Protein AF-0000000076600911 (afdb_homodimer)

Organism: Saccharopolyspora spinosa (NCBI:txid60894)

Radius of gyration: 21.51 Å; Cα contacts (8 Å, |Δi|>4): 1161; chains: 2; bounding box: 39×73×50 Å

Foldseek 3Di:
DPPPPQDQAQNDTQKDKDQDAPDWDRDLFIKDKAAEAADQFACPPPHDGGDRWMWTKGKAWQWKKKKWKKFWPDDDAQWWKDKKKDDDSQFIKGWDWTQHPNFTWGKMWGGRNHIDIDTDRCCVVANDAGMKMWMWTGDAQWIWIFIDGDPPDGDHTDDIDGHHGGGMIMMGIITHHNHDRIIMMTINHMDMGGD/DPPQPQDQAQNDTQKDKDQDAPDWDRDLFIKDKAAEAADQFACPPPHDGGDRWIWTKGKAWQWKKKKWKKFWPDDDAFWWKDKKKDDDSQFIKGWDWTQHPNFTWGKMWGGRNHTDIDTDRCCVVANDAGMKMWMWTGDAQWIWIFIDGDPDDGDHTDDIDGHHGGGMIMMGIITHHNHDRIIMMTINHMDMGGD

pLDDT: mean 95.77, std 9.31, range [27.14, 98.94]

Solvent-accessible surface area (backbone atoms only — not comparable to full-atom values): 19227 Å² total; per-residue (Å²): 123,84,71,82,68,84,46,69,54,75,93,37,64,66,50,44,66,42,57,71,52,89,46,68,48,65,79,89,33,41,36,38,32,28,46,53,65,10,31,77,46,32,37,49,79,72,70,48,76,37,82,53,26,29,29,48,26,23,79,41,69,45,28,33,39,40,35,35,33,36,34,66,58,74,80,37,55,49,21,31,40,38,38,34,40,36,66,49,99,46,33,34,36,38,39,34,42,30,24,52,91,90,38,56,23,39,33,39,36,46,26,70,70,40,30,28,38,37,43,37,62,35,49,53,60,65,40,90,68,77,27,39,15,41,31,46,31,34,50,59,37,20,34,39,33,23,32,26,56,63,69,40,78,52,73,46,66,46,36,41,32,63,36,82,52,83,44,76,32,29,36,33,48,28,34,20,6,45,74,27,84,40,38,51,34,35,38,64,46,52,46,77,47,75,109,125,83,73,81,67,84,43,70,53,76,92,38,64,67,51,43,66,43,58,72,54,89,46,68,45,66,79,90,32,42,36,36,33,29,44,52,64,11,30,76,45,31,36,50,78,72,70,46,76,37,82,53,26,28,30,50,27,24,80,40,69,45,29,33,38,39,35,36,31,36,33,67,57,75,80,36,56,49,20,30,40,39,40,32,41,37,66,49,100,47,34,34,37,40,39,34,42,32,23,52,90,89,35,57,22,39,33,39,36,46,26,70,70,41,30,28,38,38,44,36,60,34,49,53,61,65,40,89,67,76,28,40,14,41,30,45,31,36,49,60,37,21,34,39,33,22,34,26,57,64,68,41,78,50,74,46,68,45,36,42,33,61,36,80,52,82,44,76,32,30,38,33,48,29,32,20,6,44,74,27,83,39,39,50,35,36,38,64,44,54,49,77,48,76,109

Nearest PDB structures (foldseek):
  3o12-assembly1_A  TM=9.523E-01  e=6.812E-19  Saccharomyces cerevisiae
  3mep-assembly1_A  TM=9.359E-01  e=1.506E-17  Pectobacterium atrosepticum SCRI1043
  5joz-assembly2_B  TM=6.957E-01  e=1.783E-07  Bacteroides ovatus
  5z5d-assembly1_A  TM=6.944E-01  e=6.282E-07  Geobacillus thermoleovorans
  8axs-assembly1_A  TM=4.585E-01  e=6.749E-04  Akkermansia muciniphila

InterPro domains:
  IPR009784 Protein of unknown function DUF1349 [PF07081] (17-192)
  IPR009784 Protein of unknown function DUF1349 [PTHR35332] (13-192)
  IPR013320 Concanavalin A-like lectin/glucanase domain superfamily [SSF49899] (14-190)
  IPR015987 Uncharacterised conserved protein UCP022704 [PIRSF022704] (14-193)

Sequence (390 aa):
MQQAEDITLFGLDGWRWLNQPVNWLSYGGLTMTADSGTDFWRTTHYGFVRDSGHALLRPVGPRFTLTTRFFGDYREQYDQAGLLLRLDEQNWIKAGIELVDGEQLLSAVVTREVSDWNVVPLEAVCGPVESITLQLERAGDTATIRYAADGDEPKTLLRVAYFPPEVPAEAGPMCASPDGAGFPIRFAELSLVEGMQQAEDITLFGLDGWRWLNQPVNWLSYGGLTMTADSGTDFWRTTHYGFVRDSGHALLRPVGPRFTLTTRFFGDYREQYDQAGLLLRLDEQNWIKAGIELVDGEQLLSAVVTREVSDWNVVPLEAVCGPVESITLQLERAGDTATIRYAADGDEPKTLLRVAYFPPEVPAEAGPMCASPDGAGFPIRFAELSLVEG

Structure (mmCIF, N/CA/C/O backbone):
data_AF-0000000076600911-model_v1
#
loop_
_entity.id
_entity.type
_entity.pdbx_description
1 polymer 'DUF1349 domain-containing protein'
#
loop_
_atom_site.group_PDB
_atom_site.id
_atom_site.type_symbol
_atom_site.label_atom_id
_atom_site.label_alt_id
_atom_site.label_comp_id
_atom_site.label_asym_id
_atom_site.label_entity_id
_atom_site.label_seq_id
_atom_site.pdbx_PDB_ins_code
_atom_site.Cartn_x
_atom_site.Cartn_y
_atom_site.Cartn_z
_atom_site.occupancy
_atom_site.B_iso_or_equiv
_atom_site.auth_seq_id
_atom_site.auth_comp_id
_atom_site.auth_asym_id
_atom_site.auth_atom_id
_atom_site.pdbx_PDB_model_num
ATOM 1 N N . MET A 1 1 ? 10.547 -29.188 -28.219 1 27.22 1 MET A N 1
ATOM 2 C CA . MET A 1 1 ? 9.828 -28.141 -27.5 1 27.22 1 MET A CA 1
ATOM 3 C C . MET A 1 1 ? 8.695 -28.734 -26.672 1 27.22 1 MET A C 1
ATOM 5 O O . MET A 1 1 ? 7.773 -29.344 -27.203 1 27.22 1 MET A O 1
ATOM 9 N N . GLN A 1 2 ? 8.859 -29.422 -25.656 1 38.09 2 GLN A N 1
ATOM 10 C CA . GLN A 1 2 ? 7.805 -30.234 -25.047 1 38.09 2 GLN A CA 1
ATOM 11 C C . GLN A 1 2 ? 6.465 -29.516 -25.078 1 38.09 2 GLN A C 1
ATOM 13 O O . GLN A 1 2 ? 6.391 -28.328 -24.75 1 38.09 2 GLN A O 1
ATOM 18 N N . GLN A 1 3 ? 5.555 -29.688 -26.016 1 43.47 3 GLN A N 1
ATOM 19 C CA . GLN A 1 3 ? 4.203 -29.203 -26.266 1 43.47 3 GLN A CA 1
ATOM 20 C C . GLN A 1 3 ? 3.494 -28.828 -24.969 1 43.47 3 GLN A C 1
ATOM 22 O O . GLN A 1 3 ? 3.506 -29.609 -24.016 1 43.47 3 GLN A O 1
ATOM 27 N N . ALA A 1 4 ? 3.6 -27.531 -24.484 1 45.66 4 ALA A N 1
ATOM 28 C CA . ALA A 1 4 ? 2.912 -27.016 -23.297 1 45.66 4 ALA A CA 1
ATOM 29 C C . ALA A 1 4 ? 1.618 -27.781 -23.047 1 45.66 4 ALA A C 1
ATOM 31 O O . ALA A 1 4 ? 0.687 -27.719 -23.844 1 45.66 4 ALA A O 1
ATOM 32 N N . GLU A 1 5 ? 1.562 -29.125 -22.672 1 55.84 5 GLU A N 1
ATOM 33 C CA . GLU A 1 5 ? 0.406 -29.875 -22.188 1 55.84 5 GLU A CA 1
ATOM 34 C C . GLU A 1 5 ? -0.639 -28.938 -21.578 1 55.84 5 GLU A C 1
ATOM 36 O O . GLU A 1 5 ? -0.294 -27.922 -20.969 1 55.84 5 GLU A O 1
ATOM 41 N N . ASP A 1 6 ? -1.88 -28.906 -22.234 1 77.62 6 ASP A N 1
ATOM 42 C CA . ASP A 1 6 ? -3.098 -28.219 -21.781 1 77.62 6 ASP A CA 1
ATOM 43 C C . ASP A 1 6 ? -3.322 -28.422 -20.297 1 77.62 6 ASP A C 1
ATOM 45 O O . ASP A 1 6 ? -3.764 -29.484 -19.859 1 77.62 6 ASP A O 1
ATOM 49 N N . ILE A 1 7 ? -2.623 -27.75 -19.438 1 85.81 7 ILE A N 1
ATOM 50 C CA . ILE A 1 7 ? -2.787 -27.812 -17.984 1 85.81 7 ILE A CA 1
ATOM 51 C C . ILE A 1 7 ? -4.234 -27.5 -17.609 1 85.81 7 ILE A C 1
ATOM 53 O O . ILE A 1 7 ? -4.738 -26.422 -17.938 1 85.81 7 ILE A O 1
ATOM 57 N N . THR A 1 8 ? -4.941 -28.531 -17.234 1 92.94 8 THR A N 1
ATOM 58 C CA . THR A 1 8 ? -6.219 -28.297 -16.562 1 92.94 8 THR A CA 1
ATOM 59 C C . THR A 1 8 ? -6.062 -28.375 -15.047 1 92.94 8 THR A C 1
ATOM 61 O O . THR A 1 8 ? -5.688 -29.422 -14.516 1 92.94 8 THR A O 1
ATOM 64 N N . LEU A 1 9 ? -6.262 -27.328 -14.445 1 95.56 9 LEU A N 1
ATOM 65 C CA . LEU A 1 9 ? -6.016 -27.203 -13.016 1 95.56 9 LEU A CA 1
ATOM 66 C C . LEU A 1 9 ? -7.059 -26.297 -12.359 1 95.56 9 LEU A C 1
ATOM 68 O O . LEU A 1 9 ? -7.406 -25.25 -12.914 1 95.56 9 LEU A O 1
ATOM 72 N N . PHE A 1 10 ? -7.613 -26.734 -11.219 1 96.69 10 PHE A N 1
ATOM 73 C CA . PHE A 1 10 ? -8.633 -26 -10.477 1 96.69 10 PHE A CA 1
ATOM 74 C C . PHE A 1 10 ? -9.906 -25.859 -11.305 1 96.69 10 PHE A C 1
ATOM 76 O O . PHE A 1 10 ? -10.602 -24.844 -11.211 1 96.69 10 PHE A O 1
ATOM 83 N N . GLY A 1 11 ? -10.125 -26.781 -12.18 1 94.5 11 GLY A N 1
ATOM 84 C CA . GLY A 1 11 ? -11.305 -26.766 -13.039 1 94.5 11 GLY A CA 1
ATOM 85 C C . GLY A 1 11 ? -11.203 -25.766 -14.172 1 94.5 11 GLY A C 1
ATOM 86 O O . GLY A 1 11 ? -12.203 -25.422 -14.797 1 94.5 11 GLY A O 1
ATOM 87 N N . LEU A 1 12 ? -10.055 -25.25 -14.375 1 95.44 12 LEU A N 1
ATOM 88 C CA . LEU A 1 12 ? -9.82 -24.25 -15.406 1 95.44 12 LEU A CA 1
ATOM 89 C C . LEU A 1 12 ? -8.734 -24.719 -16.375 1 95.44 12 LEU A C 1
ATOM 91 O O . LEU A 1 12 ? -7.848 -25.484 -16 1 95.44 12 LEU A O 1
ATOM 95 N N . ASP A 1 13 ? -8.828 -24.234 -17.578 1 95.06 13 ASP A N 1
ATOM 96 C CA . ASP A 1 13 ? -7.82 -24.484 -18.594 1 95.06 13 ASP A CA 1
ATOM 97 C C . ASP A 1 13 ? -7.191 -23.172 -19.078 1 95.06 13 ASP A C 1
ATOM 99 O O . ASP A 1 13 ? -7.445 -22.109 -18.516 1 95.06 13 ASP A O 1
ATOM 103 N N . GLY A 1 14 ? -6.293 -23.281 -19.969 1 95.31 14 GLY A N 1
ATOM 104 C CA . GLY A 1 14 ? -5.695 -22.094 -20.547 1 95.31 14 GLY A CA 1
ATOM 105 C C . GLY A 1 14 ? -4.551 -21.531 -19.734 1 95.31 14 GLY A C 1
ATOM 106 O O . GLY A 1 14 ? -4.145 -20.391 -19.938 1 95.31 14 GLY A O 1
ATOM 107 N N . TRP A 1 15 ? -4.09 -22.359 -18.859 1 97.19 15 TRP A N 1
ATOM 108 C CA . TRP A 1 15 ? -2.957 -21.938 -18.047 1 97.19 15 TRP A CA 1
ATOM 109 C C . TRP A 1 15 ? -1.673 -21.922 -18.859 1 97.19 15 TRP A C 1
ATOM 111 O O . TRP A 1 15 ? -1.468 -22.781 -19.734 1 97.19 15 TRP A O 1
ATOM 121 N N . ARG A 1 16 ? -0.836 -20.953 -18.547 1 96.94 16 ARG A N 1
ATOM 122 C CA . ARG A 1 16 ? 0.505 -20.891 -19.109 1 96.94 16 ARG A CA 1
ATOM 123 C C . ARG A 1 16 ? 1.516 -20.406 -18.078 1 96.94 16 ARG A C 1
ATOM 125 O O . ARG A 1 16 ? 1.223 -19.5 -17.281 1 96.94 16 ARG A O 1
ATOM 132 N N . TRP A 1 17 ? 2.688 -20.922 -18.188 1 98.12 17 TRP A N 1
ATOM 133 C CA . TRP A 1 17 ? 3.734 -20.516 -17.25 1 98.12 17 TRP A CA 1
ATOM 134 C C . TRP A 1 17 ? 4.422 -19.234 -17.719 1 98.12 17 TRP A C 1
ATOM 136 O O . TRP A 1 17 ? 4.73 -19.078 -18.906 1 98.12 17 TRP A O 1
ATOM 146 N N . LEU A 1 18 ? 4.551 -18.375 -16.828 1 98.56 18 LEU A N 1
ATOM 147 C CA . LEU A 1 18 ? 5.602 -17.359 -16.875 1 98.56 18 LEU A CA 1
ATOM 148 C C . LEU A 1 18 ? 6.816 -17.812 -16.062 1 98.56 18 LEU A C 1
ATOM 150 O O . LEU A 1 18 ? 6.73 -17.984 -14.844 1 98.56 18 LEU A O 1
ATOM 154 N N . ASN A 1 19 ? 7.969 -18.078 -16.688 1 98.69 19 ASN A N 1
ATOM 155 C CA . ASN A 1 19 ? 9.156 -18.594 -16.016 1 98.69 19 ASN A CA 1
ATOM 156 C C . ASN A 1 19 ? 8.859 -19.875 -15.242 1 98.69 19 ASN A C 1
ATOM 158 O O . ASN A 1 19 ? 8.992 -19.906 -14.016 1 98.69 19 ASN A O 1
ATOM 162 N N . GLN A 1 20 ? 8.695 -20.969 -15.938 1 98.44 20 GLN A N 1
ATOM 163 C CA . GLN A 1 20 ? 8.312 -22.234 -15.32 1 98.44 20 GLN A CA 1
ATOM 164 C C . GLN A 1 20 ? 9.367 -22.703 -14.328 1 98.44 20 GLN A C 1
ATOM 166 O O . GLN A 1 20 ? 10.555 -22.766 -14.656 1 98.44 20 GLN A O 1
ATOM 171 N N . PRO A 1 21 ? 8.945 -22.969 -13.086 1 98.69 21 PRO A N 1
ATOM 172 C CA . PRO A 1 21 ? 9.93 -23.516 -12.141 1 98.69 21 PRO A CA 1
ATOM 173 C C . PRO A 1 21 ? 10.422 -24.906 -12.523 1 98.69 21 PRO A C 1
ATOM 175 O O . PRO A 1 21 ? 9.727 -25.625 -13.258 1 98.69 21 PRO A O 1
ATOM 178 N N . VAL A 1 22 ? 11.555 -25.25 -11.977 1 98.44 22 VAL A N 1
ATOM 179 C CA . VAL A 1 22 ? 12.141 -26.547 -12.25 1 98.44 22 VAL A CA 1
ATOM 180 C C . VAL A 1 22 ? 11.234 -27.656 -11.703 1 98.44 22 VAL A C 1
ATOM 1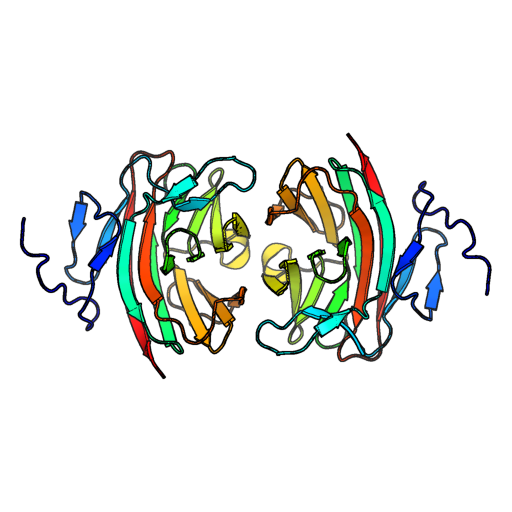82 O O . VAL A 1 22 ? 11.023 -28.672 -12.367 1 98.44 22 VAL A O 1
ATOM 185 N N . ASN A 1 23 ? 10.766 -27.453 -10.516 1 98.06 23 ASN A N 1
ATOM 186 C CA . ASN A 1 23 ? 9.953 -28.469 -9.852 1 98.06 23 ASN A CA 1
ATOM 187 C C . ASN A 1 23 ? 8.531 -27.969 -9.617 1 98.06 23 ASN A C 1
ATOM 189 O O . ASN A 1 23 ? 8.32 -26.953 -8.945 1 98.06 23 ASN A O 1
ATOM 193 N N . TRP A 1 24 ? 7.582 -28.656 -10.133 1 97.56 24 TRP A N 1
ATOM 194 C CA . TRP A 1 24 ? 6.168 -28.406 -9.867 1 97.56 24 TRP A CA 1
ATOM 195 C C . TRP A 1 24 ? 5.328 -29.641 -10.164 1 97.56 24 TRP A C 1
ATOM 197 O O . TRP A 1 24 ? 5.77 -30.547 -10.891 1 97.56 24 TRP A O 1
ATOM 207 N N . LEU A 1 25 ? 4.16 -29.672 -9.492 1 95.5 25 LEU A N 1
ATOM 208 C CA . LEU A 1 25 ? 3.193 -30.75 -9.672 1 95.5 25 LEU A CA 1
ATOM 209 C C . LEU A 1 25 ? 1.766 -30.219 -9.609 1 95.5 25 LEU A C 1
ATOM 211 O O . LEU A 1 25 ? 1.462 -29.344 -8.797 1 95.5 25 LEU A O 1
ATOM 215 N N . SER A 1 26 ? 0.892 -30.656 -10.406 1 90.06 26 SER A N 1
ATOM 216 C CA . SER A 1 26 ? -0.493 -30.203 -10.422 1 90.06 26 SER A CA 1
ATOM 217 C C . SER A 1 26 ? -1.448 -31.312 -10.008 1 90.06 26 SER A C 1
ATOM 219 O O . SER A 1 26 ? -2.637 -31.281 -10.336 1 90.06 26 SER A O 1
ATOM 221 N N . TYR A 1 27 ? -1.109 -32.219 -9.258 1 83.75 27 TYR A N 1
ATOM 222 C CA . TYR A 1 27 ? -1.992 -33.25 -8.742 1 83.75 27 TYR A CA 1
ATOM 223 C C . TYR A 1 27 ? -2.645 -32.812 -7.434 1 83.75 27 TYR A C 1
ATOM 225 O O . TYR A 1 27 ? -1.964 -32.656 -6.422 1 83.75 27 TYR A O 1
ATOM 233 N N . GLY A 1 28 ? -4.078 -32.656 -7.309 1 83.44 28 GLY A N 1
ATOM 234 C CA . GLY A 1 28 ? -4.746 -32.188 -6.102 1 83.44 28 GLY A CA 1
ATOM 235 C C . GLY A 1 28 ? -4.449 -30.75 -5.777 1 83.44 28 GLY A C 1
ATOM 236 O O . GLY A 1 28 ? -4.355 -30.375 -4.605 1 83.44 28 GLY A O 1
ATOM 237 N N . GLY A 1 29 ? -4.207 -30.016 -6.738 1 93.38 29 GLY A N 1
ATOM 238 C CA . GLY A 1 29 ? -3.785 -28.625 -6.613 1 93.38 29 GLY A CA 1
ATOM 239 C C . GLY A 1 29 ? -2.469 -28.344 -7.309 1 93.38 29 GLY A C 1
ATOM 240 O O . GLY A 1 29 ? -2.082 -29.062 -8.234 1 93.38 29 GLY A O 1
ATOM 241 N N . LEU A 1 30 ? -1.892 -27.219 -6.977 1 97.81 30 LEU A N 1
ATOM 242 C CA . LEU A 1 30 ? -0.604 -26.859 -7.555 1 97.81 30 LEU A CA 1
ATOM 243 C C . LEU A 1 30 ? 0.478 -26.797 -6.48 1 97.81 30 LEU A C 1
ATOM 245 O O . LEU A 1 30 ? 0.353 -26.062 -5.508 1 97.81 30 LEU A O 1
ATOM 249 N N . THR A 1 31 ? 1.415 -27.641 -6.582 1 97.81 31 THR A N 1
ATOM 250 C CA . THR A 1 31 ? 2.604 -27.562 -5.738 1 97.81 31 THR A CA 1
ATOM 251 C C . THR A 1 31 ? 3.826 -27.172 -6.562 1 97.81 31 THR A C 1
ATOM 253 O O . THR A 1 31 ? 4.031 -27.688 -7.664 1 97.81 31 THR A O 1
ATOM 256 N N . MET A 1 32 ? 4.551 -26.234 -6.078 1 98 32 MET A N 1
ATOM 257 C CA . MET A 1 32 ? 5.766 -25.828 -6.773 1 98 32 MET A CA 1
ATOM 258 C C . MET A 1 32 ? 6.863 -25.453 -5.785 1 98 32 MET A C 1
ATOM 260 O O . MET A 1 32 ? 6.586 -25.188 -4.613 1 98 32 MET A O 1
ATOM 264 N N . THR A 1 33 ? 8.055 -25.547 -6.223 1 98.69 33 THR A N 1
ATOM 265 C CA . THR A 1 33 ? 9.219 -25.047 -5.5 1 98.69 33 THR A CA 1
ATOM 266 C C . THR A 1 33 ? 9.805 -23.828 -6.207 1 98.69 33 THR A C 1
ATOM 268 O O . THR A 1 33 ? 10.18 -23.906 -7.379 1 98.69 33 THR A O 1
ATOM 271 N N . ALA A 1 34 ? 9.781 -22.703 -5.492 1 98.81 34 ALA A N 1
ATOM 272 C CA . ALA A 1 34 ? 10.43 -21.531 -6.082 1 98.81 34 ALA A CA 1
ATOM 273 C C . ALA A 1 34 ? 11.914 -21.797 -6.34 1 98.81 34 ALA A C 1
ATOM 275 O O . ALA A 1 34 ? 12.594 -22.391 -5.5 1 98.81 34 ALA A O 1
ATOM 276 N N . ASP A 1 35 ? 12.383 -21.391 -7.512 1 98.81 35 ASP A N 1
ATOM 277 C CA . ASP A 1 35 ? 13.812 -21.516 -7.793 1 98.81 35 ASP A CA 1
ATOM 278 C C . ASP A 1 35 ? 14.602 -20.391 -7.137 1 98.81 35 ASP A C 1
ATOM 280 O O . ASP A 1 35 ? 14.062 -19.297 -6.926 1 98.81 35 ASP A O 1
ATOM 284 N N . SER A 1 36 ? 15.852 -20.672 -6.828 1 98.62 36 SER A N 1
ATOM 285 C CA . SER A 1 36 ? 16.75 -19.672 -6.242 1 98.62 36 SER A CA 1
ATOM 286 C C . SER A 1 36 ? 16.938 -18.484 -7.172 1 98.62 36 SER A C 1
ATOM 288 O O . SER A 1 36 ? 17.016 -18.641 -8.391 1 98.62 36 SER A O 1
ATOM 290 N N . GLY A 1 37 ? 17 -17.266 -6.621 1 98.38 37 GLY A N 1
ATOM 291 C CA . GLY A 1 37 ? 17.375 -16.062 -7.363 1 98.38 37 GLY A CA 1
ATOM 292 C C . GLY A 1 37 ? 16.234 -15.492 -8.188 1 98.38 37 GLY A C 1
ATOM 293 O O . GLY A 1 37 ? 16.469 -14.766 -9.156 1 98.38 37 GLY A O 1
ATOM 294 N N . THR A 1 38 ? 15.016 -15.812 -7.883 1 98.81 38 THR A N 1
ATOM 295 C CA . THR A 1 38 ? 13.859 -15.336 -8.641 1 98.81 38 THR A CA 1
ATOM 296 C C . THR A 1 38 ? 13.156 -14.203 -7.895 1 98.81 38 THR A C 1
ATOM 298 O O . THR A 1 38 ? 13.164 -14.164 -6.664 1 98.81 38 THR A O 1
ATOM 301 N N . ASP A 1 39 ? 12.555 -13.312 -8.703 1 98.81 39 ASP A N 1
ATOM 302 C CA . ASP A 1 39 ? 11.891 -12.18 -8.062 1 98.81 39 ASP A CA 1
ATOM 303 C C . ASP A 1 39 ? 11.023 -11.414 -9.062 1 98.81 39 ASP A C 1
ATOM 305 O O . ASP A 1 39 ? 11.125 -11.633 -10.273 1 98.81 39 ASP A O 1
ATOM 309 N N . PHE A 1 40 ? 10.102 -10.609 -8.594 1 98.81 40 PHE A N 1
ATOM 310 C CA . PHE A 1 40 ? 9.422 -9.547 -9.32 1 98.81 40 PHE A CA 1
ATOM 311 C C . PHE A 1 40 ? 9.609 -8.203 -8.617 1 98.81 40 PHE A C 1
ATOM 313 O O . PHE A 1 40 ? 9.195 -8.039 -7.473 1 98.81 40 PHE A O 1
ATOM 320 N N . TRP A 1 41 ? 10.266 -7.316 -9.219 1 98.81 41 TRP A N 1
ATOM 321 C CA . TRP A 1 41 ? 10.484 -5.969 -8.695 1 98.81 41 TRP A CA 1
ATOM 322 C C . TRP A 1 41 ? 11.031 -5.051 -9.789 1 98.81 41 TRP A C 1
ATOM 324 O O . TRP A 1 41 ? 11.797 -5.484 -10.648 1 98.81 41 TRP A O 1
ATOM 334 N N . ARG A 1 42 ? 10.586 -3.73 -9.688 1 98.62 42 ARG A N 1
ATOM 335 C CA . ARG A 1 42 ? 11.109 -2.779 -10.664 1 98.62 42 ARG A CA 1
ATOM 336 C C . ARG A 1 42 ? 11.602 -1.509 -9.977 1 98.62 42 ARG A C 1
ATOM 338 O O . ARG A 1 42 ? 10.805 -0.668 -9.57 1 98.62 42 ARG A O 1
ATOM 345 N N . THR A 1 43 ? 12.883 -1.267 -9.742 1 97.12 43 THR A N 1
ATOM 346 C CA . THR A 1 43 ? 13.727 -0.08 -9.656 1 97.12 43 THR A CA 1
ATOM 347 C C . THR A 1 43 ? 13.656 0.533 -8.266 1 97.12 43 THR A C 1
ATOM 349 O O . THR A 1 43 ? 14.688 0.853 -7.668 1 97.12 43 THR A O 1
ATOM 352 N N . THR A 1 44 ? 12.477 0.791 -7.664 1 98.19 44 THR A N 1
ATOM 353 C CA . THR A 1 44 ? 12.305 1.606 -6.469 1 98.19 44 THR A CA 1
ATOM 354 C C . THR A 1 44 ? 13.258 1.157 -5.363 1 98.19 44 THR A C 1
ATOM 356 O O . THR A 1 44 ? 13.336 -0.033 -5.055 1 98.19 44 THR A O 1
ATOM 359 N N . HIS A 1 45 ? 14.055 2.172 -4.879 1 96.75 45 HIS A N 1
ATOM 360 C CA . HIS A 1 45 ? 14.938 1.976 -3.736 1 96.75 45 HIS A CA 1
ATOM 361 C C . HIS A 1 45 ? 16.188 1.21 -4.137 1 96.75 45 HIS A C 1
ATOM 363 O O . HIS A 1 45 ? 17.312 1.598 -3.771 1 96.75 45 HIS A O 1
ATOM 369 N N . TYR A 1 46 ? 16.078 0.167 -5.074 1 94.94 46 TYR A N 1
ATOM 370 C CA . TYR A 1 46 ? 17.188 -0.765 -5.301 1 94.94 46 TYR A CA 1
ATOM 371 C C . TYR A 1 46 ? 17.875 -0.475 -6.621 1 94.94 46 TYR A C 1
ATOM 373 O O . TYR A 1 46 ? 19.047 -0.851 -6.816 1 94.94 46 TYR A O 1
ATOM 381 N N . GLY A 1 47 ? 17.172 0.012 -7.562 1 96.12 47 GLY A N 1
ATOM 382 C CA . GLY A 1 47 ? 17.766 0.387 -8.836 1 96.12 47 GLY A CA 1
ATOM 383 C C . GLY A 1 47 ? 17.844 -0.768 -9.82 1 96.12 47 GLY A C 1
ATOM 384 O O . GLY A 1 47 ? 18.438 -0.636 -10.891 1 96.12 47 GLY A O 1
ATOM 385 N N . PHE A 1 48 ? 17.219 -1.881 -9.422 1 96.81 48 PHE A N 1
ATOM 386 C CA . PHE A 1 48 ? 17.281 -3.025 -10.32 1 96.81 48 PHE A CA 1
ATOM 387 C C . PHE A 1 48 ? 15.891 -3.395 -10.82 1 96.81 48 PHE A C 1
ATOM 389 O O . PHE A 1 48 ? 14.883 -2.928 -10.281 1 96.81 48 PHE A O 1
ATOM 396 N N . VAL A 1 49 ? 15.859 -4.23 -11.844 1 98.06 49 VAL A N 1
ATOM 397 C CA . VAL A 1 49 ? 14.641 -4.82 -12.398 1 98.06 49 VAL A CA 1
ATOM 398 C C . VAL A 1 49 ? 14.727 -6.34 -12.312 1 98.06 49 VAL A C 1
ATOM 400 O O . VAL A 1 49 ? 15.695 -6.945 -12.773 1 98.06 49 VAL A O 1
ATOM 403 N N . ARG A 1 50 ? 13.789 -6.941 -11.68 1 98.25 50 ARG A N 1
ATOM 404 C CA . ARG A 1 50 ? 13.633 -8.391 -11.609 1 98.25 50 ARG A CA 1
ATOM 405 C C . ARG A 1 50 ? 12.281 -8.82 -12.164 1 98.25 50 ARG A C 1
ATOM 407 O O . ARG A 1 50 ? 11.25 -8.273 -11.789 1 98.25 50 ARG A O 1
ATOM 414 N N . ASP A 1 51 ? 12.305 -9.719 -13.055 1 98.75 51 ASP A N 1
ATOM 415 C CA . ASP A 1 51 ? 11.102 -10.281 -13.664 1 98.75 51 ASP A CA 1
ATOM 416 C C . ASP A 1 51 ? 11.234 -11.789 -13.844 1 98.75 51 ASP A C 1
ATOM 418 O O . ASP A 1 51 ? 10.82 -12.336 -14.875 1 98.75 51 ASP A O 1
ATOM 422 N N . SER A 1 52 ? 11.836 -12.391 -12.836 1 98.81 52 SER A N 1
ATOM 423 C CA . SER A 1 52 ? 12.242 -13.781 -12.977 1 98.81 52 SER A CA 1
ATOM 424 C C . SER A 1 52 ? 11.414 -14.695 -12.078 1 98.81 52 SER A C 1
ATOM 426 O O . SER A 1 52 ? 11.625 -15.906 -12.055 1 98.81 52 SER A O 1
ATOM 428 N N . GLY A 1 53 ? 10.5 -14.164 -11.273 1 98.88 53 GLY A N 1
ATOM 429 C CA . GLY A 1 53 ? 9.609 -14.992 -10.477 1 98.88 53 GLY A CA 1
ATOM 430 C C . GLY A 1 53 ? 8.797 -15.969 -11.312 1 98.88 53 GLY A C 1
ATOM 431 O O . GLY A 1 53 ? 8.727 -15.836 -12.539 1 98.88 53 GLY A O 1
ATOM 432 N N . HIS A 1 54 ? 8.188 -16.969 -10.68 1 98.94 54 HIS A N 1
ATOM 433 C CA . HIS A 1 54 ? 7.371 -17.969 -11.352 1 98.94 54 HIS A CA 1
ATOM 434 C C . HIS A 1 54 ? 5.887 -17.656 -11.203 1 98.94 54 HIS A C 1
ATOM 436 O O . HIS A 1 54 ? 5.43 -17.281 -10.125 1 98.94 54 HIS A O 1
ATOM 442 N N . ALA A 1 55 ? 5.184 -17.859 -12.312 1 98.88 55 ALA A N 1
ATOM 443 C CA . ALA A 1 55 ? 3.732 -17.719 -12.227 1 98.88 55 ALA A CA 1
ATOM 444 C C . ALA A 1 55 ? 3.025 -18.625 -13.219 1 98.88 55 ALA A C 1
ATOM 446 O O . ALA A 1 55 ? 3.492 -18.812 -14.344 1 98.88 55 ALA A O 1
ATOM 447 N N . LEU A 1 56 ? 2.031 -19.234 -12.766 1 98.62 56 LEU A N 1
ATOM 448 C CA . LEU A 1 56 ? 1.096 -19.938 -13.641 1 98.62 56 LEU A CA 1
ATOM 449 C C . LEU A 1 56 ? -0.136 -19.078 -13.914 1 98.62 56 LEU A C 1
ATOM 451 O O . LEU A 1 56 ? -0.987 -18.906 -13.039 1 98.62 56 LEU A O 1
ATOM 455 N N . LEU A 1 57 ? -0.229 -18.609 -15.188 1 98.69 57 LEU A N 1
ATOM 456 C CA . LEU A 1 57 ? -1.177 -17.531 -15.477 1 98.69 57 LEU A CA 1
ATOM 457 C C . LEU A 1 57 ? -2.207 -17.984 -16.5 1 98.69 57 LEU A C 1
ATOM 459 O O . LEU A 1 57 ? -1.924 -18.859 -17.328 1 98.69 57 LEU A O 1
ATOM 463 N N . ARG A 1 58 ? -3.334 -17.406 -16.438 1 98.12 58 ARG A N 1
ATOM 464 C CA . ARG A 1 58 ? -4.344 -17.547 -17.484 1 98.12 58 ARG A CA 1
ATOM 465 C C . ARG A 1 58 ? -4.965 -16.188 -17.828 1 98.12 58 ARG A C 1
ATOM 467 O O . ARG A 1 58 ? -4.941 -15.273 -17 1 98.12 58 ARG A O 1
ATOM 474 N N . PRO A 1 59 ? -5.512 -16.062 -19.031 1 97.56 59 PRO A N 1
ATOM 475 C CA . PRO A 1 59 ? -6.18 -14.805 -19.375 1 97.56 59 PRO A CA 1
ATOM 476 C C . PRO A 1 59 ? -7.371 -14.508 -18.469 1 97.56 59 PRO A C 1
ATOM 478 O O . PRO A 1 59 ? -8.109 -15.422 -18.094 1 97.56 59 PRO A O 1
ATOM 481 N N . VAL A 1 60 ? -7.504 -13.289 -18.109 1 97.62 60 VAL A N 1
ATOM 482 C CA . VAL A 1 60 ? -8.656 -12.828 -17.344 1 97.62 60 VAL A CA 1
ATOM 483 C C . VAL A 1 60 ? -9.242 -11.578 -17.984 1 97.62 60 VAL A C 1
ATOM 485 O O . VAL A 1 60 ? -8.523 -10.805 -18.625 1 97.62 60 VAL A O 1
ATOM 488 N N . GLY A 1 61 ? -10.539 -11.391 -17.828 1 93.44 61 GLY A N 1
ATOM 489 C CA . GLY A 1 61 ? -11.227 -10.242 -18.375 1 93.44 61 GLY A CA 1
ATOM 490 C C . GLY A 1 61 ? -11.109 -9 -17.516 1 93.44 61 GLY A C 1
ATOM 491 O O . GLY A 1 61 ? -10.352 -8.984 -16.547 1 93.44 61 GLY A O 1
ATOM 492 N N . PRO A 1 62 ? -11.898 -8 -17.938 1 94.62 62 PRO A N 1
ATOM 493 C CA . PRO A 1 62 ? -11.805 -6.711 -17.25 1 94.62 62 PRO A CA 1
ATOM 494 C C . PRO A 1 62 ? -12.5 -6.715 -15.891 1 94.62 62 PRO A C 1
ATOM 496 O O . PRO A 1 62 ? -12.336 -5.777 -15.102 1 94.62 62 PRO A O 1
ATOM 499 N N . ARG A 1 63 ? -13.383 -7.684 -15.664 1 96.94 63 ARG A N 1
ATOM 500 C CA . ARG A 1 63 ? -14.047 -7.836 -14.375 1 96.94 63 ARG A CA 1
ATOM 501 C C . ARG A 1 63 ? -13.969 -9.281 -13.891 1 96.94 63 ARG A C 1
ATOM 503 O O . ARG A 1 63 ? -14.547 -10.18 -14.508 1 96.94 63 ARG A O 1
ATOM 510 N N . PHE A 1 64 ? -13.328 -9.461 -12.75 1 98.12 64 PHE A N 1
ATOM 511 C CA . PHE A 1 64 ? -13.234 -10.82 -12.219 1 98.12 64 PHE A CA 1
ATOM 512 C C . PHE A 1 64 ? -12.883 -10.789 -10.734 1 98.12 64 PHE A C 1
ATOM 514 O O . PHE A 1 64 ? -12.5 -9.75 -10.203 1 98.12 64 PHE A O 1
ATOM 521 N N . THR A 1 65 ? -13.031 -11.914 -10.078 1 98.75 65 THR A N 1
ATOM 522 C CA . THR A 1 65 ? -12.531 -12.211 -8.742 1 98.75 65 THR A CA 1
ATOM 523 C C . THR A 1 65 ? -11.766 -13.531 -8.727 1 98.75 65 THR A C 1
ATOM 525 O O . THR A 1 65 ? -12.297 -14.562 -9.148 1 98.75 65 THR A O 1
ATOM 528 N N . LEU A 1 66 ? -10.57 -13.445 -8.375 1 98.81 66 LEU A N 1
ATOM 529 C CA . LEU A 1 66 ? -9.695 -14.602 -8.211 1 98.81 66 LEU A CA 1
ATOM 530 C C . LEU A 1 66 ? -9.383 -14.836 -6.734 1 98.81 66 LEU A C 1
ATOM 532 O O . LEU A 1 66 ? -8.906 -13.93 -6.047 1 98.81 66 LEU A O 1
ATOM 536 N N . THR A 1 67 ? -9.711 -16 -6.242 1 98.81 67 THR A N 1
ATOM 537 C CA . THR A 1 67 ? -9.477 -16.344 -4.844 1 98.81 67 THR A CA 1
ATOM 538 C C . THR A 1 67 ? -8.672 -17.625 -4.723 1 98.81 67 THR A C 1
ATOM 540 O O . THR A 1 67 ? -8.922 -18.594 -5.453 1 98.81 67 THR A O 1
ATOM 543 N N . THR A 1 68 ? -7.711 -17.672 -3.834 1 98.62 68 THR A N 1
ATOM 544 C CA . THR A 1 68 ? -6.938 -18.891 -3.613 1 98.62 68 THR A CA 1
ATOM 545 C C . THR A 1 68 ? -6.602 -19.047 -2.135 1 98.62 68 THR A C 1
ATOM 547 O O . THR A 1 68 ? -6.609 -18.078 -1.376 1 98.62 68 THR A O 1
ATOM 550 N N . ARG A 1 69 ? -6.387 -20.234 -1.747 1 98.38 69 ARG A N 1
ATOM 551 C CA . ARG A 1 69 ? -5.793 -20.594 -0.464 1 98.38 69 ARG A CA 1
ATOM 552 C C . ARG A 1 69 ? -4.461 -21.312 -0.658 1 98.38 69 ARG A C 1
ATOM 554 O O . ARG A 1 69 ? -4.359 -22.25 -1.462 1 98.38 69 ARG A O 1
ATOM 561 N N . PHE A 1 70 ? -3.453 -20.906 0.103 1 98.31 70 PHE A N 1
ATOM 562 C CA . PHE A 1 70 ? -2.146 -21.5 -0.165 1 98.31 70 PHE A CA 1
ATOM 563 C C . PHE A 1 70 ? -1.327 -21.609 1.115 1 98.31 70 PHE A C 1
ATOM 565 O O . PHE A 1 70 ? -1.657 -20.984 2.123 1 98.31 70 PHE A O 1
ATOM 572 N N . PHE A 1 71 ? -0.34 -22.469 0.983 1 97.56 71 PHE A N 1
ATOM 573 C CA . PHE A 1 71 ? 0.597 -22.844 2.037 1 97.56 71 PHE A CA 1
ATOM 574 C C . PHE A 1 71 ? 2.037 -22.656 1.567 1 97.56 71 PHE A C 1
ATOM 576 O O . PHE A 1 71 ? 2.373 -23.016 0.436 1 97.56 71 PHE A O 1
ATOM 583 N N . GLY A 1 72 ? 2.803 -22.062 2.451 1 97.44 72 GLY A N 1
ATOM 584 C CA . GLY A 1 72 ? 4.207 -21.953 2.092 1 97.44 72 GLY A CA 1
ATOM 585 C C . GLY A 1 72 ? 5.145 -22.25 3.25 1 97.44 72 GLY A C 1
ATOM 586 O O . GLY A 1 72 ? 4.863 -21.875 4.391 1 97.44 72 GLY A O 1
ATOM 587 N N . ASP A 1 73 ? 6.238 -22.969 2.932 1 97.81 73 ASP A N 1
ATOM 588 C CA . ASP A 1 73 ? 7.305 -23.188 3.904 1 97.81 73 ASP A CA 1
ATOM 589 C C . ASP A 1 73 ? 8.414 -22.141 3.756 1 97.81 73 ASP A C 1
ATOM 591 O O . ASP A 1 73 ? 9.539 -22.484 3.387 1 97.81 73 ASP A O 1
ATOM 595 N N . TYR A 1 74 ? 8.07 -20.922 4.117 1 97.88 74 TYR A N 1
ATOM 596 C CA . TYR A 1 74 ? 9 -19.812 3.965 1 97.88 74 TYR A CA 1
ATOM 597 C C . TYR A 1 74 ? 10.219 -19.984 4.863 1 97.88 74 TYR A C 1
ATOM 599 O O . TYR A 1 74 ? 10.078 -20.266 6.059 1 97.88 74 TYR A O 1
ATOM 607 N N . ARG A 1 75 ? 11.391 -19.766 4.285 1 97.19 75 ARG A N 1
ATOM 608 C CA . ARG A 1 75 ? 12.586 -20.094 5.055 1 97.19 75 ARG A CA 1
ATOM 609 C C . ARG A 1 75 ? 13.586 -18.938 5.02 1 97.19 75 ARG A C 1
ATOM 611 O O . ARG A 1 75 ? 14.25 -18.656 6.023 1 97.19 75 ARG A O 1
ATOM 618 N N . GLU A 1 76 ? 13.711 -18.391 3.9 1 98.25 76 GLU A N 1
ATOM 619 C CA . GLU A 1 76 ? 14.797 -17.422 3.721 1 98.25 76 GLU A CA 1
ATOM 620 C C . GLU A 1 76 ? 14.258 -16.047 3.354 1 98.25 76 GLU A C 1
ATOM 622 O O . GLU A 1 76 ? 13.102 -15.914 2.934 1 98.25 76 GLU A O 1
ATOM 627 N N . GLN A 1 77 ? 15.141 -15.07 3.463 1 98.31 77 GLN A N 1
ATOM 628 C CA . GLN A 1 77 ? 14.828 -13.664 3.205 1 98.31 77 GLN A CA 1
ATOM 629 C C . GLN A 1 77 ? 14.164 -13.492 1.844 1 98.31 77 GLN A C 1
ATOM 631 O O . GLN A 1 77 ? 14.695 -13.93 0.825 1 98.31 77 GLN A O 1
ATOM 636 N N . TYR A 1 78 ? 12.906 -12.93 1.827 1 98.5 78 TYR A N 1
ATOM 637 C CA . TYR A 1 78 ? 12.141 -12.469 0.672 1 98.5 78 TYR A CA 1
ATOM 638 C C . TYR A 1 78 ? 11.484 -13.641 -0.046 1 98.5 78 TYR A C 1
ATOM 640 O O . TYR A 1 78 ? 10.945 -13.477 -1.146 1 98.5 78 TYR A O 1
ATOM 648 N N . ASP A 1 79 ? 11.562 -14.898 0.603 1 98.81 79 ASP A N 1
ATOM 649 C CA . ASP A 1 79 ? 10.664 -15.93 0.089 1 98.81 79 ASP A CA 1
ATOM 650 C C . ASP A 1 79 ? 9.234 -15.406 -0.003 1 98.81 79 ASP A C 1
ATOM 652 O O . ASP A 1 79 ? 8.727 -14.805 0.943 1 98.81 79 ASP A O 1
ATOM 656 N N . GLN A 1 80 ? 8.602 -15.664 -1.185 1 98.88 80 GLN A N 1
ATOM 657 C CA . GLN A 1 80 ? 7.301 -15.039 -1.396 1 98.88 80 GLN A CA 1
ATOM 658 C C . GLN A 1 80 ? 6.391 -15.93 -2.238 1 98.88 80 GLN A C 1
ATOM 660 O O . GLN A 1 80 ? 6.859 -16.641 -3.127 1 98.88 80 GLN A O 1
ATOM 665 N N . ALA A 1 81 ? 5.094 -15.859 -1.976 1 98.88 81 ALA A N 1
ATOM 666 C CA . ALA A 1 81 ? 4.082 -16.594 -2.738 1 98.88 81 ALA A CA 1
ATOM 667 C C . ALA A 1 81 ? 2.727 -15.898 -2.654 1 98.88 81 ALA A C 1
ATOM 669 O O . ALA A 1 81 ? 2.43 -15.219 -1.67 1 98.88 81 ALA A O 1
ATOM 670 N N . GLY A 1 82 ? 1.927 -16.094 -3.668 1 98.88 82 GLY A N 1
ATOM 671 C CA . GLY A 1 82 ? 0.583 -15.539 -3.738 1 98.88 82 GLY A CA 1
ATOM 672 C C . GLY A 1 82 ? 0.029 -15.492 -5.148 1 98.88 82 GLY A C 1
ATOM 673 O O . GLY A 1 82 ? 0.025 -16.5 -5.855 1 98.88 82 GLY A O 1
ATOM 674 N N . LEU A 1 83 ? -0.527 -14.344 -5.5 1 98.94 83 LEU A N 1
ATOM 675 C CA . LEU A 1 83 ? -1.128 -14.148 -6.812 1 98.94 83 LEU A CA 1
ATOM 676 C C . LEU A 1 83 ? -0.402 -13.047 -7.586 1 98.94 83 LEU A C 1
ATOM 678 O O . LEU A 1 83 ? 0.147 -12.117 -6.988 1 98.94 83 LEU A O 1
ATOM 682 N N . LEU A 1 84 ? -0.411 -13.18 -8.852 1 98.94 84 LEU A N 1
ATOM 683 C CA . LEU A 1 84 ? 0.061 -12.156 -9.781 1 98.94 84 LEU A CA 1
ATOM 684 C C . LEU A 1 84 ? -1.04 -11.758 -10.758 1 98.94 84 LEU A C 1
ATOM 686 O O . LEU A 1 84 ? -1.709 -12.625 -11.328 1 98.94 84 LEU A O 1
ATOM 690 N N . LEU A 1 85 ? -1.367 -10.562 -10.883 1 98.94 85 LEU A N 1
ATOM 691 C CA . LEU A 1 85 ? -2.105 -9.938 -11.969 1 98.94 85 LEU A CA 1
ATOM 692 C C . LEU A 1 85 ? -1.17 -9.141 -12.875 1 98.94 85 LEU A C 1
ATOM 694 O O . LEU A 1 85 ? -0.507 -8.203 -12.422 1 98.94 85 LEU A O 1
ATOM 698 N N . ARG A 1 86 ? -1.133 -9.477 -14.141 1 98.81 86 ARG A N 1
ATOM 699 C CA . ARG A 1 86 ? -0.047 -8.984 -14.984 1 98.81 86 ARG A CA 1
ATOM 700 C C . ARG A 1 86 ? -0.569 -8.531 -16.344 1 98.81 86 ARG A C 1
ATOM 702 O O . ARG A 1 86 ? -1.289 -9.281 -17.016 1 98.81 86 ARG A O 1
ATOM 709 N N . LEU A 1 87 ? -0.291 -7.301 -16.656 1 98 87 LEU A N 1
ATOM 710 C CA . LEU A 1 87 ? -0.472 -6.809 -18.031 1 98 87 LEU A CA 1
ATOM 711 C C . LEU A 1 87 ? 0.776 -7.059 -18.859 1 98 87 LEU A C 1
ATOM 713 O O . LEU A 1 87 ? 0.688 -7.598 -19.969 1 98 87 LEU A O 1
ATOM 717 N N . ASP A 1 88 ? 1.806 -6.637 -18.359 1 97.75 88 ASP A N 1
ATOM 718 C CA . ASP A 1 88 ? 3.121 -6.793 -18.984 1 97.75 88 ASP A CA 1
ATOM 719 C C . ASP A 1 88 ? 4.234 -6.629 -17.953 1 97.75 88 ASP A C 1
ATOM 721 O O . ASP A 1 88 ? 3.973 -6.629 -16.75 1 97.75 88 ASP A O 1
ATOM 725 N N . GLU A 1 89 ? 5.453 -6.543 -18.344 1 98.19 89 GLU A N 1
ATOM 726 C CA . GLU A 1 89 ? 6.602 -6.562 -17.438 1 98.19 89 GLU A CA 1
ATOM 727 C C . GLU A 1 89 ? 6.68 -5.281 -16.609 1 98.19 89 GLU A C 1
ATOM 729 O O . GLU A 1 89 ? 7.406 -5.223 -15.617 1 98.19 89 GLU A O 1
ATOM 734 N N . GLN A 1 90 ? 5.934 -4.262 -17.031 1 98.31 90 GLN A N 1
ATOM 735 C CA . GLN A 1 90 ? 6.047 -2.98 -16.328 1 98.31 90 GLN A CA 1
ATOM 736 C C . GLN A 1 90 ? 4.766 -2.658 -15.562 1 98.31 90 GLN A C 1
ATOM 738 O O . GLN A 1 90 ? 4.703 -1.662 -14.844 1 98.31 90 GLN A O 1
ATOM 743 N N . ASN A 1 91 ? 3.736 -3.436 -15.766 1 98.31 91 ASN A N 1
ATOM 744 C CA . ASN A 1 91 ? 2.436 -3.195 -15.148 1 98.31 91 ASN A CA 1
ATOM 745 C C . ASN A 1 91 ? 1.844 -4.477 -14.57 1 98.31 91 ASN A C 1
ATOM 747 O O . ASN A 1 91 ? 1.304 -5.305 -15.305 1 98.31 91 ASN A O 1
ATOM 751 N N . TRP A 1 92 ? 1.96 -4.609 -13.328 1 98.88 92 TRP A N 1
ATOM 752 C CA . TRP A 1 92 ? 1.501 -5.824 -12.656 1 98.88 92 TRP A CA 1
ATOM 753 C C . TRP A 1 92 ? 1.294 -5.586 -11.164 1 98.88 92 TRP A C 1
ATOM 755 O O . TRP A 1 92 ? 1.738 -4.57 -10.633 1 98.88 92 TRP A O 1
ATOM 765 N N . ILE A 1 93 ? 0.557 -6.438 -10.539 1 98.94 93 ILE A N 1
ATOM 766 C CA . ILE A 1 93 ? 0.336 -6.477 -9.094 1 98.94 93 ILE A CA 1
ATOM 767 C C . ILE A 1 93 ? 0.61 -7.883 -8.57 1 98.94 93 ILE A C 1
ATOM 769 O O . ILE A 1 93 ? 0.111 -8.867 -9.125 1 98.94 93 ILE A O 1
ATOM 773 N N . LYS A 1 94 ? 1.455 -8 -7.559 1 98.94 94 LYS A N 1
ATOM 774 C CA . LYS A 1 94 ? 1.562 -9.258 -6.824 1 98.94 94 LYS A CA 1
ATOM 775 C C . LYS A 1 94 ? 1.147 -9.086 -5.367 1 98.94 94 LYS A C 1
ATOM 777 O O . LYS A 1 94 ? 1.369 -8.023 -4.777 1 98.94 94 LYS A O 1
ATOM 782 N N . ALA A 1 95 ? 0.584 -10.07 -4.852 1 98.94 95 ALA A N 1
ATOM 783 C CA . ALA A 1 95 ? 0.159 -10.023 -3.455 1 98.94 95 ALA A CA 1
ATOM 784 C C . ALA A 1 95 ? 0.205 -11.414 -2.822 1 98.94 95 ALA A C 1
ATOM 786 O O . ALA A 1 95 ? -0.089 -12.414 -3.48 1 98.94 95 ALA A O 1
ATOM 787 N N . GLY A 1 96 ? 0.543 -11.453 -1.614 1 98.81 96 GLY A N 1
ATOM 788 C CA . GLY A 1 96 ? 0.641 -12.672 -0.827 1 98.81 96 GLY A CA 1
ATOM 789 C C . GLY A 1 96 ? 1.527 -12.516 0.395 1 98.81 96 GLY A C 1
ATOM 790 O O . GLY A 1 96 ? 1.468 -11.508 1.092 1 98.81 96 GLY A O 1
ATOM 791 N N . ILE A 1 97 ? 2.238 -13.602 0.684 1 98.69 97 ILE A N 1
ATOM 792 C CA . ILE A 1 97 ? 3.152 -13.586 1.821 1 98.69 97 ILE A CA 1
ATOM 793 C C . ILE A 1 97 ? 4.578 -13.344 1.334 1 98.69 97 ILE A C 1
ATOM 795 O O . ILE A 1 97 ? 5.004 -13.922 0.329 1 98.69 97 ILE A O 1
ATOM 799 N N . GLU A 1 98 ? 5.27 -12.555 1.975 1 98.69 98 GLU A N 1
ATOM 800 C CA . GLU A 1 98 ? 6.715 -12.398 1.807 1 98.69 98 GLU A CA 1
ATOM 801 C C . GLU A 1 98 ? 7.434 -12.469 3.15 1 98.69 98 GLU A C 1
ATOM 803 O O . GLU A 1 98 ? 7.012 -11.836 4.121 1 98.69 98 GLU A O 1
ATOM 808 N N . LEU A 1 99 ? 8.469 -13.281 3.24 1 98.5 99 LEU A N 1
ATOM 809 C CA . LEU A 1 99 ? 9.273 -13.367 4.449 1 98.5 99 LEU A CA 1
ATOM 810 C C . LEU A 1 99 ? 10.328 -12.266 4.48 1 98.5 99 LEU A C 1
ATOM 812 O O . LEU A 1 99 ? 11.195 -12.211 3.602 1 98.5 99 LEU A O 1
ATOM 816 N N . VAL A 1 100 ? 10.258 -11.422 5.449 1 98.25 100 VAL A N 1
ATOM 817 C CA . VAL A 1 100 ? 11.211 -10.328 5.586 1 98.25 100 VAL A CA 1
ATOM 818 C C . VAL A 1 100 ? 11.758 -10.289 7.012 1 98.25 100 VAL A C 1
ATOM 820 O O . VAL A 1 100 ? 11 -10.117 7.969 1 98.25 100 VAL A O 1
ATOM 823 N N . ASP A 1 101 ? 13.047 -10.453 7.141 1 97.31 101 ASP A N 1
ATOM 824 C CA . ASP A 1 101 ? 13.742 -10.445 8.422 1 97.31 101 ASP A CA 1
ATOM 825 C C . ASP A 1 101 ? 13.094 -11.414 9.406 1 97.31 101 ASP A C 1
ATOM 827 O O . ASP A 1 101 ? 12.828 -11.062 10.555 1 97.31 101 ASP A O 1
ATOM 831 N N . GLY A 1 102 ? 12.719 -12.531 8.891 1 96.81 102 GLY A N 1
ATOM 832 C CA . GLY A 1 102 ? 12.227 -13.625 9.711 1 96.81 102 GLY A CA 1
ATOM 833 C C . GLY A 1 102 ? 10.75 -13.516 10.023 1 96.81 102 GLY A C 1
ATOM 834 O O . GLY A 1 102 ? 10.188 -14.375 10.719 1 96.81 102 GLY A O 1
ATOM 835 N N . GLU A 1 103 ? 10.148 -12.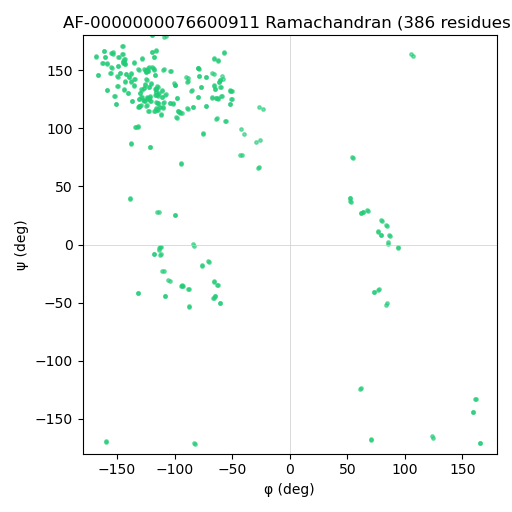492 9.508 1 97 103 GLU A N 1
ATOM 836 C CA . GLU A 1 103 ? 8.719 -12.297 9.758 1 97 103 GLU A CA 1
ATOM 837 C C . GLU A 1 103 ? 7.906 -12.445 8.484 1 97 103 GLU A C 1
ATOM 839 O O . GLU A 1 103 ? 8.266 -11.898 7.438 1 97 103 GLU A O 1
ATOM 844 N N . GLN A 1 104 ? 6.828 -13.281 8.555 1 97.94 104 GLN A N 1
ATOM 845 C CA . GLN A 1 104 ? 5.902 -13.352 7.434 1 97.94 104 GLN A CA 1
ATOM 846 C C . GLN A 1 104 ? 5.039 -12.094 7.352 1 97.94 104 GLN A C 1
ATOM 848 O O . GLN A 1 104 ? 4.27 -11.805 8.273 1 97.94 104 GLN A O 1
ATOM 853 N N . LEU A 1 105 ? 5.16 -11.422 6.273 1 98.5 105 LEU A N 1
ATOM 854 C CA . LEU A 1 105 ? 4.367 -10.227 6.004 1 98.5 105 LEU A CA 1
ATOM 855 C C . LEU A 1 105 ? 3.367 -10.477 4.883 1 98.5 105 LEU A C 1
ATOM 857 O O . LEU A 1 105 ? 3.723 -11.039 3.842 1 98.5 105 LEU A O 1
ATOM 861 N N . LEU A 1 106 ? 2.102 -10.164 5.188 1 98.5 106 LEU A N 1
ATOM 862 C CA . LEU A 1 106 ? 1.179 -9.992 4.07 1 98.5 106 LEU A CA 1
ATOM 863 C C . LEU A 1 106 ? 1.546 -8.766 3.246 1 98.5 106 LEU A C 1
ATOM 865 O O . LEU A 1 106 ? 1.665 -7.664 3.787 1 98.5 106 LEU A O 1
ATOM 869 N N . SER A 1 107 ? 1.71 -8.969 1.979 1 98.38 107 SER A N 1
ATOM 870 C CA . SER A 1 107 ? 2.314 -7.91 1.176 1 98.38 107 SER A CA 1
ATOM 871 C C . SER A 1 107 ? 1.597 -7.754 -0.16 1 98.38 107 SER A C 1
ATOM 873 O O . SER A 1 107 ? 1.037 -8.719 -0.688 1 98.38 107 SER A O 1
ATOM 875 N N . ALA A 1 108 ? 1.533 -6.562 -0.69 1 98.94 108 ALA A N 1
ATOM 876 C CA . ALA A 1 108 ? 1.173 -6.246 -2.07 1 98.94 108 ALA A CA 1
ATOM 877 C C . ALA A 1 108 ? 2.213 -5.332 -2.711 1 98.94 108 ALA A C 1
ATOM 879 O O . ALA A 1 108 ? 2.709 -4.398 -2.074 1 98.94 108 ALA A O 1
ATOM 880 N N . VAL A 1 109 ? 2.584 -5.668 -3.887 1 98.94 109 VAL A N 1
ATOM 881 C CA . VAL A 1 109 ? 3.414 -4.801 -4.719 1 98.94 109 VAL A CA 1
ATOM 882 C C . VAL A 1 109 ? 2.639 -4.383 -5.965 1 98.94 109 VAL A C 1
ATOM 884 O O . VAL A 1 109 ? 2.172 -5.234 -6.727 1 98.94 109 VAL A O 1
ATOM 887 N N . VAL A 1 110 ? 2.406 -3.131 -6.105 1 98.94 110 VAL A N 1
ATOM 888 C CA . VAL A 1 110 ? 1.809 -2.561 -7.309 1 98.94 110 VAL A CA 1
ATOM 889 C C . VAL A 1 110 ? 2.893 -1.917 -8.172 1 98.94 110 VAL A C 1
ATOM 891 O O . VAL A 1 110 ? 3.609 -1.023 -7.711 1 98.94 110 VAL A O 1
ATOM 894 N N . THR A 1 111 ? 2.988 -2.395 -9.375 1 98.88 111 THR A N 1
ATOM 895 C CA . THR A 1 111 ? 4.012 -1.884 -10.273 1 98.88 111 THR A CA 1
ATOM 896 C C . THR A 1 111 ? 3.377 -1.223 -11.492 1 98.88 111 THR A C 1
ATOM 898 O O . THR A 1 111 ? 2.643 -1.868 -12.242 1 98.88 111 THR A O 1
ATOM 901 N N . ARG A 1 112 ? 3.559 -0.015 -11.609 1 98.38 112 ARG A N 1
ATOM 902 C CA . ARG A 1 112 ? 3.365 0.796 -12.812 1 98.38 112 ARG A CA 1
ATOM 903 C C . ARG A 1 112 ? 4.656 1.499 -13.211 1 98.38 112 ARG A C 1
ATOM 905 O O . ARG A 1 112 ? 4.918 2.625 -12.781 1 98.38 112 ARG A O 1
ATOM 912 N N . GLU A 1 113 ? 5.473 0.837 -13.906 1 97.88 113 GLU A N 1
ATOM 913 C CA . GLU A 1 113 ? 6.832 1.229 -14.266 1 97.88 113 GLU A CA 1
ATOM 914 C C . GLU A 1 113 ? 7.77 1.133 -13.07 1 97.88 113 GLU A C 1
ATOM 916 O O . GLU A 1 113 ? 8.938 0.771 -13.219 1 97.88 113 GLU A O 1
ATOM 921 N N . VAL A 1 114 ? 7.359 1.521 -11.945 1 98.69 114 VAL A N 1
ATOM 922 C CA . VAL A 1 114 ? 8.094 1.418 -10.688 1 98.69 114 VAL A CA 1
ATOM 923 C C . VAL A 1 114 ? 7.258 0.667 -9.656 1 98.69 114 VAL A C 1
ATOM 925 O O . VAL A 1 114 ? 6.027 0.74 -9.672 1 98.69 114 VAL A O 1
ATOM 928 N N . SER A 1 115 ? 7.934 -0.06 -8.766 1 98.88 115 SER A N 1
ATOM 929 C CA . SER A 1 115 ? 7.238 -0.894 -7.789 1 98.88 115 SER A CA 1
ATOM 930 C C . SER A 1 115 ? 6.934 -0.116 -6.512 1 98.88 115 SER A C 1
ATOM 932 O O . SER A 1 115 ? 7.73 0.723 -6.086 1 98.88 115 SER A O 1
ATOM 934 N N . ASP A 1 116 ? 5.84 -0.319 -5.996 1 98.75 116 ASP A N 1
ATOM 935 C CA . ASP A 1 116 ? 5.34 0.231 -4.738 1 98.75 116 ASP A CA 1
ATOM 936 C C . ASP A 1 116 ? 4.848 -0.877 -3.812 1 98.75 116 ASP A C 1
ATOM 938 O O . ASP A 1 116 ? 3.965 -1.655 -4.184 1 98.75 116 ASP A O 1
ATOM 942 N N . TRP A 1 117 ? 5.418 -0.901 -2.566 1 98.94 117 TRP A N 1
ATOM 943 C CA . TRP A 1 117 ? 5.277 -2.076 -1.711 1 98.94 117 TRP A CA 1
ATOM 944 C C . TRP A 1 117 ? 4.633 -1.708 -0.38 1 98.94 117 TRP A C 1
ATOM 946 O O . TRP A 1 117 ? 5.055 -0.757 0.281 1 98.94 117 TRP A O 1
ATOM 956 N N . ASN A 1 118 ? 3.494 -2.414 -0.014 1 98.94 118 ASN A N 1
ATOM 957 C CA . ASN A 1 118 ? 2.965 -2.316 1.342 1 98.94 118 ASN A CA 1
ATOM 958 C C . ASN A 1 118 ? 2.986 -3.668 2.051 1 98.94 118 ASN A C 1
ATOM 960 O O . ASN A 1 118 ? 3.02 -4.715 1.399 1 98.94 118 ASN A O 1
ATOM 964 N N . VAL A 1 119 ? 2.9 -3.602 3.445 1 98.75 119 VAL A N 1
ATOM 965 C CA . VAL A 1 119 ? 2.924 -4.852 4.199 1 98.75 119 VAL A CA 1
ATOM 966 C C . VAL A 1 119 ? 1.993 -4.746 5.402 1 98.75 119 VAL A C 1
ATOM 968 O O . VAL A 1 119 ? 1.66 -3.645 5.844 1 98.75 119 VAL A O 1
ATOM 971 N N . VAL A 1 120 ? 1.594 -5.879 5.867 1 98.31 120 VAL A N 1
ATOM 972 C CA . VAL A 1 120 ? 0.903 -6.094 7.133 1 98.31 120 VAL A CA 1
ATOM 973 C C . VAL A 1 120 ? 1.58 -7.223 7.902 1 98.31 120 VAL A C 1
ATOM 975 O O . VAL A 1 120 ? 1.774 -8.32 7.371 1 98.31 120 VAL A O 1
ATOM 978 N N . PRO A 1 121 ? 1.98 -6.938 9.148 1 97.69 121 PRO A N 1
ATOM 979 C CA . PRO A 1 121 ? 2.512 -8.062 9.93 1 97.69 121 PRO A CA 1
ATOM 980 C C . PRO A 1 121 ? 1.474 -9.148 10.18 1 97.69 121 PRO A C 1
ATOM 982 O O . PRO A 1 121 ? 0.584 -8.984 11.016 1 97.69 121 PRO A O 1
ATOM 985 N N . LEU A 1 122 ? 1.646 -10.234 9.539 1 97.12 122 LEU A N 1
ATOM 986 C CA . LEU A 1 122 ? 0.625 -11.273 9.469 1 97.12 122 LEU A CA 1
ATOM 987 C C . LEU A 1 122 ? 0.285 -11.797 10.859 1 97.12 122 LEU A C 1
ATOM 989 O O . LEU A 1 122 ? -0.888 -11.844 11.242 1 97.12 122 LEU A O 1
ATOM 993 N N . GLU A 1 123 ? 1.288 -12.164 11.633 1 95.75 123 GLU A N 1
ATOM 994 C CA . GLU A 1 123 ? 1.054 -12.758 12.945 1 95.75 123 GLU A CA 1
ATOM 995 C C . GLU A 1 123 ? 0.338 -11.781 13.875 1 95.75 123 GLU A C 1
ATOM 997 O O . GLU A 1 123 ? -0.479 -12.188 14.703 1 95.75 123 GLU A O 1
ATOM 1002 N N . ALA A 1 124 ? 0.667 -10.539 13.719 1 95.31 124 ALA A N 1
ATOM 1003 C CA . ALA A 1 124 ? 0.038 -9.523 14.57 1 95.31 124 ALA A CA 1
ATOM 1004 C C . ALA A 1 124 ? -1.455 -9.414 14.273 1 95.31 124 ALA A C 1
ATOM 1006 O O . ALA A 1 124 ? -2.254 -9.133 15.172 1 95.31 124 ALA A O 1
ATOM 1007 N N . VAL A 1 125 ? -1.794 -9.664 13.031 1 96.12 125 VAL A N 1
ATOM 1008 C CA . VAL A 1 125 ? -3.176 -9.438 12.617 1 96.12 125 VAL A CA 1
ATOM 1009 C C . VAL A 1 125 ? -3.975 -10.734 12.758 1 96.12 125 VAL A C 1
ATOM 1011 O O . VAL A 1 125 ? -5.145 -10.711 13.141 1 96.12 125 VAL A O 1
ATOM 1014 N N . CYS A 1 126 ? -3.328 -11.852 12.477 1 94.69 126 CYS A N 1
ATOM 1015 C CA . CYS A 1 126 ? -4.09 -13.094 12.359 1 94.69 126 CYS A CA 1
ATOM 1016 C C . CYS A 1 126 ? -3.658 -14.102 13.414 1 94.69 126 CYS A C 1
ATOM 1018 O O . CYS A 1 126 ? -4.32 -15.125 13.609 1 94.69 126 CYS A O 1
ATOM 1020 N N . GLY A 1 127 ? -2.617 -13.836 14.141 1 93.12 127 GLY A N 1
ATOM 1021 C CA . GLY A 1 127 ? -1.983 -14.898 14.906 1 93.12 127 GLY A CA 1
ATOM 1022 C C . GLY A 1 127 ? -1.263 -15.906 14.039 1 93.12 127 GLY A C 1
ATOM 1023 O O . GLY A 1 127 ? -0.963 -15.633 12.875 1 93.12 127 GLY A O 1
ATOM 1024 N N . PRO A 1 128 ? -0.867 -17.047 14.633 1 91.81 128 PRO A N 1
ATOM 1025 C CA . PRO A 1 128 ? -0.249 -18.109 13.82 1 91.81 128 PRO A CA 1
ATOM 1026 C C . PRO A 1 128 ? -1.203 -18.688 12.781 1 91.81 128 PRO A C 1
ATOM 1028 O O . PRO A 1 128 ? -2.357 -18.984 13.102 1 91.81 128 PRO A O 1
ATOM 1031 N N . VAL A 1 129 ? -0.754 -18.672 11.578 1 93.25 129 VAL A N 1
ATOM 1032 C CA . VAL A 1 129 ? -1.611 -19.219 10.539 1 93.25 129 VAL A CA 1
ATOM 1033 C C . VAL A 1 129 ? -0.85 -20.281 9.75 1 93.25 129 VAL A C 1
ATOM 1035 O O . VAL A 1 129 ? 0.376 -20.219 9.625 1 93.25 129 VAL A O 1
ATOM 1038 N N . GLU A 1 130 ? -1.574 -21.234 9.234 1 94.94 130 GLU A N 1
ATOM 1039 C CA . GLU A 1 130 ? -0.999 -22.281 8.391 1 94.94 130 GLU A CA 1
ATOM 1040 C C . GLU A 1 130 ? -1.116 -21.906 6.91 1 94.94 130 GLU A C 1
ATOM 1042 O O . GLU A 1 130 ? -0.278 -22.312 6.098 1 94.94 130 GLU A O 1
ATOM 1047 N N . SER A 1 131 ? -2.207 -21.266 6.66 1 97.38 131 SER A N 1
ATOM 1048 C CA . SER A 1 131 ? -2.492 -20.875 5.285 1 97.38 131 SER A CA 1
ATOM 1049 C C . SER A 1 131 ? -3.168 -19.5 5.227 1 97.38 131 SER A C 1
ATOM 1051 O O . SER A 1 131 ? -3.703 -19.031 6.23 1 97.38 131 SER A O 1
ATOM 1053 N N . ILE A 1 132 ? -3.068 -18.922 4.082 1 97.62 132 ILE A N 1
ATOM 1054 C CA . ILE A 1 132 ? -3.721 -17.641 3.836 1 97.62 132 ILE A CA 1
ATOM 1055 C C . ILE A 1 132 ? -4.703 -17.766 2.676 1 97.62 132 ILE A C 1
ATOM 1057 O O . ILE A 1 132 ? -4.422 -18.453 1.691 1 97.62 132 ILE A O 1
ATOM 1061 N N . THR A 1 133 ? -5.855 -17.141 2.852 1 98.62 133 THR A N 1
ATOM 1062 C CA . THR A 1 133 ? -6.766 -16.922 1.736 1 98.62 133 THR A CA 1
ATOM 1063 C C . THR A 1 133 ? -6.594 -15.516 1.175 1 98.62 133 THR A C 1
ATOM 1065 O O . THR A 1 133 ? -6.637 -14.531 1.921 1 98.62 133 THR A O 1
ATOM 1068 N N . LEU A 1 134 ? -6.367 -15.445 -0.083 1 98.75 134 LEU A N 1
ATOM 1069 C CA . LEU A 1 134 ? -6.172 -14.18 -0.774 1 98.75 134 LEU A CA 1
ATOM 1070 C C . LEU A 1 134 ? -7.191 -14.008 -1.893 1 98.75 134 LEU A C 1
ATOM 1072 O O . LEU A 1 134 ? -7.469 -14.945 -2.641 1 98.75 134 LEU A O 1
ATOM 1076 N N . GLN A 1 135 ? -7.762 -12.82 -1.979 1 98.94 135 GLN A N 1
ATOM 1077 C CA . GLN A 1 135 ? -8.703 -12.484 -3.043 1 98.94 135 GLN A CA 1
ATOM 1078 C C . GLN A 1 135 ? -8.242 -11.242 -3.807 1 98.94 135 GLN A C 1
ATOM 1080 O O . GLN A 1 135 ? -7.895 -10.227 -3.203 1 98.94 135 GLN A O 1
ATOM 1085 N N . LEU A 1 136 ? -8.164 -11.383 -5.062 1 98.88 136 LEU A N 1
ATOM 1086 C CA . LEU A 1 136 ? -7.867 -10.305 -6 1 98.88 136 LEU A CA 1
ATOM 1087 C C . LEU A 1 136 ? -9.07 -10.008 -6.887 1 98.88 136 LEU A C 1
ATOM 1089 O O . LEU A 1 136 ? -9.523 -10.883 -7.633 1 98.88 136 LEU A O 1
ATOM 1093 N N . GLU A 1 137 ? -9.578 -8.812 -6.793 1 98.75 137 GLU A N 1
ATOM 1094 C CA . GLU A 1 137 ? -10.727 -8.398 -7.59 1 98.75 137 GLU A CA 1
ATOM 1095 C C . GLU A 1 137 ? -10.359 -7.266 -8.547 1 98.75 137 GLU A C 1
ATOM 1097 O O . GLU A 1 137 ? -9.672 -6.316 -8.156 1 98.75 137 GLU A O 1
ATOM 1102 N N . ARG A 1 138 ? -10.773 -7.406 -9.727 1 98.62 138 ARG A N 1
ATOM 1103 C CA . ARG A 1 138 ? -10.664 -6.34 -10.719 1 98.62 138 ARG A CA 1
ATOM 1104 C C . ARG A 1 138 ? -12.047 -5.836 -11.133 1 98.62 138 ARG A C 1
ATOM 1106 O O . ARG A 1 138 ? -12.93 -6.633 -11.469 1 98.62 138 ARG A O 1
ATOM 1113 N N . ALA A 1 139 ? -12.25 -4.582 -11.07 1 97.62 139 ALA A N 1
ATOM 1114 C CA . ALA A 1 139 ? -13.469 -3.92 -11.523 1 97.62 139 ALA A CA 1
ATOM 1115 C C . ALA A 1 139 ? -13.18 -2.496 -11.984 1 97.62 139 ALA A C 1
ATOM 1117 O O . ALA A 1 139 ? -12.703 -1.666 -11.211 1 97.62 139 ALA A O 1
ATOM 1118 N N . GLY A 1 140 ? -13.508 -2.215 -13.273 1 96.19 140 GLY A N 1
ATOM 1119 C CA . GLY A 1 140 ? -13.18 -0.9 -13.805 1 96.19 140 GLY A CA 1
ATOM 1120 C C . GLY A 1 140 ? -11.695 -0.611 -13.805 1 96.19 140 GLY A C 1
ATOM 1121 O O . GLY A 1 140 ? -10.906 -1.396 -14.336 1 96.19 140 GLY A O 1
ATOM 1122 N N . ASP A 1 141 ? -11.375 0.495 -13.148 1 98.19 141 ASP A N 1
ATOM 1123 C CA . ASP A 1 141 ? -9.977 0.913 -13.125 1 98.19 141 ASP A CA 1
ATOM 1124 C C . ASP A 1 141 ? -9.297 0.507 -11.82 1 98.19 141 ASP A C 1
ATOM 1126 O O . ASP A 1 141 ? -8.359 1.166 -11.367 1 98.19 141 ASP A O 1
ATOM 1130 N N . THR A 1 142 ? -9.852 -0.542 -11.211 1 98.56 142 THR A N 1
ATOM 1131 C CA . THR A 1 142 ? -9.414 -0.794 -9.844 1 98.56 142 THR A CA 1
ATOM 1132 C C . THR A 1 142 ? -9.133 -2.277 -9.633 1 98.56 142 THR A C 1
ATOM 1134 O O . THR A 1 142 ? -9.883 -3.133 -10.109 1 98.56 142 THR A O 1
ATOM 1137 N N . ALA A 1 143 ? -8.062 -2.562 -8.953 1 98.81 143 ALA A N 1
ATOM 1138 C CA . ALA A 1 143 ? -7.816 -3.859 -8.328 1 98.81 143 ALA A CA 1
ATOM 1139 C C . ALA A 1 143 ? -7.922 -3.768 -6.809 1 98.81 143 ALA A C 1
ATOM 1141 O O . ALA A 1 143 ? -7.348 -2.869 -6.195 1 98.81 143 ALA A O 1
ATOM 1142 N N . THR A 1 144 ? -8.688 -4.629 -6.227 1 98.88 144 THR A N 1
ATOM 1143 C CA . THR A 1 144 ? -8.852 -4.699 -4.777 1 98.88 144 THR A CA 1
ATOM 1144 C C . THR A 1 144 ? -8.336 -6.031 -4.242 1 98.88 144 THR A C 1
ATOM 1146 O O . THR A 1 144 ? -8.648 -7.094 -4.785 1 98.88 144 THR A O 1
ATOM 1149 N N . ILE A 1 145 ? -7.52 -6.008 -3.213 1 98.94 145 ILE A N 1
ATOM 1150 C CA . ILE A 1 145 ? -6.945 -7.207 -2.619 1 98.94 145 ILE A CA 1
ATOM 1151 C C . ILE A 1 145 ? -7.434 -7.359 -1.181 1 98.94 145 ILE A C 1
ATOM 1153 O O . ILE A 1 145 ? -7.332 -6.422 -0.383 1 98.94 145 ILE A O 1
ATOM 1157 N N . ARG A 1 146 ? -7.93 -8.492 -0.868 1 98.88 146 ARG A N 1
ATOM 1158 C CA . ARG A 1 146 ? -8.383 -8.844 0.474 1 98.88 146 ARG A CA 1
ATOM 1159 C C . ARG A 1 146 ? -7.77 -10.156 0.934 1 98.88 146 ARG A C 1
ATOM 1161 O O . ARG A 1 146 ? -7.262 -10.93 0.119 1 98.88 146 ARG A O 1
ATOM 1168 N N . TYR A 1 147 ? -7.789 -10.359 2.248 1 98.62 147 TYR A N 1
ATOM 1169 C CA . TYR A 1 147 ? -7.176 -11.578 2.768 1 98.62 147 TYR A CA 1
ATOM 1170 C C . TYR A 1 147 ? -7.926 -12.086 3.992 1 98.62 147 TYR A C 1
ATOM 1172 O O . TYR A 1 147 ? -8.75 -11.367 4.57 1 98.62 147 TYR A O 1
ATOM 1180 N N . ALA A 1 148 ? -7.641 -13.344 4.293 1 97.75 148 ALA A N 1
ATOM 1181 C CA . ALA A 1 148 ? -8.062 -13.992 5.531 1 97.75 148 ALA A CA 1
ATOM 1182 C C . ALA A 1 148 ? -7.113 -15.125 5.906 1 97.75 148 ALA A C 1
ATOM 1184 O O . ALA A 1 148 ? -6.289 -15.547 5.094 1 97.75 148 ALA A O 1
ATOM 1185 N N . ALA A 1 149 ? -7.27 -15.523 7.133 1 95.5 149 ALA A N 1
ATOM 1186 C CA . ALA A 1 149 ? -6.48 -16.656 7.609 1 95.5 149 ALA A CA 1
ATOM 1187 C C . ALA A 1 149 ? -7.219 -17.984 7.367 1 95.5 149 ALA A C 1
ATOM 1189 O O . ALA A 1 149 ? -8.445 -18.047 7.492 1 95.5 149 ALA A O 1
ATOM 1190 N N . ASP A 1 150 ? -6.48 -19 7.043 1 92.25 150 ASP A N 1
ATOM 1191 C CA . ASP A 1 150 ? -6.816 -20.406 7.168 1 92.25 150 ASP A CA 1
ATOM 1192 C C . ASP A 1 150 ? -8.148 -20.719 6.496 1 92.25 150 ASP A C 1
ATOM 1194 O O . ASP A 1 150 ? -9 -21.391 7.078 1 92.25 150 ASP A O 1
ATOM 1198 N N . GLY A 1 151 ? -8.438 -20.109 5.418 1 89.12 151 GLY A N 1
ATOM 1199 C CA . GLY A 1 151 ? -9.609 -20.484 4.629 1 89.12 151 GLY A CA 1
ATOM 1200 C C . GLY A 1 151 ? -10.836 -19.656 4.969 1 89.12 151 GLY A C 1
ATOM 1201 O O . GLY A 1 151 ? -11.898 -19.828 4.363 1 89.12 151 GLY A O 1
ATOM 1202 N N . ASP A 1 152 ? -10.719 -18.797 5.902 1 95.12 152 ASP A N 1
ATOM 1203 C CA . ASP A 1 152 ? -11.82 -17.891 6.199 1 95.12 152 ASP A CA 1
ATOM 1204 C C . ASP A 1 152 ? -12.133 -16.984 5.008 1 95.12 152 ASP A C 1
ATOM 1206 O O . ASP A 1 152 ? -11.32 -16.875 4.086 1 95.12 152 ASP A O 1
ATOM 1210 N N . GLU A 1 153 ? -13.352 -16.469 4.992 1 97 153 GLU A N 1
ATOM 1211 C CA . GLU A 1 153 ? -13.742 -15.539 3.939 1 97 153 GLU A CA 1
ATOM 1212 C C . GLU A 1 153 ? -12.836 -14.312 3.924 1 97 153 GLU A C 1
ATOM 1214 O O . GLU A 1 153 ? -12.609 -13.695 4.961 1 97 153 GLU A O 1
ATOM 1219 N N . PRO A 1 154 ? -12.289 -14 2.764 1 97.75 154 PRO A N 1
ATOM 1220 C CA . PRO A 1 154 ? -11.383 -12.852 2.693 1 97.75 154 PRO A CA 1
ATOM 1221 C C . PRO A 1 154 ? -12.125 -11.516 2.734 1 97.75 154 PRO A C 1
ATOM 1223 O O . PRO A 1 154 ? -12.406 -10.93 1.686 1 97.75 154 PRO A O 1
ATOM 1226 N N . LYS A 1 155 ? -12.242 -10.938 3.938 1 97 155 LYS A N 1
ATOM 1227 C CA . LYS A 1 155 ? -12.977 -9.688 4.121 1 97 155 LYS A CA 1
ATOM 1228 C C . LYS A 1 155 ? -12.031 -8.531 4.434 1 97 155 LYS A C 1
ATOM 1230 O O . LYS A 1 155 ? -12.391 -7.367 4.25 1 97 155 LYS A O 1
ATOM 1235 N N . THR A 1 156 ? -10.891 -8.812 4.934 1 97.75 156 THR A N 1
ATOM 1236 C CA . THR A 1 156 ? -9.992 -7.758 5.383 1 97.75 156 THR A CA 1
ATOM 1237 C C . THR A 1 156 ? -9.258 -7.137 4.195 1 97.75 156 THR A C 1
ATOM 1239 O O . THR A 1 156 ? -8.625 -7.848 3.412 1 97.75 156 THR A O 1
ATOM 1242 N N . LEU A 1 157 ? -9.344 -5.855 4.098 1 98.62 157 LEU A N 1
ATOM 1243 C CA . LEU A 1 157 ? -8.75 -5.133 2.977 1 98.62 157 LEU A CA 1
ATOM 1244 C C . LEU A 1 157 ? -7.242 -4.996 3.145 1 98.62 157 LEU A C 1
ATOM 1246 O O . LEU A 1 157 ? -6.762 -4.699 4.238 1 98.62 157 LEU A O 1
ATOM 1250 N N . LEU A 1 158 ? -6.527 -5.25 2.031 1 98.81 158 LEU A N 1
ATOM 1251 C CA . LEU A 1 158 ? -5.082 -5.051 2.002 1 98.81 158 LEU A CA 1
ATOM 1252 C C . LEU A 1 158 ? -4.715 -3.842 1.151 1 98.81 158 LEU A C 1
ATOM 1254 O O . LEU A 1 158 ? -3.873 -3.033 1.547 1 98.81 158 LEU A O 1
ATOM 1258 N N . ARG A 1 159 ? -5.316 -3.688 -0.029 1 98.88 159 ARG A N 1
ATOM 1259 C CA . ARG A 1 159 ? -4.891 -2.705 -1.021 1 98.88 159 ARG A CA 1
ATOM 1260 C C . ARG A 1 159 ? -6.016 -2.391 -1.999 1 98.88 159 ARG A C 1
ATOM 1262 O O . ARG A 1 159 ? -6.746 -3.287 -2.422 1 98.88 159 ARG A O 1
ATOM 1269 N N . VAL A 1 160 ? -6.273 -1.157 -2.277 1 98.88 160 VAL A N 1
ATOM 1270 C CA . VAL A 1 160 ? -7.035 -0.681 -3.428 1 98.88 160 VAL A CA 1
ATOM 1271 C C . VAL A 1 160 ? -6.109 0.072 -4.383 1 98.88 160 VAL A C 1
ATOM 1273 O O . VAL A 1 160 ? -5.602 1.146 -4.047 1 98.88 160 VAL A O 1
ATOM 1276 N N . ALA A 1 161 ? -5.891 -0.499 -5.516 1 98.88 161 ALA A N 1
ATOM 1277 C CA . ALA A 1 161 ? -4.902 0.049 -6.445 1 98.88 161 ALA A CA 1
ATOM 1278 C C . ALA A 1 161 ? -5.527 0.329 -7.809 1 98.88 161 ALA A C 1
ATOM 1280 O O . ALA A 1 161 ? -6.457 -0.367 -8.227 1 98.88 161 ALA A O 1
ATOM 1281 N N . TYR A 1 162 ? -4.973 1.328 -8.461 1 98.56 162 TYR A N 1
ATOM 1282 C CA . TYR A 1 162 ? -5.316 1.523 -9.867 1 98.56 162 TYR A CA 1
ATOM 1283 C C . TYR A 1 162 ? -4.809 0.366 -10.719 1 98.56 162 TYR A C 1
ATOM 1285 O O . TYR A 1 162 ? -3.688 -0.112 -10.523 1 98.56 162 TYR A O 1
ATOM 1293 N N . PHE A 1 163 ? -5.59 -0.063 -11.586 1 98.44 163 PHE A N 1
ATOM 1294 C CA . PHE A 1 163 ? -5.25 -0.995 -12.656 1 98.44 163 PHE A CA 1
ATOM 1295 C C . PHE A 1 163 ? -5.945 -0.605 -13.953 1 98.44 163 PHE A C 1
ATOM 1297 O O . PHE A 1 163 ? -7.148 -0.326 -13.961 1 98.44 163 PHE A O 1
ATOM 1304 N N . PRO A 1 164 ? -5.207 -0.53 -15.047 1 96.31 164 PRO A N 1
ATOM 1305 C CA . PRO A 1 164 ? -5.793 -0.032 -16.297 1 96.31 164 PRO A CA 1
ATOM 1306 C C . PRO A 1 164 ? -7.09 -0.75 -16.672 1 96.31 164 PRO A C 1
ATOM 1308 O O . PRO A 1 164 ? -7.133 -1.982 -16.688 1 96.31 164 PRO A O 1
ATOM 1311 N N . PRO A 1 165 ? -8.102 0.037 -17.016 1 95.81 165 PRO A N 1
ATOM 1312 C CA . PRO A 1 165 ? -9.398 -0.573 -17.328 1 95.81 165 PRO A CA 1
ATOM 1313 C C . PRO A 1 165 ? -9.453 -1.169 -18.734 1 95.81 165 PRO A C 1
ATOM 1315 O O . PRO A 1 165 ? -8.773 -0.676 -19.641 1 95.81 165 PRO A O 1
ATOM 1318 N N . GLU A 1 166 ? -10.234 -2.152 -18.922 1 92.12 166 GLU A N 1
ATOM 1319 C CA . GLU A 1 166 ? -10.648 -2.705 -20.203 1 92.12 166 GLU A CA 1
ATOM 1320 C C . GLU A 1 166 ? -9.461 -3.242 -21 1 92.12 166 GLU A C 1
ATOM 1322 O O . GLU A 1 166 ? -9.438 -3.16 -22.234 1 92.12 166 GLU A O 1
ATOM 1327 N N . VAL A 1 167 ? -8.445 -3.633 -20.359 1 92.69 167 VAL A N 1
ATOM 1328 C CA . VAL A 1 167 ? -7.289 -4.215 -21.031 1 92.69 167 VAL A CA 1
ATOM 1329 C C . VAL A 1 167 ? -7.141 -5.68 -20.625 1 92.69 167 VAL A C 1
ATOM 1331 O O . VAL A 1 167 ? -7.352 -6.035 -19.453 1 92.69 167 VAL A O 1
ATOM 1334 N N . PRO A 1 168 ? -6.887 -6.48 -21.641 1 93.25 168 PRO A N 1
ATOM 1335 C CA . PRO A 1 168 ? -6.629 -7.879 -21.297 1 93.25 168 PRO A CA 1
ATOM 1336 C C . PRO A 1 168 ? -5.453 -8.039 -20.328 1 93.25 168 PRO A C 1
ATOM 1338 O O . PRO A 1 168 ? -4.457 -7.32 -20.453 1 93.25 168 PRO A O 1
ATOM 1341 N N . ALA A 1 169 ? -5.555 -8.945 -19.438 1 97.94 169 ALA A N 1
ATOM 1342 C CA . ALA A 1 169 ? -4.508 -9.266 -18.469 1 97.94 169 ALA A CA 1
ATOM 1343 C C . ALA A 1 169 ? -4.473 -10.766 -18.172 1 97.94 169 ALA A C 1
ATOM 1345 O O . ALA A 1 169 ? -5.246 -11.531 -18.75 1 97.94 169 ALA A O 1
ATOM 1346 N N . GLU A 1 170 ? -3.502 -11.156 -17.5 1 98.69 170 GLU A N 1
ATOM 1347 C CA . GLU A 1 170 ? -3.387 -12.523 -17.016 1 98.69 170 GLU A CA 1
ATOM 1348 C C . GLU A 1 170 ? -3.223 -12.555 -15.492 1 98.69 170 GLU A C 1
ATOM 1350 O O . GLU A 1 170 ? -2.664 -11.633 -14.906 1 98.69 170 GLU A O 1
ATOM 1355 N N . ALA A 1 171 ? -3.715 -13.609 -14.898 1 98.88 171 ALA A N 1
ATOM 1356 C CA . ALA A 1 171 ? -3.598 -13.719 -13.445 1 98.88 171 ALA A CA 1
ATOM 1357 C C . ALA A 1 171 ? -3.486 -15.18 -13.016 1 98.88 171 ALA A C 1
ATOM 1359 O O . ALA A 1 171 ? -3.984 -16.078 -13.695 1 98.88 171 ALA A O 1
ATOM 1360 N N . GLY A 1 172 ? -2.861 -15.391 -11.875 1 98.81 172 GLY A N 1
ATOM 1361 C CA . GLY A 1 172 ? -2.748 -16.734 -11.312 1 98.81 172 GLY A CA 1
ATOM 1362 C C . GLY A 1 172 ? -1.72 -16.828 -10.203 1 98.81 172 GLY A C 1
ATOM 1363 O O . GLY A 1 172 ? -1.237 -15.805 -9.703 1 98.81 172 GLY A O 1
ATOM 1364 N N . PRO A 1 173 ? -1.389 -18.047 -9.742 1 98.88 173 PRO A N 1
ATOM 1365 C CA . PRO A 1 173 ? -0.439 -18.266 -8.648 1 98.88 173 PRO A CA 1
ATOM 1366 C C . PRO A 1 173 ? 0.988 -17.875 -9.016 1 98.88 173 PRO A C 1
ATOM 1368 O O . PRO A 1 173 ? 1.408 -18.047 -10.164 1 98.88 173 PRO A O 1
ATOM 1371 N N . MET A 1 174 ? 1.646 -17.422 -8.008 1 98.88 174 MET A N 1
ATOM 1372 C CA . MET A 1 174 ? 3.031 -17.016 -8.227 1 98.88 174 MET A CA 1
ATOM 1373 C C . MET A 1 174 ? 3.891 -17.328 -7.012 1 98.88 174 MET A C 1
ATOM 1375 O O . MET A 1 174 ? 3.375 -17.484 -5.902 1 98.88 174 MET A O 1
ATOM 1379 N N . CYS A 1 175 ? 5.18 -17.453 -7.207 1 98.88 175 CYS A N 1
ATOM 1380 C CA . CYS A 1 175 ? 6.152 -17.547 -6.121 1 98.88 175 CYS A CA 1
ATOM 1381 C C . CYS A 1 175 ? 7.527 -17.062 -6.578 1 98.88 175 CYS A C 1
ATOM 1383 O O . CYS A 1 175 ? 7.777 -16.938 -7.777 1 98.88 175 CYS A O 1
ATOM 1385 N N . ALA A 1 176 ? 8.344 -16.828 -5.68 1 98.94 176 ALA A N 1
ATOM 1386 C CA . ALA A 1 176 ? 9.727 -16.453 -5.926 1 98.94 176 ALA A CA 1
ATOM 1387 C C . ALA A 1 176 ? 10.578 -16.641 -4.672 1 98.94 176 ALA A C 1
ATOM 1389 O O . ALA A 1 176 ? 10.055 -16.641 -3.555 1 98.94 176 ALA A O 1
ATOM 1390 N N . SER A 1 177 ? 11.852 -16.812 -4.844 1 98.88 177 SER A N 1
ATOM 1391 C CA . SER A 1 177 ? 12.859 -16.922 -3.789 1 98.88 177 SER A CA 1
ATOM 1392 C C . SER A 1 177 ? 14.117 -16.125 -4.137 1 98.88 177 SER A C 1
ATOM 1394 O O . SER A 1 177 ? 15.094 -16.688 -4.633 1 98.88 177 SER A O 1
ATOM 1396 N N . PRO A 1 178 ? 14.102 -14.875 -3.793 1 98.5 178 PRO A N 1
ATOM 1397 C CA . PRO A 1 178 ? 15.188 -14.008 -4.258 1 98.5 178 PRO A CA 1
ATOM 1398 C C . PRO A 1 178 ? 16.547 -14.391 -3.656 1 98.5 178 PRO A C 1
ATOM 1400 O O . PRO A 1 178 ? 17.547 -14.461 -4.375 1 98.5 178 PRO A O 1
ATOM 1403 N N . ASP A 1 179 ? 16.609 -14.633 -2.355 1 97.38 179 ASP A N 1
ATOM 1404 C CA . ASP A 1 179 ? 17.891 -14.758 -1.659 1 97.38 179 ASP A CA 1
ATOM 1405 C C . ASP A 1 179 ? 18.094 -16.188 -1.145 1 97.38 179 ASP A C 1
ATOM 1407 O O . ASP A 1 179 ? 19.109 -16.484 -0.515 1 97.38 179 ASP A O 1
ATOM 1411 N N . GLY A 1 180 ? 17.078 -16.969 -1.376 1 97.19 180 GLY A N 1
ATOM 1412 C CA . GLY A 1 180 ? 17.125 -18.312 -0.808 1 97.19 180 GLY A CA 1
ATOM 1413 C C . GLY A 1 180 ? 17.328 -19.391 -1.851 1 97.19 180 GLY A C 1
ATOM 1414 O O . GLY A 1 180 ? 17.453 -19.094 -3.041 1 97.19 180 GLY A O 1
ATOM 1415 N N . ALA A 1 181 ? 17.406 -20.656 -1.354 1 97.5 181 ALA A N 1
ATOM 1416 C CA . ALA A 1 181 ? 17.625 -21.828 -2.197 1 97.5 181 ALA A CA 1
ATOM 1417 C C . ALA A 1 181 ? 16.297 -22.312 -2.797 1 97.5 181 ALA A C 1
ATOM 1419 O O . ALA A 1 181 ? 16.297 -23.25 -3.598 1 97.5 181 ALA A O 1
ATOM 1420 N N . GLY A 1 182 ? 15.281 -21.656 -2.451 1 97.88 182 GLY A N 1
ATOM 1421 C CA . GLY A 1 182 ? 13.953 -22.109 -2.832 1 97.88 182 GLY A CA 1
ATOM 1422 C C . GLY A 1 182 ? 13.164 -22.688 -1.672 1 97.88 182 GLY A C 1
ATOM 1423 O O . GLY A 1 182 ? 13.727 -22.969 -0.615 1 97.88 182 GLY A O 1
ATOM 1424 N N . PHE A 1 183 ? 11.891 -22.797 -1.8 1 98.38 183 PHE A N 1
ATOM 1425 C CA . PHE A 1 183 ? 10.984 -23.344 -0.801 1 98.38 183 PHE A CA 1
ATOM 1426 C C . PHE A 1 183 ? 9.719 -23.875 -1.459 1 98.38 183 PHE A C 1
ATOM 1428 O O . PHE A 1 183 ? 9.32 -23.422 -2.533 1 98.38 183 PHE A O 1
ATOM 1435 N N . PRO A 1 184 ? 9.141 -24.875 -0.941 1 98.06 184 PRO A N 1
ATOM 1436 C CA . PRO A 1 184 ? 7.906 -25.406 -1.514 1 98.06 184 PRO A CA 1
ATOM 1437 C C . PRO A 1 184 ? 6.68 -24.578 -1.137 1 98.06 184 PRO A C 1
ATOM 1439 O O . PRO A 1 184 ? 6.59 -24.078 -0.014 1 98.06 184 PRO A O 1
ATOM 1442 N N . ILE A 1 185 ? 5.723 -24.453 -2.012 1 98.44 185 ILE A N 1
ATOM 1443 C CA . ILE A 1 185 ? 4.438 -23.797 -1.84 1 98.44 185 ILE A CA 1
ATOM 1444 C C . ILE A 1 185 ? 3.324 -24.656 -2.418 1 98.44 185 ILE A C 1
ATOM 1446 O O . ILE A 1 185 ? 3.508 -25.312 -3.449 1 98.44 185 ILE A O 1
ATOM 1450 N N . ARG A 1 186 ? 2.24 -24.656 -1.785 1 98.06 186 ARG A N 1
ATOM 1451 C CA . ARG A 1 186 ? 1.071 -25.375 -2.271 1 98.06 186 ARG A CA 1
ATOM 1452 C C . ARG A 1 186 ? -0.145 -24.453 -2.357 1 98.06 186 ARG A C 1
ATOM 1454 O O . ARG A 1 186 ? -0.527 -23.828 -1.366 1 98.06 186 ARG A O 1
ATOM 1461 N N . PHE A 1 187 ? -0.681 -24.391 -3.5 1 98.38 187 PHE A N 1
ATOM 1462 C CA . PHE A 1 187 ? -1.994 -23.781 -3.691 1 98.38 187 PHE A CA 1
ATOM 1463 C C . PHE A 1 187 ? -3.086 -24.844 -3.688 1 98.38 187 PHE A C 1
ATOM 1465 O O . PHE A 1 187 ? -3.201 -25.625 -4.633 1 98.38 187 PHE A O 1
ATOM 1472 N N . ALA A 1 188 ? -3.881 -24.766 -2.703 1 96.19 188 ALA A N 1
ATOM 1473 C CA . ALA A 1 188 ? -4.832 -25.844 -2.457 1 96.19 188 ALA A CA 1
ATOM 1474 C C . ALA A 1 188 ? -6.133 -25.625 -3.217 1 96.19 188 ALA A C 1
ATOM 1476 O O . ALA A 1 188 ? -6.789 -26.578 -3.643 1 96.19 188 ALA A O 1
ATOM 1477 N N . GLU A 1 189 ? -6.527 -24.422 -3.275 1 95.75 189 GLU A N 1
ATOM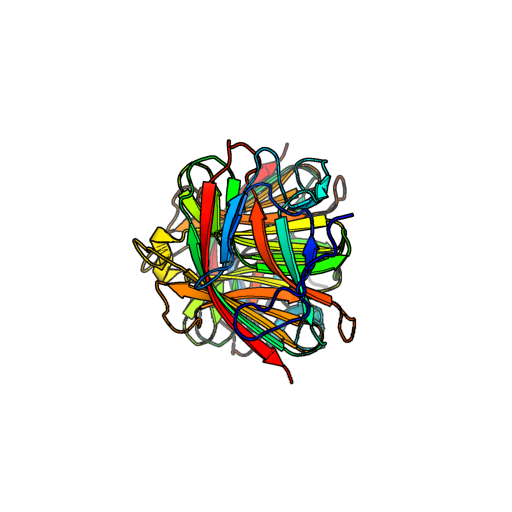 1478 C CA . GLU A 1 189 ? -7.77 -24.016 -3.926 1 95.75 189 GLU A CA 1
ATOM 1479 C C . GLU A 1 189 ? -7.578 -22.719 -4.703 1 95.75 189 GLU A C 1
ATOM 1481 O O . GLU A 1 189 ? -6.812 -21.844 -4.281 1 95.75 189 GLU A O 1
ATOM 1486 N N . LEU A 1 190 ? -8.281 -22.703 -5.797 1 97.81 190 LEU A N 1
ATOM 1487 C CA . LEU A 1 190 ? -8.336 -21.469 -6.57 1 97.81 190 LEU A CA 1
ATOM 1488 C C . LEU A 1 190 ? -9.641 -21.375 -7.363 1 97.81 190 LEU A C 1
ATOM 1490 O O . LEU A 1 190 ? -10.047 -22.344 -8.016 1 97.81 190 LEU A O 1
ATOM 1494 N N . SER A 1 191 ? -10.281 -20.328 -7.203 1 98.19 191 SER A N 1
ATOM 1495 C CA . SER A 1 191 ? -11.516 -20.078 -7.949 1 98.19 191 SER A CA 1
ATOM 1496 C C . SER A 1 191 ? -11.445 -18.766 -8.727 1 98.19 191 SER A C 1
ATOM 1498 O O . SER A 1 191 ? -10.844 -17.797 -8.258 1 98.19 191 SER A O 1
ATOM 1500 N N . LEU A 1 192 ? -11.984 -18.781 -9.867 1 98.38 192 LEU A N 1
ATOM 1501 C CA . LEU A 1 192 ? -12.094 -17.609 -10.719 1 98.38 192 LEU A CA 1
ATOM 1502 C C . LEU A 1 192 ? -13.547 -17.359 -11.109 1 98.38 192 LEU A C 1
ATOM 1504 O O . LEU A 1 192 ? -14.211 -18.234 -11.664 1 98.38 192 LEU A O 1
ATOM 1508 N N . VAL A 1 193 ? -14.008 -16.172 -10.711 1 98.06 193 VAL A N 1
ATOM 1509 C CA . VAL A 1 193 ? -15.344 -15.727 -11.109 1 98.06 193 VAL A CA 1
ATOM 1510 C C . VAL A 1 193 ? -15.234 -14.508 -12.023 1 98.06 193 VAL A C 1
ATOM 1512 O O . VAL A 1 193 ? -14.648 -13.492 -11.641 1 98.06 193 VAL A O 1
ATOM 1515 N N . GLU A 1 194 ? -15.797 -14.664 -13.227 1 94.5 194 GLU A N 1
ATOM 1516 C CA . GLU A 1 194 ? -15.773 -13.555 -14.164 1 94.5 194 GLU A CA 1
ATOM 1517 C C . GLU A 1 194 ? -17.172 -12.953 -14.352 1 94.5 194 GLU A C 1
ATOM 1519 O O . GLU A 1 194 ? -18.172 -13.648 -14.164 1 94.5 194 GLU A O 1
ATOM 1524 N N . GLY A 1 195 ? -17.188 -11.602 -14.68 1 83.75 195 GLY A N 1
ATOM 1525 C CA . GLY A 1 195 ? -18.453 -10.938 -14.891 1 83.75 195 GLY A CA 1
ATOM 1526 C C . GLY A 1 195 ? -18.531 -10.203 -16.219 1 83.75 195 GLY A C 1
ATOM 1527 O O . GLY A 1 195 ? -17.516 -9.977 -16.875 1 83.75 195 GLY A O 1
ATOM 1528 N N . MET B 1 1 ? -5.984 40.719 3.398 1 27.14 1 MET B N 1
ATOM 1529 C CA . MET B 1 1 ? -5.258 39.469 3.184 1 27.14 1 MET B CA 1
ATOM 1530 C C . MET B 1 1 ? -4.52 39.031 4.449 1 27.14 1 MET B C 1
ATOM 1532 O O . MET B 1 1 ? -3.639 39.75 4.93 1 27.14 1 MET B O 1
ATOM 1536 N N . GLN B 1 2 ? -5.051 38.656 5.469 1 38.19 2 GLN B N 1
ATOM 1537 C CA . GLN B 1 2 ? -4.402 38.562 6.773 1 38.19 2 GLN B CA 1
ATOM 1538 C C . GLN B 1 2 ? -2.998 37.969 6.645 1 38.19 2 GLN B C 1
ATOM 1540 O O . GLN B 1 2 ? -2.789 37 5.922 1 38.19 2 GLN B O 1
ATOM 1545 N N . GLN B 1 3 ? -1.892 38.719 6.625 1 43.91 3 GLN B N 1
ATOM 1546 C CA . GLN B 1 3 ? -0.455 38.469 6.539 1 43.91 3 GLN B CA 1
ATOM 1547 C C . GLN B 1 3 ? -0.088 37.125 7.16 1 43.91 3 GLN B C 1
ATOM 1549 O O . GLN B 1 3 ? -0.492 36.812 8.281 1 43.91 3 GLN B O 1
ATOM 1554 N N . ALA B 1 4 ? -0.118 35.969 6.344 1 46.09 4 ALA B N 1
ATOM 1555 C CA . ALA B 1 4 ? 0.315 34.625 6.781 1 46.09 4 ALA B CA 1
ATOM 1556 C C . ALA B 1 4 ? 1.371 34.75 7.879 1 46.09 4 ALA B C 1
ATOM 1558 O O . ALA B 1 4 ? 2.479 35.219 7.641 1 46.09 4 ALA B O 1
ATOM 1559 N N . GLU B 1 5 ? 1.123 35.281 9.148 1 55.97 5 GLU B N 1
ATOM 1560 C CA . GLU B 1 5 ? 2.006 35.25 10.312 1 55.97 5 GLU B CA 1
ATOM 1561 C C . GLU B 1 5 ? 2.955 34.062 10.25 1 55.97 5 GLU B C 1
ATOM 1563 O O . GLU B 1 5 ? 2.602 33 9.711 1 55.97 5 GLU B O 1
ATOM 1568 N N . ASP B 1 6 ? 4.32 34.344 10.203 1 77.44 6 ASP B N 1
ATOM 1569 C CA . ASP B 1 6 ? 5.438 33.406 10.289 1 77.44 6 ASP B CA 1
ATOM 1570 C C . ASP B 1 6 ? 5.176 32.344 11.344 1 77.44 6 ASP B C 1
ATOM 1572 O O . ASP B 1 6 ? 5.297 32.594 12.547 1 77.44 6 ASP B O 1
ATOM 1576 N N . ILE B 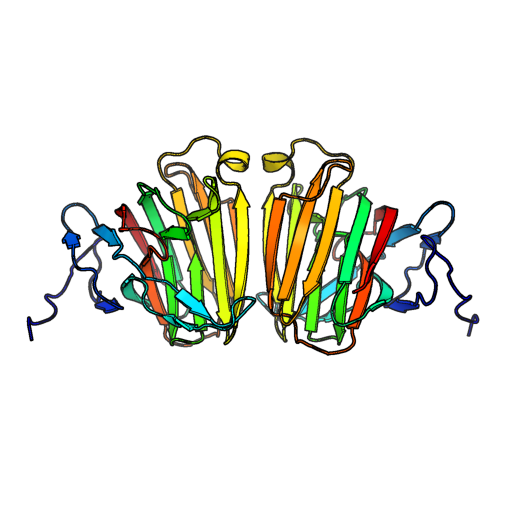1 7 ? 4.359 31.359 11.094 1 85.5 7 ILE B N 1
ATOM 1577 C CA . ILE B 1 7 ? 4.066 30.266 12.016 1 85.5 7 ILE B CA 1
ATOM 1578 C C . ILE B 1 7 ? 5.367 29.562 12.406 1 85.5 7 ILE B C 1
ATOM 1580 O O . ILE B 1 7 ? 6.09 29.062 11.547 1 85.5 7 ILE B O 1
ATOM 1584 N N . THR B 1 8 ? 5.773 29.812 13.625 1 92.62 8 THR B N 1
ATOM 1585 C CA . THR B 1 8 ? 6.816 28.969 14.203 1 92.62 8 THR B CA 1
ATOM 1586 C C . THR B 1 8 ? 6.203 27.875 15.078 1 92.62 8 THR B C 1
ATOM 1588 O O . THR B 1 8 ? 5.535 28.172 16.078 1 92.62 8 THR B O 1
ATOM 1591 N N . LEU B 1 9 ? 6.379 26.734 14.672 1 95.38 9 LEU B N 1
ATOM 1592 C CA . LEU B 1 9 ? 5.742 25.578 15.305 1 95.38 9 LEU B CA 1
ATOM 1593 C C . LEU B 1 9 ? 6.668 24.375 15.281 1 95.38 9 LEU B C 1
ATOM 1595 O O . LEU B 1 9 ? 7.312 24.094 14.266 1 95.38 9 LEU B O 1
ATOM 1599 N N . PHE B 1 10 ? 6.797 23.688 16.438 1 96.62 10 PHE B N 1
ATOM 1600 C CA . PHE B 1 10 ? 7.648 22.516 16.594 1 96.62 10 PHE B CA 1
ATOM 1601 C C . PHE B 1 10 ? 9.117 22.875 16.391 1 96.62 10 PHE B C 1
ATOM 1603 O O . PHE B 1 10 ? 9.891 22.078 15.867 1 96.62 10 PHE B O 1
ATOM 1610 N N . GLY B 1 11 ? 9.445 24.094 16.672 1 94.38 11 GLY B N 1
ATOM 1611 C CA . GLY B 1 11 ? 10.812 24.562 16.516 1 94.38 11 GLY B CA 1
ATOM 1612 C C . GLY B 1 11 ? 11.195 24.828 15.078 1 94.38 11 GLY B C 1
ATOM 1613 O O . GLY B 1 11 ? 12.383 24.969 14.758 1 94.38 11 GLY B O 1
ATOM 1614 N N . LEU B 1 12 ? 10.25 24.828 14.227 1 95.25 12 LEU B N 1
ATOM 1615 C CA . LEU B 1 12 ? 10.477 25.047 12.805 1 95.25 12 LEU B CA 1
ATOM 1616 C C . LEU B 1 12 ? 9.664 26.25 12.305 1 95.25 12 LEU B C 1
ATOM 1618 O O . LEU B 1 12 ? 8.602 26.547 12.852 1 95.25 12 LEU B O 1
ATOM 1622 N N . ASP B 1 13 ? 10.18 26.859 11.289 1 94.94 13 ASP B N 1
ATOM 1623 C CA . ASP B 1 13 ? 9.484 27.953 10.609 1 94.94 13 ASP B CA 1
ATOM 1624 C C . ASP B 1 13 ? 9.227 27.609 9.148 1 94.94 13 ASP B C 1
ATOM 1626 O O . ASP B 1 13 ? 9.453 26.469 8.719 1 94.94 13 ASP B O 1
ATOM 1630 N N . GLY B 1 14 ? 8.625 28.5 8.477 1 95.12 14 GLY B N 1
ATOM 1631 C CA . GLY B 1 14 ? 8.406 28.312 7.047 1 95.12 14 GLY B CA 1
ATOM 1632 C C . GLY B 1 14 ? 7.172 27.484 6.73 1 95.12 14 GLY B C 1
ATOM 1633 O O . GLY B 1 14 ? 7.02 26.984 5.617 1 95.12 14 GLY B O 1
ATOM 1634 N N . TRP B 1 15 ? 6.355 27.375 7.73 1 97.19 15 TRP B N 1
ATOM 1635 C CA . TRP B 1 15 ? 5.109 26.656 7.523 1 97.19 15 TRP B CA 1
ATOM 1636 C C . TRP B 1 15 ? 4.141 27.469 6.672 1 97.19 15 TRP B C 1
ATOM 1638 O O . TRP B 1 15 ? 4.066 28.688 6.797 1 97.19 15 TRP B O 1
ATOM 1648 N N . ARG B 1 16 ? 3.404 26.75 5.855 1 96.88 16 ARG B N 1
ATOM 1649 C CA . ARG B 1 16 ? 2.314 27.344 5.086 1 96.88 16 ARG B CA 1
ATOM 1650 C C . ARG B 1 16 ? 1.126 26.391 5 1 96.88 16 ARG B C 1
ATOM 1652 O O . ARG B 1 16 ? 1.302 25.188 4.832 1 96.88 16 ARG B O 1
ATOM 1659 N N . TRP B 1 17 ? -0.021 26.969 4.969 1 98.12 17 TRP B N 1
ATOM 1660 C CA . TRP B 1 17 ? -1.229 26.156 4.879 1 98.12 17 TRP B CA 1
ATOM 1661 C C . TRP B 1 17 ? -1.556 25.828 3.428 1 98.12 17 TRP B C 1
ATOM 1663 O O . TRP B 1 17 ? -1.479 26.688 2.555 1 98.12 17 TRP B O 1
ATOM 1673 N N . LEU B 1 18 ? -1.808 24.609 3.213 1 98.56 18 LEU B N 1
ATOM 1674 C CA . LEU B 1 18 ? -2.641 24.172 2.1 1 98.56 18 LEU B CA 1
ATOM 1675 C C . LEU B 1 18 ? -4.09 24.016 2.539 1 98.56 18 LEU B C 1
ATOM 1677 O O . LEU B 1 18 ? -4.395 23.156 3.381 1 98.56 18 LEU B O 1
ATOM 1681 N N . ASN B 1 19 ? -5.027 24.828 2.062 1 98.69 19 ASN B N 1
ATOM 1682 C CA . ASN B 1 19 ? -6.426 24.812 2.48 1 98.69 19 ASN B CA 1
ATOM 1683 C C . ASN B 1 19 ? -6.559 24.953 3.994 1 98.69 19 ASN B C 1
ATOM 1685 O O . ASN B 1 19 ? -7.055 24.047 4.668 1 98.69 19 ASN B O 1
ATOM 1689 N N . GLN B 1 20 ? -6.359 26.141 4.512 1 98.44 20 GLN B N 1
ATOM 1690 C CA . GLN B 1 20 ? -6.367 26.391 5.953 1 98.44 20 GLN B CA 1
ATOM 1691 C C . GLN B 1 20 ? -7.73 26.078 6.559 1 98.44 20 GLN B C 1
ATOM 1693 O O . GLN B 1 20 ? -8.758 26.531 6.066 1 98.44 20 GLN B O 1
ATOM 1698 N N . PRO B 1 21 ? -7.727 25.203 7.594 1 98.69 21 PRO B N 1
ATOM 1699 C CA . PRO B 1 21 ? -9.016 24.953 8.242 1 98.69 21 PRO B CA 1
ATOM 1700 C C . PRO B 1 21 ? -9.57 26.188 8.953 1 98.69 21 PRO B C 1
ATOM 1702 O O . PRO B 1 21 ? -8.812 27.094 9.297 1 98.69 21 PRO B O 1
ATOM 1705 N N . VAL B 1 22 ? -10.867 26.141 9.188 1 98.44 22 VAL B N 1
ATOM 1706 C CA . VAL B 1 22 ? -11.531 27.25 9.867 1 98.44 22 VAL B CA 1
ATOM 1707 C C . VAL B 1 22 ? -11 27.375 11.297 1 98.44 22 VAL B C 1
ATOM 1709 O O . VAL B 1 22 ? -10.758 28.484 11.773 1 98.44 22 VAL B O 1
ATOM 1712 N N . ASN B 1 23 ? -10.875 26.25 11.945 1 98.06 23 ASN B N 1
ATOM 1713 C CA . ASN B 1 23 ? -10.445 26.266 13.344 1 98.06 23 ASN B CA 1
ATOM 1714 C C . ASN B 1 23 ? -9.102 25.562 13.523 1 98.06 23 ASN B C 1
ATOM 1716 O O . ASN B 1 23 ? -8.961 24.391 13.18 1 98.06 23 ASN B O 1
ATOM 1720 N N . TRP B 1 24 ? -8.156 26.234 14.039 1 97.56 24 TRP B N 1
ATOM 1721 C CA . TRP B 1 24 ? -6.867 25.672 14.414 1 97.56 24 TRP B CA 1
ATOM 1722 C C . TRP B 1 24 ? -6.164 26.547 15.445 1 97.56 24 TRP B C 1
ATOM 1724 O O . TRP B 1 24 ? -6.496 27.719 15.594 1 97.56 24 TRP B O 1
ATOM 1734 N N . LEU B 1 25 ? -5.266 25.875 16.203 1 95.38 25 LEU B N 1
ATOM 1735 C CA . LEU B 1 25 ? -4.453 26.547 17.203 1 95.38 25 LEU B CA 1
ATOM 1736 C C . LEU B 1 25 ? -3.047 25.953 17.25 1 95.38 25 LEU B C 1
ATOM 1738 O O . LEU B 1 25 ? -2.873 24.734 17.125 1 95.38 25 LEU B O 1
ATOM 1742 N N . SER B 1 26 ? -2.057 26.719 17.406 1 89.94 26 SER B N 1
ATOM 1743 C CA . SER B 1 26 ? -0.677 26.234 17.453 1 89.94 26 SER B CA 1
ATOM 1744 C C . SER B 1 26 ? -0.053 26.469 18.812 1 89.94 26 SER B C 1
ATOM 1746 O O . SER B 1 26 ? 1.172 26.516 18.953 1 89.94 26 SER B O 1
ATOM 1748 N N . TYR B 1 27 ? -0.722 26.516 19.844 1 83.62 27 TYR B N 1
ATOM 1749 C CA . TYR B 1 27 ? -0.187 26.641 21.188 1 83.62 27 TYR B CA 1
ATOM 1750 C C . TYR B 1 27 ? 0.107 25.266 21.781 1 83.62 27 TYR B C 1
ATOM 1752 O O . TYR B 1 27 ? -0.811 24.484 22.031 1 83.62 27 TYR B O 1
ATOM 1760 N N . GLY B 1 28 ? 1.449 24.859 22.141 1 83.38 28 GLY B N 1
ATOM 1761 C CA . GLY B 1 28 ? 1.793 23.547 22.656 1 83.38 28 GLY B CA 1
ATOM 1762 C C . GLY B 1 28 ? 1.623 22.438 21.641 1 83.38 28 GLY B C 1
ATOM 1763 O O . GLY B 1 28 ? 1.246 21.312 21.984 1 83.38 28 GLY B O 1
ATOM 1764 N N . GLY B 1 29 ? 1.768 22.75 20.453 1 93.25 29 GLY B N 1
ATOM 1765 C CA . GLY B 1 29 ? 1.525 21.844 19.344 1 93.25 29 GLY B CA 1
ATOM 1766 C C . GLY B 1 29 ? 0.525 22.391 18.344 1 93.25 29 GLY B C 1
ATOM 1767 O O . GLY B 1 29 ? 0.314 23.609 18.266 1 93.25 29 GLY B O 1
ATOM 1768 N N . LEU B 1 30 ? 0.063 21.531 17.5 1 97.75 30 LEU B N 1
ATOM 1769 C CA . LEU B 1 30 ? -0.929 21.938 16.5 1 97.75 30 LEU B CA 1
ATOM 1770 C C . LEU B 1 30 ? -2.258 21.234 16.75 1 97.75 30 LEU B C 1
ATOM 1772 O O . LEU B 1 30 ? -2.318 20 16.75 1 97.75 30 LEU B O 1
ATOM 1776 N N . THR B 1 31 ? -3.242 21.969 17.062 1 97.75 31 THR B N 1
ATOM 1777 C CA . THR B 1 31 ? -4.602 21.438 17.125 1 97.75 31 THR B CA 1
ATOM 1778 C C . THR B 1 31 ? -5.457 22.016 16 1 97.75 31 THR B C 1
ATOM 1780 O O . THR B 1 31 ? -5.395 23.203 15.711 1 97.75 31 THR B O 1
ATOM 1783 N N . MET B 1 32 ? -6.152 21.156 15.352 1 97.94 32 MET B N 1
ATOM 1784 C CA . MET B 1 32 ? -7.031 21.625 14.281 1 97.94 32 MET B CA 1
ATOM 1785 C C . MET B 1 32 ? -8.305 20.797 14.219 1 97.94 32 MET B C 1
ATOM 1787 O O . MET B 1 32 ? -8.352 19.688 14.766 1 97.94 32 MET B O 1
ATOM 1791 N N . THR B 1 33 ? -9.312 21.375 13.688 1 98.62 33 THR B N 1
ATOM 1792 C CA . THR B 1 33 ? -10.547 20.672 13.359 1 98.62 33 THR B CA 1
ATOM 1793 C C . THR B 1 33 ? -10.703 20.547 11.844 1 98.62 33 THR B C 1
ATOM 1795 O O . THR B 1 33 ? -10.727 21.547 11.133 1 98.62 33 THR B O 1
ATOM 1798 N N . ALA B 1 34 ? -10.734 19.281 11.398 1 98.81 34 ALA B N 1
ATOM 1799 C CA . ALA B 1 34 ? -11 19.109 9.969 1 98.81 34 ALA B CA 1
ATOM 1800 C C . ALA B 1 34 ? -12.359 19.688 9.594 1 98.81 34 ALA B C 1
ATOM 1802 O O . ALA B 1 34 ? -13.344 19.5 10.32 1 98.81 34 ALA B O 1
ATOM 1803 N N . ASP B 1 35 ? -12.398 20.422 8.484 1 98.81 35 ASP B N 1
ATOM 1804 C CA . ASP B 1 35 ? -13.68 20.922 7.996 1 98.81 35 ASP B CA 1
ATOM 1805 C C . ASP B 1 35 ? -14.445 19.844 7.25 1 98.81 35 ASP B C 1
ATOM 1807 O O . ASP B 1 35 ? -13.852 18.922 6.68 1 98.81 35 ASP B O 1
ATOM 1811 N N . SER B 1 36 ? -15.766 19.953 7.27 1 98.62 36 SER B N 1
ATOM 1812 C CA . SER B 1 36 ? -16.641 19.016 6.562 1 98.62 36 SER B CA 1
ATOM 1813 C C . SER B 1 36 ? -16.359 19.031 5.062 1 98.62 36 SER B C 1
ATOM 1815 O O . SER B 1 36 ? -16.078 20.094 4.484 1 98.62 36 SER B O 1
ATOM 1817 N N . GLY B 1 37 ? -16.406 17.875 4.41 1 98.31 37 GLY B N 1
ATOM 1818 C CA . GLY B 1 37 ? -16.359 17.766 2.961 1 98.31 37 GLY B CA 1
ATOM 1819 C C . GLY B 1 37 ? -14.961 17.891 2.396 1 98.31 37 GLY B C 1
ATOM 1820 O O . GLY B 1 37 ? -14.781 18.25 1.232 1 98.31 37 GLY B O 1
ATOM 1821 N N . THR B 1 38 ? -13.945 17.656 3.17 1 98.81 38 THR B N 1
ATOM 1822 C CA . THR B 1 38 ? -12.562 17.781 2.725 1 98.81 38 THR B CA 1
ATOM 1823 C C . THR B 1 38 ? -11.945 16.406 2.475 1 98.81 38 THR B C 1
ATOM 1825 O O . THR B 1 38 ? -12.312 15.422 3.131 1 98.81 38 THR B O 1
ATOM 1828 N N . ASP B 1 39 ? -11.008 16.391 1.508 1 98.81 39 ASP B N 1
ATOM 1829 C CA . ASP B 1 39 ? -10.406 15.109 1.189 1 98.81 39 ASP B CA 1
ATOM 1830 C C . ASP B 1 39 ? -9.18 15.281 0.288 1 98.81 39 ASP B C 1
ATOM 1832 O O . ASP B 1 39 ? -8.953 16.359 -0.255 1 98.81 39 ASP B O 1
ATOM 1836 N N . PHE B 1 40 ? -8.328 14.289 0.216 1 98.81 40 PHE B N 1
ATOM 1837 C CA . PHE B 1 40 ? -7.316 14.094 -0.819 1 98.81 40 PHE B CA 1
ATOM 1838 C C . PHE B 1 40 ? -7.508 12.75 -1.516 1 98.81 40 PHE B C 1
ATOM 1840 O O . PHE B 1 40 ? -7.43 11.695 -0.879 1 98.81 40 PHE B O 1
ATOM 1847 N N . TRP B 1 41 ? -7.816 12.75 -2.744 1 98.88 41 TRP B N 1
ATOM 1848 C CA . TRP B 1 41 ? -7.984 11.547 -3.559 1 98.88 41 TRP B CA 1
ATOM 1849 C C . TRP B 1 41 ? -8.031 11.898 -5.043 1 98.88 41 TRP B C 1
ATOM 1851 O O . TRP B 1 41 ? -8.547 12.953 -5.422 1 98.88 41 TRP B O 1
ATOM 1861 N N . ARG B 1 42 ? -7.457 10.945 -5.859 1 98.69 42 ARG B N 1
ATOM 1862 C CA . ARG B 1 42 ? -7.52 11.188 -7.297 1 98.69 42 ARG B CA 1
ATOM 1863 C C . ARG B 1 42 ? -8 9.945 -8.039 1 98.69 42 ARG B C 1
ATOM 1865 O O . ARG B 1 42 ? -7.242 8.992 -8.219 1 98.69 42 ARG B O 1
ATOM 1872 N N . THR B 1 43 ? -9.25 9.82 -8.492 1 97.31 43 THR B N 1
ATOM 1873 C CA . THR B 1 43 ? -9.875 9.125 -9.609 1 97.31 43 THR B CA 1
ATOM 1874 C C . THR B 1 43 ? -10.148 7.668 -9.258 1 97.31 43 THR B C 1
ATOM 1876 O O . THR B 1 43 ? -11.266 7.176 -9.453 1 97.31 43 THR B O 1
ATOM 1879 N N . THR B 1 44 ? -9.18 6.859 -8.773 1 98.19 44 THR B N 1
ATOM 1880 C CA . THR B 1 44 ? -9.25 5.402 -8.672 1 98.19 44 THR B CA 1
ATOM 1881 C C . THR B 1 44 ? -10.547 4.973 -7.988 1 98.19 44 THR B C 1
ATOM 1883 O O . THR B 1 44 ? -10.891 5.48 -6.922 1 98.19 44 THR B O 1
ATOM 1886 N N . HIS B 1 45 ? -11.281 4.086 -8.734 1 96.88 45 HIS B N 1
ATOM 1887 C CA . HIS B 1 45 ? -12.492 3.457 -8.211 1 96.88 45 HIS B CA 1
ATOM 1888 C C . HIS B 1 45 ? -13.664 4.426 -8.227 1 96.88 45 HIS B C 1
ATOM 1890 O O . HIS B 1 45 ? -14.758 4.07 -8.672 1 96.88 45 HIS B O 1
ATOM 1896 N N . TYR B 1 46 ? -13.438 5.773 -7.895 1 95.12 46 TYR B N 1
ATOM 1897 C CA . TYR B 1 46 ? -14.547 6.68 -7.629 1 95.12 46 TYR B CA 1
ATOM 1898 C C . TYR B 1 46 ? -14.781 7.617 -8.805 1 95.12 46 TYR B C 1
ATOM 1900 O O . TYR B 1 46 ? -15.875 8.164 -8.969 1 95.12 46 TYR B O 1
ATOM 1908 N N . GLY B 1 47 ? -13.758 7.941 -9.5 1 96.25 47 GLY B N 1
ATOM 1909 C CA . GLY B 1 47 ? -13.883 8.773 -10.68 1 96.25 47 GLY B CA 1
ATOM 1910 C C . GLY B 1 47 ? -13.859 10.258 -10.367 1 96.25 47 GLY B C 1
ATOM 1911 O O . GLY B 1 47 ? -14.078 11.094 -11.258 1 96.25 47 GLY B O 1
ATOM 1912 N N . PHE B 1 48 ? -13.562 10.547 -9.102 1 96.88 48 PHE B N 1
ATOM 1913 C CA . PHE B 1 48 ? -13.516 11.961 -8.742 1 96.88 48 PHE B CA 1
ATOM 1914 C C . PHE B 1 48 ? -12.109 12.367 -8.328 1 96.88 48 PHE B C 1
ATOM 1916 O O . PHE B 1 48 ? -11.25 11.508 -8.086 1 96.88 48 PHE B O 1
ATOM 1923 N N . VAL B 1 49 ? -11.891 13.664 -8.234 1 98.12 49 VAL B N 1
ATOM 1924 C CA . VAL B 1 49 ? -10.664 14.273 -7.738 1 98.12 49 VAL B CA 1
ATOM 1925 C C . VAL B 1 49 ? -10.984 15.172 -6.543 1 98.12 49 VAL B C 1
ATOM 1927 O O . VAL B 1 49 ? -11.852 16.031 -6.621 1 98.12 49 VAL B O 1
ATOM 1930 N N . ARG B 1 50 ? -10.367 14.914 -5.449 1 98.31 50 ARG B N 1
ATOM 1931 C CA . ARG B 1 50 ? -10.453 15.734 -4.242 1 98.31 50 ARG B CA 1
ATOM 1932 C C . ARG B 1 50 ? -9.078 16.234 -3.822 1 98.31 50 ARG B C 1
ATOM 1934 O O . ARG B 1 50 ? -8.125 15.461 -3.721 1 98.31 50 ARG B O 1
ATOM 1941 N N . ASP B 1 51 ? -8.969 17.484 -3.652 1 98.75 51 ASP B N 1
ATOM 1942 C CA . ASP B 1 51 ? -7.738 18.125 -3.201 1 98.75 51 ASP B CA 1
ATOM 1943 C C . ASP B 1 51 ? -8.031 19.219 -2.18 1 98.75 51 ASP B C 1
ATOM 1945 O O . ASP B 1 51 ? -7.422 20.297 -2.217 1 98.75 51 ASP B O 1
ATOM 1949 N N . SER B 1 52 ? -8.977 18.891 -1.316 1 98.81 52 SER B N 1
ATOM 1950 C CA . SER B 1 52 ? -9.523 19.922 -0.441 1 98.81 52 SER B CA 1
ATOM 1951 C C . SER B 1 52 ? -9.141 19.672 1.014 1 98.81 52 SER B C 1
ATOM 1953 O O . SER B 1 52 ? -9.523 20.438 1.902 1 98.81 52 SER B O 1
ATOM 1955 N N . GLY B 1 53 ? -8.445 18.609 1.325 1 98.88 53 GLY B N 1
ATOM 1956 C CA . GLY B 1 53 ? -7.965 18.375 2.68 1 98.88 53 GLY B CA 1
ATOM 1957 C C . GLY B 1 53 ? -7.094 19.5 3.205 1 98.88 53 GLY B C 1
ATOM 1958 O O . GLY B 1 53 ? -6.645 20.344 2.438 1 98.88 53 GLY B O 1
ATOM 1959 N N . HIS B 1 54 ? -6.852 19.531 4.52 1 98.94 54 HIS B N 1
ATOM 1960 C CA . HIS B 1 54 ? -6.027 20.547 5.164 1 98.94 54 HIS B CA 1
ATOM 1961 C C . HIS B 1 54 ? -4.621 20.031 5.438 1 98.94 54 HIS B C 1
ATOM 1963 O O . HIS B 1 54 ? -4.453 18.891 5.891 1 98.94 54 HIS B O 1
ATOM 1969 N N . ALA B 1 55 ? -3.652 20.906 5.164 1 98.88 55 ALA B N 1
ATOM 1970 C CA . ALA B 1 55 ? -2.289 20.531 5.535 1 98.88 55 ALA B CA 1
ATOM 1971 C C . A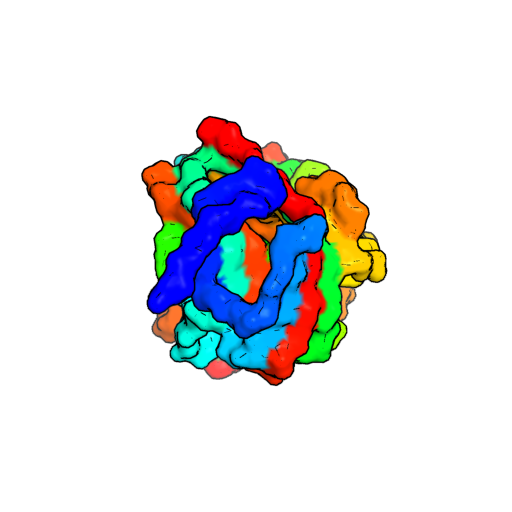LA B 1 55 ? -1.461 21.766 5.895 1 98.88 55 ALA B C 1
ATOM 1973 O O . ALA B 1 55 ? -1.586 22.812 5.254 1 98.88 55 ALA B O 1
ATOM 1974 N N . LEU B 1 56 ? -0.75 21.641 6.926 1 98.62 56 LEU B N 1
ATOM 1975 C CA . LEU B 1 56 ? 0.289 22.609 7.25 1 98.62 56 LEU B CA 1
ATOM 1976 C C . LEU B 1 56 ? 1.658 22.125 6.797 1 98.62 56 LEU B C 1
ATOM 1978 O O . LEU B 1 56 ? 2.229 21.219 7.41 1 98.62 56 LEU B O 1
ATOM 1982 N N . LEU B 1 57 ? 2.188 22.797 5.734 1 98.69 57 LEU B N 1
ATOM 1983 C CA . LEU B 1 57 ? 3.326 22.219 5.027 1 98.69 57 LEU B CA 1
ATOM 1984 C C . LEU B 1 57 ? 4.535 23.141 5.098 1 98.69 57 LEU B C 1
ATOM 1986 O O . LEU B 1 57 ? 4.387 24.359 5.219 1 98.69 57 LEU B O 1
ATOM 1990 N N . ARG B 1 58 ? 5.668 22.578 5.035 1 98.12 58 ARG B N 1
ATOM 1991 C CA . ARG B 1 58 ? 6.906 23.328 4.844 1 98.12 58 ARG B CA 1
ATOM 1992 C C . ARG B 1 58 ? 7.789 22.656 3.795 1 98.12 58 ARG B C 1
ATOM 1994 O O . ARG B 1 58 ? 7.66 21.453 3.541 1 98.12 58 ARG B O 1
ATOM 2001 N N . PRO B 1 59 ? 8.68 23.438 3.182 1 97.56 59 PRO B N 1
ATOM 2002 C CA . PRO B 1 59 ? 9.594 22.828 2.215 1 97.56 59 PRO B CA 1
ATOM 2003 C C . PRO B 1 59 ? 10.492 21.766 2.844 1 97.56 59 PRO B C 1
ATOM 2005 O O . PRO B 1 59 ? 10.953 21.938 3.977 1 97.56 59 PRO B O 1
ATOM 2008 N N . VAL B 1 60 ? 10.695 20.719 2.129 1 97.62 60 VAL B N 1
ATOM 2009 C CA . VAL B 1 60 ? 11.625 19.672 2.545 1 97.62 60 VAL B CA 1
ATOM 2010 C C . VAL B 1 60 ? 12.555 19.312 1.386 1 97.62 60 VAL B C 1
ATOM 2012 O O . VAL B 1 60 ? 12.18 19.438 0.218 1 97.62 60 VAL B O 1
ATOM 2015 N N . GLY B 1 61 ? 13.75 18.875 1.718 1 93.56 61 GLY B N 1
ATOM 2016 C CA . GLY B 1 61 ? 14.727 18.484 0.717 1 93.56 61 GLY B CA 1
ATOM 2017 C C . GLY B 1 61 ? 14.539 17.078 0.217 1 93.56 61 GLY B C 1
ATOM 2018 O O . GLY B 1 61 ? 13.539 16.422 0.529 1 93.56 61 GLY B O 1
ATOM 2019 N N . PRO B 1 62 ? 15.555 16.656 -0.556 1 94.69 62 PRO B N 1
ATOM 2020 C CA . PRO B 1 62 ? 15.453 15.344 -1.191 1 94.69 62 PRO B CA 1
ATOM 2021 C C . PRO B 1 62 ? 15.711 14.203 -0.218 1 94.69 62 PRO B C 1
ATOM 2023 O O . PRO B 1 62 ? 15.461 13.039 -0.547 1 94.69 62 PRO B O 1
ATOM 2026 N N . ARG B 1 63 ? 16.328 14.5 0.913 1 96.94 63 ARG B N 1
ATOM 2027 C CA . ARG B 1 63 ? 16.562 13.5 1.954 1 96.94 63 ARG B CA 1
ATOM 2028 C C . ARG B 1 63 ? 16.141 14.031 3.32 1 96.94 63 ARG B C 1
ATOM 2030 O O . ARG B 1 63 ? 16.719 14.984 3.836 1 96.94 63 ARG B O 1
ATOM 2037 N N . PHE B 1 64 ? 15.172 13.352 3.91 1 98.12 64 PHE B N 1
ATOM 2038 C CA . PHE B 1 64 ? 14.727 13.797 5.227 1 98.12 64 PHE B CA 1
ATOM 2039 C C . PHE B 1 64 ? 13.961 12.68 5.938 1 98.12 64 PHE B C 1
ATOM 2041 O O . PHE B 1 64 ? 13.586 11.688 5.32 1 98.12 64 PHE B O 1
ATOM 2048 N N . THR B 1 65 ? 13.734 12.844 7.223 1 98.75 65 THR B N 1
ATOM 2049 C CA . THR B 1 65 ? 12.82 12.07 8.055 1 98.75 65 THR B CA 1
ATOM 2050 C C . THR B 1 65 ? 11.898 12.984 8.859 1 98.75 65 THR B C 1
ATOM 2052 O O . THR B 1 65 ? 12.367 13.875 9.578 1 98.75 65 THR B O 1
ATOM 2055 N N . LEU B 1 66 ? 10.68 12.836 8.625 1 98.81 66 LEU B N 1
ATOM 2056 C CA . LEU B 1 66 ? 9.641 13.547 9.359 1 98.81 66 LEU B CA 1
ATOM 2057 C C . LEU B 1 66 ? 8.875 12.594 10.273 1 98.81 66 LEU B C 1
ATOM 2059 O O . LEU B 1 66 ? 8.352 11.578 9.82 1 98.81 66 LEU B O 1
ATOM 2063 N N . THR B 1 67 ? 8.867 12.891 11.547 1 98.81 67 THR B N 1
ATOM 2064 C CA . THR B 1 67 ? 8.18 12.055 12.523 1 98.81 67 THR B CA 1
ATOM 2065 C C . THR B 1 67 ? 7.203 12.875 13.352 1 98.81 67 THR B C 1
ATOM 2067 O O . THR B 1 67 ? 7.512 14 13.758 1 98.81 67 THR B O 1
ATOM 2070 N N . THR B 1 68 ? 6.027 12.344 13.602 1 98.62 68 THR B N 1
ATOM 2071 C CA . THR B 1 68 ? 5.055 13.039 14.438 1 98.62 68 THR B CA 1
ATOM 2072 C C . THR B 1 68 ? 4.277 12.047 15.297 1 98.62 68 THR B C 1
ATOM 2074 O O . THR B 1 68 ? 4.207 10.859 14.977 1 98.62 68 THR B O 1
ATOM 2077 N N . ARG B 1 69 ? 3.785 12.508 16.375 1 98.31 69 ARG B N 1
ATOM 2078 C CA . ARG B 1 69 ? 2.791 11.828 17.188 1 98.31 69 ARG B CA 1
ATOM 2079 C C . ARG B 1 69 ? 1.485 12.609 17.234 1 98.31 69 ARG B C 1
ATOM 2081 O O . ARG B 1 69 ? 1.492 13.82 17.469 1 98.31 69 ARG B O 1
ATOM 2088 N N . PHE B 1 70 ? 0.361 11.922 17.062 1 98.25 70 PHE B N 1
ATOM 2089 C CA . PHE B 1 70 ? -0.879 12.688 16.984 1 98.25 70 PHE B CA 1
ATOM 2090 C C . PHE B 1 70 ? -2.047 11.883 17.531 1 98.25 70 PHE B C 1
ATOM 2092 O O . PHE B 1 70 ? -1.941 10.664 17.719 1 98.25 70 PHE B O 1
ATOM 2099 N N . PHE B 1 71 ? -3.066 12.664 17.844 1 97.56 71 PHE B N 1
ATOM 2100 C CA . PHE B 1 71 ? -4.316 12.219 18.438 1 97.56 71 PHE B CA 1
ATOM 2101 C C . PHE B 1 71 ? -5.512 12.68 17.625 1 97.56 71 PHE B C 1
ATOM 2103 O O . PHE B 1 71 ? -5.543 13.82 17.156 1 97.56 71 PHE B O 1
ATOM 2110 N N . GLY B 1 72 ? -6.422 11.734 17.422 1 97.38 72 GLY B N 1
ATOM 2111 C CA . GLY B 1 72 ? -7.629 12.156 16.719 1 97.38 72 GLY B CA 1
ATOM 2112 C C . GLY B 1 72 ? -8.898 11.57 17.328 1 97.38 72 GLY B C 1
ATOM 2113 O O . GLY B 1 72 ? -8.906 10.422 17.766 1 97.38 72 GLY B O 1
ATOM 2114 N N . ASP B 1 73 ? -9.938 12.422 17.375 1 97.81 73 ASP B N 1
ATOM 2115 C CA . ASP B 1 73 ? -11.266 11.961 17.766 1 97.81 73 ASP B CA 1
ATOM 2116 C C . ASP B 1 73 ? -12.109 11.594 16.547 1 97.81 73 ASP B C 1
ATOM 2118 O O . ASP B 1 73 ? -13.109 12.25 16.266 1 97.81 73 ASP B O 1
ATOM 2122 N N . TYR B 1 74 ? -11.711 10.5 15.922 1 97.81 74 TYR B N 1
ATOM 2123 C CA . TYR B 1 74 ? -12.375 10.062 14.695 1 97.81 74 TYR B CA 1
ATOM 2124 C C . TYR B 1 74 ? -13.82 9.664 14.977 1 97.81 74 TYR B C 1
ATOM 2126 O O . TYR B 1 74 ? -14.086 8.891 15.906 1 97.81 74 TYR B O 1
ATOM 2134 N N . ARG B 1 75 ? -14.719 10.148 14.133 1 97.12 75 ARG B N 1
ATOM 2135 C CA . ARG B 1 75 ? -16.125 9.938 14.461 1 97.12 75 ARG B CA 1
ATOM 2136 C C . ARG B 1 75 ? -16.891 9.398 13.25 1 97.12 75 ARG B C 1
ATOM 2138 O O . ARG B 1 75 ? -17.781 8.547 13.398 1 97.12 75 ARG B O 1
ATOM 2145 N N . GLU B 1 76 ? -16.594 9.93 12.156 1 98.25 76 GLU B N 1
ATOM 2146 C CA . GLU B 1 76 ? -17.422 9.633 10.992 1 98.25 76 GLU B CA 1
ATOM 2147 C C . GLU B 1 76 ? -16.594 8.984 9.883 1 98.25 76 GLU B C 1
ATOM 2149 O O . GLU B 1 76 ? -15.367 9.062 9.883 1 98.25 76 GLU B O 1
ATOM 2154 N N . GLN B 1 77 ? -17.328 8.422 8.922 1 98.31 77 GLN B N 1
ATOM 2155 C CA . GLN B 1 77 ? -16.75 7.711 7.781 1 98.31 77 GLN B CA 1
ATOM 2156 C C . GLN B 1 77 ? -15.688 8.562 7.082 1 98.31 77 GLN B C 1
ATOM 2158 O O . GLN B 1 77 ? -15.961 9.703 6.688 1 98.31 77 GLN B O 1
ATOM 2163 N N . TYR B 1 78 ? -14.414 8.047 7.012 1 98.5 78 TYR B N 1
ATOM 2164 C CA . TYR B 1 78 ? -13.281 8.555 6.238 1 98.5 78 TYR B CA 1
ATOM 2165 C C . TYR B 1 78 ? -12.625 9.734 6.941 1 98.5 78 TYR B C 1
ATOM 2167 O O . TYR B 1 78 ? -11.766 10.406 6.363 1 98.5 78 TYR B O 1
ATOM 2175 N N . ASP B 1 79 ? -13.062 10.023 8.25 1 98.81 79 ASP B N 1
ATOM 2176 C CA . ASP B 1 79 ? -12.219 10.922 9.023 1 98.81 79 ASP B CA 1
ATOM 2177 C C . ASP B 1 79 ? -10.758 10.469 9 1 98.81 79 ASP B C 1
ATOM 2179 O O . ASP B 1 79 ? -10.469 9.289 9.211 1 98.81 79 ASP B O 1
ATOM 2183 N N . GLN B 1 80 ? -9.859 11.445 8.719 1 98.88 80 GLN B N 1
ATOM 2184 C CA . GLN B 1 80 ? -8.477 11.031 8.508 1 98.88 80 GLN B CA 1
ATOM 2185 C C . GLN B 1 80 ? -7.5 12.102 8.992 1 98.88 80 GLN B C 1
ATOM 2187 O O . GLN B 1 80 ? -7.789 13.297 8.906 1 98.88 80 GLN B O 1
ATOM 2192 N N . ALA B 1 81 ? -6.348 11.672 9.477 1 98.88 81 ALA B N 1
ATOM 2193 C CA . ALA B 1 81 ? -5.273 12.562 9.906 1 98.88 81 ALA B CA 1
ATOM 2194 C C . ALA B 1 81 ? -3.918 11.875 9.82 1 98.88 81 ALA B C 1
ATOM 2196 O O . ALA B 1 81 ? -3.828 10.648 9.93 1 98.88 81 ALA B O 1
ATOM 2197 N N . GLY B 1 82 ? -2.885 12.656 9.617 1 98.88 82 GLY B N 1
ATOM 2198 C CA . GLY B 1 82 ? -1.514 12.172 9.555 1 98.88 82 GLY B CA 1
ATOM 2199 C C . GLY B 1 82 ? -0.568 13.156 8.883 1 98.88 82 GLY B C 1
ATOM 2200 O O . GLY B 1 82 ? -0.507 14.328 9.273 1 98.88 82 GLY B O 1
ATOM 2201 N N . LEU B 1 83 ? 0.227 12.633 7.969 1 98.94 83 LEU B N 1
ATOM 2202 C CA . LEU B 1 83 ? 1.212 13.445 7.258 1 98.94 83 LEU B CA 1
ATOM 2203 C C . LEU B 1 83 ? 0.917 13.469 5.762 1 98.94 83 LEU B C 1
ATOM 2205 O O . LEU B 1 83 ? 0.36 12.508 5.219 1 98.94 83 LEU B O 1
ATOM 2209 N N . LEU B 1 84 ? 1.284 14.516 5.156 1 98.94 84 LEU B N 1
ATOM 2210 C CA . LEU B 1 84 ? 1.266 14.672 3.705 1 98.94 84 LEU B CA 1
ATOM 2211 C C . LEU B 1 84 ? 2.654 15.023 3.178 1 98.94 84 LEU B C 1
ATOM 2213 O O . LEU B 1 84 ? 3.328 15.898 3.729 1 98.94 84 LEU B O 1
ATOM 2217 N N . LEU B 1 85 ? 3.174 14.328 2.277 1 98.94 85 LEU B N 1
ATOM 2218 C CA . LEU B 1 85 ? 4.285 14.68 1.398 1 98.94 85 LEU B CA 1
ATOM 2219 C C . LEU B 1 85 ? 3.787 15.023 -0.001 1 98.94 85 LEU B C 1
ATOM 2221 O O . LEU B 1 85 ? 3.166 14.188 -0.666 1 98.94 85 LEU B O 1
ATOM 2225 N N . ARG B 1 86 ? 4.07 16.203 -0.459 1 98.81 86 ARG B N 1
ATOM 2226 C CA . ARG B 1 86 ? 3.371 16.719 -1.636 1 98.81 86 ARG B CA 1
ATOM 2227 C C . ARG B 1 86 ? 4.336 17.406 -2.592 1 98.81 86 ARG B C 1
ATOM 2229 O O . ARG B 1 86 ? 5.098 18.281 -2.182 1 98.81 86 ARG B O 1
ATOM 2236 N N . LEU B 1 87 ? 4.352 16.938 -3.789 1 98 87 LEU B N 1
ATOM 2237 C CA . LEU B 1 87 ? 5.004 17.641 -4.883 1 98 87 LEU B CA 1
ATOM 2238 C C . LEU B 1 87 ? 4.043 18.625 -5.539 1 98 87 LEU B C 1
ATOM 2240 O O . LEU B 1 87 ? 4.379 19.797 -5.723 1 98 87 LEU B O 1
ATOM 2244 N N . ASP B 1 88 ? 2.979 18.141 -5.902 1 97.81 88 ASP B N 1
ATOM 2245 C CA . ASP B 1 88 ? 1.899 18.906 -6.52 1 97.81 88 ASP B CA 1
ATOM 2246 C C . ASP B 1 88 ? 0.565 18.172 -6.395 1 97.81 88 ASP B C 1
ATOM 2248 O O . ASP B 1 88 ? 0.447 17.219 -5.633 1 97.81 88 ASP B O 1
ATOM 2252 N N . GLU B 1 89 ? -0.449 18.594 -7.055 1 98.19 89 GLU B N 1
ATOM 2253 C CA . GLU B 1 89 ? -1.806 18.094 -6.879 1 98.19 89 GLU B CA 1
ATOM 2254 C C . GLU B 1 89 ? -1.938 16.672 -7.426 1 98.19 89 GLU B C 1
ATOM 2256 O O . GLU B 1 89 ? -2.908 15.969 -7.125 1 98.19 89 GLU B O 1
ATOM 2261 N N . GLN B 1 90 ? -0.965 16.234 -8.211 1 98.31 90 GLN B N 1
ATOM 2262 C CA . GLN B 1 90 ? -1.086 14.93 -8.836 1 98.31 90 GLN B CA 1
ATOM 2263 C C . GLN B 1 90 ? -0.06 13.953 -8.273 1 98.31 90 GLN B C 1
ATOM 2265 O O . GLN B 1 90 ? -0.076 12.766 -8.602 1 98.31 90 GLN B O 1
ATOM 2270 N N . ASN B 1 91 ? 0.866 14.445 -7.488 1 98.31 91 ASN B N 1
ATOM 2271 C CA . ASN B 1 91 ? 1.945 13.633 -6.938 1 98.31 91 ASN B CA 1
ATOM 2272 C C . ASN B 1 91 ? 2.139 13.891 -5.445 1 98.31 91 ASN B C 1
ATOM 2274 O O . ASN B 1 91 ? 2.746 14.891 -5.059 1 98.31 91 ASN B O 1
ATOM 2278 N N . TRP B 1 92 ? 1.632 13.023 -4.676 1 98.88 92 TRP B N 1
ATOM 2279 C CA . TRP B 1 92 ? 1.684 13.195 -3.227 1 98.88 92 TRP B CA 1
ATOM 2280 C C . TRP B 1 92 ? 1.471 11.867 -2.512 1 98.88 92 TRP B C 1
ATOM 2282 O O . TRP B 1 92 ? 1.041 10.891 -3.127 1 98.88 92 TRP B O 1
ATOM 2292 N N . ILE B 1 93 ? 1.851 11.797 -1.281 1 98.94 93 ILE B N 1
ATOM 2293 C CA . ILE B 1 93 ? 1.625 10.672 -0.375 1 98.94 93 ILE B CA 1
ATOM 2294 C C . ILE B 1 93 ? 1.005 11.18 0.926 1 98.94 93 ILE B C 1
ATOM 2296 O O . ILE B 1 93 ? 1.495 12.141 1.522 1 98.94 93 ILE B O 1
ATOM 2300 N N . LYS B 1 94 ? -0.11 10.602 1.34 1 98.94 94 LYS B N 1
ATOM 2301 C CA . LYS B 1 94 ? -0.613 10.828 2.691 1 98.94 94 LYS B CA 1
ATOM 2302 C C . LYS B 1 94 ? -0.628 9.531 3.498 1 98.94 94 LYS B C 1
ATOM 2304 O O . LYS B 1 94 ? -0.857 8.453 2.945 1 98.94 94 LYS B O 1
ATOM 2309 N N . ALA B 1 95 ? -0.393 9.656 4.707 1 98.94 95 ALA B N 1
ATOM 2310 C CA . ALA B 1 95 ? -0.395 8.484 5.582 1 98.94 95 ALA B CA 1
ATOM 2311 C C . ALA B 1 95 ? -0.828 8.859 6.996 1 98.94 95 ALA B C 1
ATOM 2313 O O . ALA B 1 95 ? -0.5 9.945 7.484 1 98.94 95 ALA B O 1
ATOM 2314 N N . GLY B 1 96 ? -1.507 8.008 7.602 1 98.75 96 GLY B N 1
ATOM 2315 C CA . GLY B 1 96 ? -2.01 8.164 8.961 1 98.75 96 GLY B CA 1
ATOM 2316 C C . GLY B 1 96 ? -3.186 7.258 9.266 1 98.75 96 GLY B C 1
ATOM 2317 O O . GLY B 1 96 ? -3.186 6.082 8.891 1 98.75 96 GLY B O 1
ATOM 2318 N N . ILE B 1 97 ? -4.102 7.801 10.055 1 98.69 97 ILE B N 1
ATOM 2319 C CA . ILE B 1 97 ? -5.297 7.047 10.414 1 98.69 97 ILE B CA 1
ATOM 2320 C C . ILE B 1 97 ? -6.465 7.48 9.531 1 98.69 97 ILE B C 1
ATOM 2322 O O . ILE B 1 97 ? -6.656 8.672 9.289 1 98.69 97 ILE B O 1
ATOM 2326 N N . GLU B 1 98 ? -7.191 6.598 9.086 1 98.69 98 GLU B N 1
ATOM 2327 C CA . GLU B 1 98 ? -8.477 6.84 8.445 1 98.69 98 GLU B CA 1
ATOM 2328 C C . GLU B 1 98 ? -9.57 5.945 9.031 1 98.69 98 GLU B C 1
ATOM 2330 O O . GLU B 1 98 ? -9.359 4.742 9.211 1 98.69 98 GLU B O 1
ATOM 2335 N N . LEU B 1 99 ? -10.688 6.523 9.398 1 98.5 99 LEU B N 1
ATOM 2336 C CA . LEU B 1 99 ? -11.828 5.758 9.906 1 98.5 99 LEU B CA 1
ATOM 2337 C C . LEU B 1 99 ? -12.664 5.215 8.758 1 98.5 99 LEU B C 1
ATOM 2339 O O . LEU B 1 99 ? -13.211 5.984 7.957 1 98.5 99 LEU B O 1
ATOM 2343 N N . VAL B 1 100 ? -12.766 3.926 8.664 1 98.25 100 VAL B N 1
ATOM 2344 C CA . VAL B 1 100 ? -13.547 3.285 7.613 1 98.25 100 VAL B CA 1
ATOM 2345 C C . VAL B 1 100 ? -14.477 2.24 8.219 1 98.25 100 VAL B C 1
ATOM 2347 O O . VAL B 1 100 ? -14.016 1.283 8.852 1 98.25 100 VAL B O 1
ATOM 2350 N N . ASP B 1 101 ? -15.758 2.43 8.039 1 97.31 101 ASP B N 1
ATOM 2351 C CA . ASP B 1 101 ? -16.797 1.527 8.547 1 97.31 101 ASP B CA 1
ATOM 2352 C C . ASP B 1 101 ? -16.609 1.273 10.039 1 97.31 101 ASP B C 1
ATOM 2354 O O . ASP B 1 101 ? -16.641 0.126 10.492 1 97.31 101 ASP B O 1
ATOM 2358 N N . GLY B 1 102 ? -16.266 2.299 10.719 1 96.81 102 GLY B N 1
ATOM 2359 C CA . GLY B 1 102 ? -16.203 2.273 12.172 1 96.81 102 GLY B CA 1
ATOM 2360 C C . GLY B 1 102 ? -14.891 1.747 12.703 1 96.81 102 GLY B C 1
ATOM 2361 O O . GLY B 1 102 ? -14.695 1.653 13.922 1 96.81 102 GLY B O 1
ATOM 2362 N N . GLU B 1 103 ? -14.016 1.437 11.797 1 97 103 GLU B N 1
ATOM 2363 C CA . GLU B 1 103 ? -12.719 0.905 12.203 1 97 103 GLU B CA 1
ATOM 2364 C C . GLU B 1 103 ? -11.586 1.868 11.852 1 97 103 GLU B C 1
ATOM 2366 O O . GLU B 1 103 ? -11.539 2.391 10.734 1 97 103 GLU B O 1
ATOM 2371 N N . GLN B 1 104 ? -10.719 2.162 12.859 1 97.94 104 GLN B N 1
ATOM 2372 C CA . GLN B 1 104 ? -9.523 2.941 12.562 1 97.94 104 GLN B CA 1
ATOM 2373 C C . GLN B 1 104 ? -8.5 2.105 11.797 1 97.94 104 GLN B C 1
ATOM 2375 O O . GLN B 1 104 ? -8.008 1.099 12.312 1 97.94 104 GLN B O 1
ATOM 2380 N N . LEU B 1 105 ? -8.195 2.557 10.641 1 98.5 105 LEU B N 1
ATOM 2381 C CA . LEU B 1 105 ? -7.191 1.914 9.797 1 98.5 105 LEU B CA 1
ATOM 2382 C C . LEU B 1 105 ? -5.953 2.793 9.664 1 98.5 105 LEU B C 1
ATOM 2384 O O . LEU B 1 105 ? -6.062 3.994 9.406 1 98.5 105 LEU B O 1
ATOM 2388 N N . LEU B 1 106 ? -4.793 2.176 9.969 1 98.5 106 LEU B N 1
ATOM 2389 C CA . LEU B 1 106 ? -3.57 2.803 9.484 1 98.5 106 LEU B CA 1
ATOM 2390 C C . LEU B 1 106 ? -3.498 2.732 7.961 1 98.5 106 LEU B C 1
ATOM 2392 O O . LEU B 1 106 ? -3.617 1.653 7.375 1 98.5 106 LEU B O 1
ATOM 2396 N N . SER B 1 107 ? -3.305 3.867 7.359 1 98.38 107 SER B N 1
ATOM 2397 C CA . SER B 1 107 ? -3.49 3.932 5.914 1 98.38 107 SER B CA 1
ATOM 2398 C C . SER B 1 107 ? -2.391 4.754 5.25 1 98.38 107 SER B C 1
ATOM 2400 O O . SER B 1 107 ? -1.846 5.676 5.859 1 98.38 107 SER B O 1
ATOM 2402 N N . ALA B 1 108 ? -1.997 4.414 4.047 1 98.94 108 ALA B N 1
ATOM 2403 C CA . ALA B 1 108 ? -1.199 5.227 3.133 1 98.94 108 ALA B CA 1
ATOM 2404 C C . ALA B 1 108 ? -1.855 5.312 1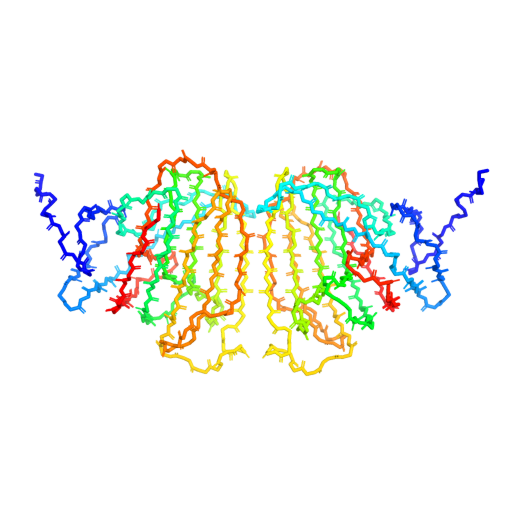.758 1 98.94 108 ALA B C 1
ATOM 2406 O O . ALA B 1 108 ? -2.373 4.316 1.247 1 98.94 108 ALA B O 1
ATOM 2407 N N . VAL B 1 109 ? -1.914 6.48 1.256 1 98.94 109 VAL B N 1
ATOM 2408 C CA . VAL B 1 109 ? -2.324 6.707 -0.126 1 98.94 109 VAL B CA 1
ATOM 2409 C C . VAL B 1 109 ? -1.162 7.301 -0.919 1 98.94 109 VAL B C 1
ATOM 2411 O O . VAL B 1 109 ? -0.625 8.352 -0.556 1 98.94 109 VAL B O 1
ATOM 2414 N N . VAL B 1 110 ? -0.708 6.598 -1.888 1 98.94 110 VAL B N 1
ATOM 2415 C CA . VAL B 1 110 ? 0.297 7.086 -2.828 1 98.94 110 VAL B CA 1
ATOM 2416 C C . VAL B 1 110 ? -0.375 7.508 -4.133 1 98.94 110 VAL B C 1
ATOM 2418 O O . VAL B 1 110 ? -1.053 6.703 -4.777 1 98.94 110 VAL B O 1
ATOM 2421 N N . THR B 1 111 ? -0.184 8.758 -4.465 1 98.88 111 THR B N 1
ATOM 2422 C CA . THR B 1 111 ? -0.811 9.281 -5.672 1 98.88 111 THR B CA 1
ATOM 2423 C C . THR B 1 111 ? 0.246 9.727 -6.68 1 98.88 111 THR B C 1
ATOM 2425 O O . THR B 1 111 ? 1.07 10.594 -6.383 1 98.88 111 THR B O 1
ATOM 2428 N N . ARG B 1 112 ? 0.284 9.094 -7.73 1 98.38 112 ARG B N 1
ATOM 2429 C CA . ARG B 1 112 ? 0.939 9.492 -8.977 1 98.38 112 ARG B CA 1
ATOM 2430 C C . ARG B 1 112 ? -0.061 9.555 -10.125 1 98.38 112 ARG B C 1
ATOM 2432 O O . ARG B 1 112 ? -0.272 8.562 -10.828 1 98.38 112 ARG B O 1
ATOM 2439 N N . GLU B 1 113 ? -0.72 10.617 -10.25 1 97.94 113 GLU B N 1
ATOM 2440 C CA . GLU B 1 113 ? -1.836 10.859 -11.156 1 97.94 113 GLU B CA 1
ATOM 2441 C C . GLU B 1 113 ? -3.094 10.133 -10.688 1 97.94 113 GLU B C 1
ATOM 2443 O O . GLU B 1 113 ? -4.207 10.641 -10.844 1 97.94 113 GLU B O 1
ATOM 2448 N N . VAL B 1 114 ? -2.99 8.969 -10.234 1 98.69 114 VAL B N 1
ATOM 2449 C CA . VAL B 1 114 ? -4.074 8.172 -9.664 1 98.69 114 VAL B CA 1
ATOM 2450 C C . VAL B 1 114 ? -3.701 7.711 -8.258 1 98.69 114 VAL B C 1
ATOM 2452 O O . VAL B 1 114 ? -2.521 7.504 -7.961 1 98.69 114 VAL B O 1
ATOM 2455 N N . SER B 1 115 ? -4.703 7.57 -7.391 1 98.88 115 SER B N 1
ATOM 2456 C CA . SER B 1 115 ? -4.457 7.227 -5.996 1 98.88 115 SER B CA 1
ATOM 2457 C C . SER B 1 115 ? -4.418 5.715 -5.797 1 98.88 115 SER B C 1
ATOM 2459 O O . SER B 1 115 ? -5.152 4.98 -6.457 1 98.88 115 SER B O 1
ATOM 2461 N N . ASP B 1 116 ? -3.58 5.285 -5.027 1 98.75 116 ASP B N 1
ATOM 2462 C CA . ASP B 1 116 ? -3.383 3.902 -4.605 1 98.75 116 ASP B CA 1
ATOM 2463 C C . ASP B 1 116 ? -3.352 3.791 -3.082 1 98.75 116 ASP B C 1
ATOM 2465 O O . ASP B 1 116 ? -2.521 4.426 -2.424 1 98.75 116 ASP B O 1
ATOM 2469 N N . TRP B 1 117 ? -4.258 2.922 -2.529 1 98.94 117 TRP B N 1
ATOM 2470 C CA . TRP B 1 117 ? -4.555 2.969 -1.102 1 98.94 117 TRP B CA 1
ATOM 2471 C C . TRP B 1 117 ? -4.285 1.62 -0.444 1 98.94 117 TRP B C 1
ATOM 2473 O O . TRP B 1 117 ? -4.75 0.584 -0.926 1 98.94 117 TRP B O 1
ATOM 2483 N N . ASN B 1 118 ? -3.422 1.607 0.644 1 98.94 118 ASN B N 1
ATOM 2484 C CA . ASN B 1 118 ? -3.309 0.423 1.488 1 98.94 118 ASN B CA 1
ATOM 2485 C C . ASN B 1 118 ? -3.736 0.715 2.924 1 98.94 118 ASN B C 1
ATOM 2487 O O . ASN B 1 118 ? -3.734 1.869 3.354 1 98.94 118 ASN B O 1
ATOM 2491 N N . VAL B 1 119 ? -4.047 -0.421 3.688 1 98.75 119 VAL B N 1
ATOM 2492 C CA . VAL B 1 119 ? -4.48 -0.224 5.066 1 98.75 119 VAL B CA 1
ATOM 2493 C C . VAL B 1 119 ? -3.947 -1.354 5.941 1 98.75 119 VAL B C 1
ATOM 2495 O O . VAL B 1 119 ? -3.592 -2.422 5.441 1 98.75 119 VAL B O 1
ATOM 2498 N N . VAL B 1 120 ? -3.885 -1.071 7.184 1 98.31 120 VAL B N 1
ATOM 2499 C CA . VAL B 1 120 ? -3.637 -2.014 8.273 1 98.31 120 VAL B CA 1
ATOM 2500 C C . VAL B 1 120 ? -4.676 -1.818 9.375 1 98.31 120 VAL B C 1
ATOM 2502 O O . VAL B 1 120 ? -4.871 -0.702 9.859 1 98.31 120 VAL B O 1
ATOM 2505 N N . PRO B 1 121 ? -5.367 -2.902 9.734 1 97.69 121 PRO B N 1
ATOM 2506 C CA . PRO B 1 121 ? -6.27 -2.74 10.875 1 97.69 121 PRO B CA 1
ATOM 2507 C C . PRO B 1 121 ? -5.531 -2.41 12.172 1 97.69 121 PRO B C 1
ATOM 2509 O O . PRO B 1 121 ? -4.918 -3.293 12.781 1 97.69 121 PRO B O 1
ATOM 2512 N N . LEU B 1 122 ? -5.664 -1.23 12.594 1 97.06 122 LEU B N 1
ATOM 2513 C CA . LEU B 1 122 ? -4.836 -0.683 13.664 1 97.06 122 LEU B CA 1
ATOM 2514 C C . LEU B 1 122 ? -5.008 -1.487 14.953 1 97.06 122 LEU B C 1
ATOM 2516 O O . LEU B 1 122 ? -4.023 -1.922 15.555 1 97.06 122 LEU B O 1
ATOM 2520 N N . GLU B 1 123 ? -6.242 -1.714 15.367 1 95.69 123 GLU B N 1
ATOM 2521 C CA . GLU B 1 123 ? -6.5 -2.396 16.641 1 95.69 123 GLU B CA 1
ATOM 2522 C C . GLU B 1 123 ? -5.953 -3.82 16.609 1 95.69 123 GLU B C 1
ATOM 2524 O O . GLU B 1 123 ? -5.488 -4.328 17.641 1 95.69 123 GLU B O 1
ATOM 2529 N N . ALA B 1 124 ? -6.035 -4.426 15.461 1 95.31 124 ALA B N 1
ATOM 2530 C CA . ALA B 1 124 ? -5.543 -5.793 15.344 1 95.31 124 ALA B CA 1
ATOM 2531 C C . ALA B 1 124 ? -4.031 -5.852 15.531 1 95.31 124 ALA B C 1
ATOM 2533 O O . ALA B 1 124 ? -3.5 -6.836 16.047 1 95.31 124 ALA B O 1
ATOM 2534 N N . VAL B 1 125 ? -3.383 -4.793 15.117 1 96.06 125 VAL B N 1
ATOM 2535 C CA . VAL B 1 125 ? -1.923 -4.816 15.117 1 96.06 125 VAL B CA 1
ATOM 2536 C C . VAL B 1 125 ? -1.396 -4.238 16.438 1 96.06 125 VAL B C 1
ATOM 2538 O O . VAL B 1 125 ? -0.407 -4.73 16.984 1 96.06 125 VAL B O 1
ATOM 2541 N N . CYS B 1 126 ? -2.084 -3.236 16.953 1 94.5 126 CYS B N 1
ATOM 2542 C CA . CYS B 1 126 ? -1.51 -2.49 18.078 1 94.5 126 CYS B CA 1
ATOM 2543 C C . CYS B 1 126 ? -2.377 -2.617 19.312 1 94.5 126 CYS B C 1
ATOM 2545 O O . CYS B 1 126 ? -1.955 -2.24 20.406 1 94.5 126 CYS B O 1
ATOM 2547 N N . GLY B 1 127 ? -3.551 -3.188 19.219 1 92.94 127 GLY B N 1
ATOM 2548 C CA . GLY B 1 127 ? -4.527 -3.033 20.281 1 92.94 127 GLY B CA 1
ATOM 2549 C C . GLY B 1 127 ? -5.102 -1.631 20.359 1 92.94 127 GLY B C 1
ATOM 2550 O O . GLY B 1 127 ? -5 -0.855 19.406 1 92.94 127 GLY B O 1
ATOM 2551 N N . PRO B 1 128 ? -5.801 -1.318 21.453 1 91.5 128 PRO B N 1
ATOM 2552 C CA . PRO B 1 128 ? -6.301 0.047 21.641 1 91.5 128 PRO B CA 1
ATOM 2553 C C . PRO B 1 128 ? -5.176 1.07 21.781 1 91.5 128 PRO B C 1
ATOM 2555 O O . PRO B 1 128 ? -4.219 0.84 22.531 1 91.5 128 PRO B O 1
ATOM 2558 N N . VAL B 1 129 ? -5.246 2.053 20.969 1 93.12 129 VAL B N 1
ATOM 2559 C CA . VAL B 1 129 ? -4.207 3.074 21.062 1 93.12 129 VAL B CA 1
ATOM 2560 C C . VAL B 1 129 ? -4.852 4.449 21.234 1 93.12 129 VAL B C 1
ATOM 2562 O O . VAL B 1 129 ? -5.965 4.684 20.766 1 93.12 129 VAL B O 1
ATOM 2565 N N . GLU B 1 130 ? -4.148 5.328 21.906 1 94.81 130 GLU B N 1
ATOM 2566 C CA . GLU B 1 130 ? -4.59 6.711 22.062 1 94.81 130 GLU B CA 1
ATOM 2567 C C . GLU B 1 130 ? -3.994 7.613 20.984 1 94.81 130 GLU B C 1
ATOM 2569 O O . GLU B 1 130 ? -4.605 8.609 20.594 1 94.81 130 GLU B O 1
ATOM 2574 N N . SER B 1 131 ? -2.791 7.254 20.656 1 97.25 131 SER B N 1
ATOM 2575 C CA . SER B 1 131 ? -2.059 8.031 19.656 1 97.25 131 SER B CA 1
ATOM 2576 C C . SER B 1 131 ? -1.201 7.137 18.781 1 97.25 131 SER B C 1
ATOM 2578 O O . SER B 1 131 ? -0.921 5.988 19.141 1 97.25 131 SER B O 1
ATOM 2580 N N . ILE B 1 132 ? -0.869 7.68 17.641 1 97.56 132 ILE B N 1
ATOM 2581 C CA . ILE B 1 132 ? 0.006 6.98 16.719 1 97.56 132 ILE B CA 1
ATOM 2582 C C . ILE B 1 132 ? 1.255 7.816 16.453 1 97.56 132 ILE B C 1
ATOM 2584 O O . ILE B 1 132 ? 1.176 9.039 16.344 1 97.56 132 ILE B O 1
ATOM 2588 N N . THR B 1 133 ? 2.385 7.133 16.406 1 98.56 133 THR B N 1
ATOM 2589 C CA . THR B 1 133 ? 3.605 7.723 15.875 1 98.56 133 THR B CA 1
ATOM 2590 C C . THR B 1 133 ? 3.811 7.309 14.422 1 98.56 133 THR B C 1
ATOM 2592 O O . THR B 1 133 ? 3.771 6.121 14.094 1 98.56 133 THR B O 1
ATOM 2595 N N . LEU B 1 134 ? 3.98 8.273 13.602 1 98.75 134 LEU B N 1
ATOM 2596 C CA . LEU B 1 134 ? 4.184 8.055 12.172 1 98.75 134 LEU B CA 1
ATOM 2597 C C . LEU B 1 134 ? 5.508 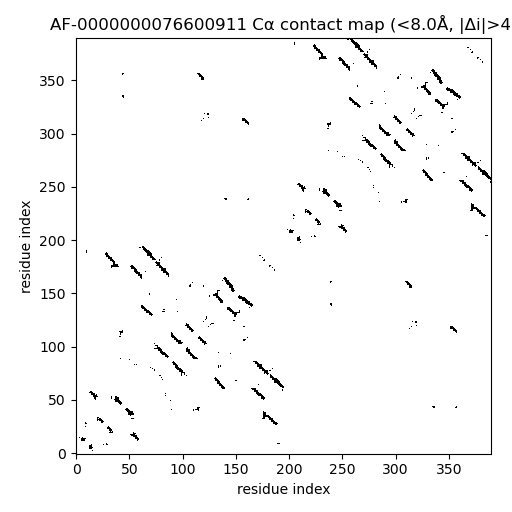8.664 11.711 1 98.75 134 LEU B C 1
ATOM 2599 O O . LEU B 1 134 ? 5.848 9.781 12.102 1 98.75 134 LEU B O 1
ATOM 2603 N N . GLN B 1 135 ? 6.238 7.914 10.914 1 98.88 135 GLN B N 1
ATOM 2604 C CA . GLN B 1 135 ? 7.492 8.391 10.336 1 98.88 135 GLN B CA 1
ATOM 2605 C C . GLN B 1 135 ? 7.469 8.281 8.812 1 98.88 135 GLN B C 1
ATOM 2607 O O . GLN B 1 135 ? 7.113 7.238 8.266 1 98.88 135 GLN B O 1
ATOM 2612 N N . LEU B 1 136 ? 7.738 9.352 8.195 1 98.88 136 LEU B N 1
ATOM 2613 C CA . LEU B 1 136 ? 7.891 9.453 6.746 1 98.88 136 LEU B CA 1
ATOM 2614 C C . LEU B 1 136 ? 9.336 9.781 6.375 1 98.88 136 LEU B C 1
ATOM 2616 O O . LEU B 1 136 ? 9.852 10.828 6.762 1 98.88 136 LEU B O 1
ATOM 2620 N N . GLU B 1 137 ? 9.961 8.891 5.656 1 98.75 137 GLU B N 1
ATOM 2621 C CA . GLU B 1 137 ? 11.352 9.078 5.23 1 98.75 137 GLU B CA 1
ATOM 2622 C C . GLU B 1 137 ? 11.445 9.172 3.709 1 98.75 137 GLU B C 1
ATOM 2624 O O . GLU B 1 137 ? 10.828 8.383 2.992 1 98.75 137 GLU B O 1
ATOM 2629 N N . ARG B 1 138 ? 12.172 10.109 3.285 1 98.62 138 ARG B N 1
ATOM 2630 C CA . ARG B 1 138 ? 12.516 10.234 1.873 1 98.62 138 ARG B CA 1
ATOM 2631 C C . ARG B 1 138 ? 14.016 10.047 1.658 1 98.62 138 ARG B C 1
ATOM 2633 O O . ARG B 1 138 ? 14.828 10.664 2.346 1 98.62 138 ARG B O 1
ATOM 2640 N N . ALA B 1 139 ? 14.375 9.195 0.773 1 97.69 139 ALA B N 1
ATOM 2641 C CA . ALA B 1 139 ? 15.758 8.953 0.368 1 97.69 139 ALA B CA 1
ATOM 2642 C C . ALA B 1 139 ? 15.836 8.477 -1.078 1 97.69 139 ALA B C 1
ATOM 2644 O O . ALA B 1 139 ? 15.273 7.43 -1.422 1 97.69 139 ALA B O 1
ATOM 2645 N N . GLY B 1 140 ? 16.562 9.25 -1.923 1 96.25 140 GLY B N 1
ATOM 2646 C CA . GLY B 1 140 ? 16.609 8.891 -3.332 1 96.25 140 GLY B CA 1
ATOM 2647 C C . GLY B 1 140 ? 15.25 8.93 -3.996 1 96.25 140 GLY B C 1
ATOM 2648 O O . GLY B 1 140 ? 14.539 9.938 -3.924 1 96.25 140 GLY B O 1
ATOM 2649 N N . ASP B 1 141 ? 14.914 7.785 -4.57 1 98.19 141 ASP B N 1
ATOM 2650 C CA . ASP B 1 141 ? 13.648 7.711 -5.293 1 98.19 141 ASP B CA 1
ATOM 2651 C C . ASP B 1 141 ? 12.57 7.047 -4.445 1 98.19 141 ASP B C 1
ATOM 2653 O O . ASP B 1 141 ? 11.648 6.43 -4.98 1 98.19 141 ASP B O 1
ATOM 2657 N N . THR B 1 142 ? 12.75 7.141 -3.123 1 98.62 142 THR B N 1
ATOM 2658 C CA . THR B 1 142 ? 11.898 6.301 -2.283 1 98.62 142 THR B CA 1
ATOM 2659 C C . THR B 1 142 ? 11.352 7.098 -1.104 1 98.62 142 THR B C 1
ATOM 2661 O O . THR B 1 142 ? 12.07 7.887 -0.491 1 98.62 142 THR B O 1
ATOM 2664 N N . ALA B 1 143 ? 10.094 6.922 -0.826 1 98.81 143 ALA B N 1
ATOM 2665 C CA . ALA B 1 143 ? 9.484 7.277 0.452 1 98.81 143 ALA B CA 1
ATOM 2666 C C . ALA B 1 143 ? 9.148 6.031 1.267 1 98.81 143 ALA B C 1
ATOM 2668 O O . ALA B 1 143 ? 8.547 5.086 0.749 1 98.81 143 ALA B O 1
ATOM 2669 N N . THR B 1 144 ? 9.562 6.008 2.475 1 98.88 144 THR B N 1
ATOM 2670 C CA . THR B 1 144 ? 9.281 4.91 3.395 1 98.88 144 THR B CA 1
ATOM 2671 C C . THR B 1 144 ? 8.438 5.395 4.57 1 98.88 144 THR B C 1
ATOM 2673 O O . THR B 1 144 ? 8.75 6.422 5.18 1 98.88 144 THR B O 1
ATOM 2676 N N . ILE B 1 145 ? 7.375 4.695 4.887 1 98.94 145 ILE B N 1
ATOM 2677 C CA . ILE B 1 145 ? 6.48 5.066 5.98 1 98.94 145 ILE B CA 1
ATOM 2678 C C . ILE B 1 145 ? 6.492 3.975 7.047 1 98.94 145 ILE B C 1
ATOM 2680 O O . ILE B 1 145 ? 6.293 2.795 6.742 1 98.94 145 ILE B O 1
ATOM 2684 N N . ARG B 1 146 ? 6.707 4.359 8.25 1 98.88 146 ARG B N 1
ATOM 2685 C CA . ARG B 1 146 ? 6.691 3.473 9.406 1 98.88 146 ARG B CA 1
ATOM 2686 C C . ARG B 1 146 ? 5.785 4.02 10.5 1 98.88 146 ARG B C 1
ATOM 2688 O O . ARG B 1 146 ? 5.441 5.203 10.5 1 98.88 146 ARG B O 1
ATOM 2695 N N . TYR B 1 147 ? 5.375 3.121 11.391 1 98.62 147 TYR B N 1
ATOM 2696 C CA . TYR B 1 147 ? 4.465 3.562 12.445 1 98.62 147 TYR B CA 1
ATOM 2697 C C . TYR B 1 147 ? 4.738 2.822 13.75 1 98.62 147 TYR B C 1
ATOM 2699 O O . TYR B 1 147 ? 5.449 1.815 13.758 1 98.62 147 TYR B O 1
ATOM 2707 N N . ALA B 1 148 ? 4.199 3.404 14.805 1 97.75 148 ALA B N 1
ATOM 2708 C CA . ALA B 1 148 ? 4.141 2.789 16.125 1 97.75 148 ALA B CA 1
ATOM 2709 C C . ALA B 1 148 ? 2.965 3.334 16.938 1 97.75 148 ALA B C 1
ATOM 2711 O O . ALA B 1 148 ? 2.373 4.352 16.578 1 97.75 148 ALA B O 1
ATOM 2712 N N . ALA B 1 149 ? 2.682 2.598 17.969 1 95.44 149 ALA B N 1
ATOM 2713 C CA . ALA B 1 149 ? 1.636 3.043 18.891 1 95.44 149 ALA B CA 1
ATOM 2714 C C . ALA B 1 149 ? 2.209 3.941 19.984 1 95.44 149 ALA B C 1
ATOM 2716 O O . ALA B 1 149 ? 3.322 3.711 20.469 1 95.44 149 ALA B O 1
ATOM 2717 N N . ASP B 1 150 ? 1.465 4.922 20.375 1 92.06 150 ASP B N 1
ATOM 2718 C CA . ASP B 1 150 ? 1.537 5.66 21.625 1 92.06 150 ASP B CA 1
ATOM 2719 C C . ASP B 1 150 ? 2.949 6.18 21.891 1 92.06 150 ASP B C 1
ATOM 2721 O O . ASP B 1 150 ? 3.482 6.035 22.984 1 92.06 150 ASP B O 1
ATOM 2725 N N . GLY B 1 151 ? 3.631 6.598 20.906 1 88.81 151 GLY B N 1
ATOM 2726 C CA . GLY B 1 151 ? 4.91 7.266 21.094 1 88.81 151 GLY B CA 1
ATOM 2727 C C . GLY B 1 151 ? 6.094 6.32 21 1 88.81 151 GLY B C 1
ATOM 2728 O O . GLY B 1 151 ? 7.246 6.746 21.109 1 88.81 151 GLY B O 1
ATOM 2729 N N . ASP B 1 152 ? 5.84 5.09 20.828 1 94.94 152 ASP B N 1
ATOM 2730 C CA . ASP B 1 152 ? 6.93 4.141 20.625 1 94.94 152 ASP B CA 1
ATOM 2731 C C . ASP B 1 152 ? 7.703 4.465 19.359 1 94.94 152 ASP B C 1
ATOM 2733 O O . ASP B 1 152 ? 7.227 5.223 18.5 1 94.94 152 ASP B O 1
ATOM 2737 N N . GLU B 1 153 ? 8.938 3.98 19.297 1 96.94 153 GLU B N 1
ATOM 2738 C CA . GLU B 1 153 ? 9.75 4.164 18.109 1 96.94 153 GLU B CA 1
ATOM 2739 C C . GLU B 1 153 ? 9.07 3.541 16.875 1 96.94 153 GLU B C 1
ATOM 2741 O O . GLU B 1 153 ? 8.648 2.387 16.922 1 96.94 153 GLU B O 1
ATOM 2746 N N . PRO B 1 154 ? 8.938 4.32 15.82 1 97.75 154 PRO B N 1
ATOM 2747 C CA . PRO B 1 154 ? 8.273 3.787 14.625 1 97.75 154 PRO B CA 1
ATOM 2748 C C . PRO B 1 154 ? 9.164 2.822 13.844 1 97.75 154 PRO B C 1
ATOM 2750 O O . PRO B 1 154 ? 9.844 3.232 12.906 1 97.75 154 PRO B O 1
ATOM 2753 N N . LYS B 1 155 ? 8.984 1.521 14.109 1 97 155 LYS B N 1
ATOM 2754 C CA . LYS B 1 155 ? 9.812 0.5 13.469 1 97 155 LYS B CA 1
ATOM 2755 C C . LYS B 1 155 ? 8.992 -0.318 12.477 1 97 155 LYS B C 1
ATOM 2757 O O . LYS B 1 155 ? 9.555 -0.95 11.578 1 97 155 LYS B O 1
ATOM 2762 N N . THR B 1 156 ? 7.73 -0.369 12.625 1 97.69 156 THR B N 1
ATOM 2763 C CA . THR B 1 156 ? 6.898 -1.234 11.797 1 97.69 156 THR B CA 1
ATOM 2764 C C . THR B 1 156 ? 6.645 -0.595 10.438 1 97.69 156 THR B C 1
ATOM 2766 O O . THR B 1 156 ? 6.176 0.543 10.359 1 97.69 156 THR B O 1
ATOM 2769 N N . LEU B 1 157 ? 6.938 -1.322 9.414 1 98.62 157 LEU B N 1
ATOM 2770 C CA . LEU B 1 157 ? 6.82 -0.814 8.055 1 98.62 157 LEU B CA 1
ATOM 2771 C C . LEU B 1 157 ? 5.363 -0.803 7.602 1 98.62 157 LEU B C 1
ATOM 2773 O O . LEU B 1 157 ? 4.629 -1.762 7.844 1 98.62 157 LEU B O 1
ATOM 2777 N N . LEU B 1 158 ? 4.98 0.319 6.961 1 98.75 158 LEU B N 1
ATOM 2778 C CA . LEU B 1 158 ? 3.652 0.434 6.367 1 98.75 158 LEU B CA 1
ATOM 2779 C C . LEU B 1 158 ? 3.732 0.399 4.844 1 98.75 158 LEU B C 1
ATOM 2781 O O . LEU B 1 158 ? 2.936 -0.279 4.191 1 98.75 158 LEU B O 1
ATOM 2785 N N . ARG B 1 159 ? 4.68 1.13 4.238 1 98.88 159 ARG B N 1
ATOM 2786 C CA . ARG B 1 159 ? 4.715 1.35 2.797 1 98.88 159 ARG B CA 1
ATOM 2787 C C . ARG B 1 159 ? 6.117 1.739 2.338 1 98.88 159 ARG B C 1
ATOM 2789 O O . ARG B 1 159 ? 6.801 2.518 3.006 1 98.88 159 ARG B O 1
ATOM 2796 N N . VAL B 1 160 ? 6.621 1.151 1.306 1 98.88 160 VAL B N 1
ATOM 2797 C CA . VAL B 1 160 ? 7.746 1.634 0.514 1 98.88 160 VAL B CA 1
ATOM 2798 C C . VAL B 1 160 ? 7.266 2.047 -0.875 1 98.88 160 VAL B C 1
ATOM 2800 O O . VAL B 1 160 ? 6.828 1.204 -1.663 1 98.88 160 VAL B O 1
ATOM 2803 N N . ALA B 1 161 ? 7.32 3.307 -1.138 1 98.88 161 ALA B N 1
ATOM 2804 C CA . ALA B 1 161 ? 6.746 3.832 -2.371 1 98.88 161 ALA B CA 1
ATOM 2805 C C . ALA B 1 161 ? 7.781 4.617 -3.17 1 98.88 161 ALA B C 1
ATOM 2807 O O . ALA B 1 161 ? 8.688 5.23 -2.594 1 98.88 161 ALA B O 1
ATOM 2808 N N . TYR B 1 162 ? 7.602 4.594 -4.473 1 98.62 162 TYR B N 1
ATOM 2809 C CA . TYR B 1 162 ? 8.367 5.508 -5.309 1 98.62 162 TYR B CA 1
ATOM 2810 C C . TYR B 1 162 ? 7.973 6.957 -5.043 1 98.62 162 TYR B C 1
ATOM 2812 O O . TYR B 1 162 ? 6.789 7.266 -4.898 1 98.62 162 TYR B O 1
ATOM 2820 N N . PHE B 1 163 ? 8.914 7.77 -4.961 1 98.44 163 PHE B N 1
ATOM 2821 C CA . PHE B 1 163 ? 8.773 9.219 -4.949 1 98.44 163 PHE B CA 1
ATOM 2822 C C . PHE B 1 163 ? 9.875 9.883 -5.773 1 98.44 163 PHE B C 1
ATOM 2824 O O . PHE B 1 163 ? 11.047 9.531 -5.645 1 98.44 163 PHE B O 1
ATOM 2831 N N . PRO B 1 164 ? 9.508 10.797 -6.668 1 96.44 164 PRO B N 1
ATOM 2832 C CA . PRO B 1 164 ? 10.508 11.367 -7.582 1 96.44 164 PRO B CA 1
ATOM 2833 C C . PRO B 1 164 ? 11.734 11.898 -6.852 1 96.44 164 PRO B C 1
ATOM 2835 O O . PRO B 1 164 ? 11.609 12.672 -5.898 1 96.44 164 PRO B O 1
ATOM 2838 N N . PRO B 1 165 ? 12.906 11.539 -7.352 1 95.94 165 PRO B N 1
ATOM 2839 C CA . PRO B 1 165 ? 14.141 11.953 -6.672 1 95.94 165 PRO B CA 1
ATOM 2840 C C . PRO B 1 165 ? 14.523 13.398 -6.996 1 95.94 165 PRO B C 1
ATOM 2842 O O . PRO B 1 165 ? 14.234 13.891 -8.086 1 95.94 165 PRO B O 1
ATOM 2845 N N . GLU B 1 166 ? 15.18 14.031 -6.109 1 92.38 166 GLU B N 1
ATOM 2846 C CA . GLU B 1 166 ? 15.883 15.297 -6.289 1 92.38 166 GLU B CA 1
ATOM 2847 C C . GLU B 1 166 ? 14.914 16.422 -6.668 1 92.38 166 GLU B C 1
ATOM 2849 O O . GLU B 1 166 ? 15.258 17.297 -7.457 1 92.38 166 GLU B O 1
ATOM 2854 N N . VAL B 1 167 ? 13.711 16.312 -6.277 1 92.75 167 VAL B N 1
ATOM 2855 C CA . VAL B 1 167 ? 12.734 17.375 -6.543 1 92.75 167 VAL B CA 1
ATOM 2856 C C . VAL B 1 167 ? 12.266 17.984 -5.227 1 92.75 167 VAL B C 1
ATOM 2858 O O . VAL B 1 167 ? 12.078 17.281 -4.234 1 92.75 167 VAL B O 1
ATOM 2861 N N . PRO B 1 168 ? 12.195 19.328 -5.258 1 93.31 168 PRO B N 1
ATOM 2862 C CA . PRO B 1 168 ? 11.633 19.938 -4.055 1 93.31 168 PRO B CA 1
ATOM 2863 C C . PRO B 1 168 ? 10.211 19.453 -3.756 1 93.31 168 PRO B C 1
ATOM 2865 O O . PRO B 1 168 ? 9.422 19.25 -4.676 1 93.31 168 PRO B O 1
ATOM 2868 N N . ALA B 1 169 ? 9.891 19.328 -2.523 1 97.94 169 ALA B N 1
ATOM 2869 C CA . ALA B 1 169 ? 8.562 18.938 -2.051 1 97.94 169 ALA B CA 1
ATOM 2870 C C . ALA B 1 169 ? 8.219 19.641 -0.741 1 97.94 169 ALA B C 1
ATOM 2872 O O . ALA B 1 169 ? 9.008 20.453 -0.238 1 97.94 169 ALA B O 1
ATOM 2873 N N . GLU B 1 170 ? 7.051 19.516 -0.347 1 98.69 170 GLU B N 1
ATOM 2874 C CA . GLU B 1 170 ? 6.594 20 0.952 1 98.69 170 GLU B CA 1
ATOM 2875 C C . GLU B 1 170 ? 5.984 18.859 1.779 1 98.69 170 GLU B C 1
ATOM 2877 O O . GLU B 1 170 ? 5.418 17.922 1.228 1 98.69 170 GLU B O 1
ATOM 2882 N N . ALA B 1 171 ? 6.125 18.984 3.072 1 98.88 171 ALA B N 1
ATOM 2883 C CA . ALA B 1 171 ? 5.566 17.938 3.938 1 98.88 171 ALA B CA 1
ATOM 2884 C C . ALA B 1 171 ? 5.121 18.531 5.277 1 98.88 171 ALA B C 1
ATOM 2886 O O . ALA B 1 171 ? 5.66 19.547 5.73 1 98.88 171 ALA B O 1
ATOM 2887 N N . GLY B 1 172 ? 4.164 17.875 5.887 1 98.81 172 GLY B N 1
ATOM 2888 C CA . GLY B 1 172 ? 3.695 18.281 7.203 1 98.81 172 GLY B CA 1
ATOM 2889 C C . GLY B 1 172 ? 2.381 17.641 7.594 1 98.81 172 GLY B C 1
ATOM 2890 O O . GLY B 1 172 ? 1.927 16.703 6.941 1 98.81 172 GLY B O 1
ATOM 2891 N N . PRO B 1 173 ? 1.752 18.078 8.695 1 98.88 173 PRO B N 1
ATOM 2892 C CA . PRO B 1 173 ? 0.501 17.516 9.203 1 98.88 173 PRO B CA 1
ATOM 2893 C C . PRO B 1 173 ? -0.681 17.75 8.266 1 98.88 173 PRO B C 1
ATOM 2895 O O . PRO B 1 173 ? -0.765 18.812 7.637 1 98.88 173 PRO B O 1
ATOM 2898 N N . MET B 1 174 ? -1.527 16.797 8.289 1 98.88 174 MET B N 1
ATOM 2899 C CA . MET B 1 174 ? -2.711 16.922 7.441 1 98.88 174 MET B CA 1
ATOM 2900 C C . MET B 1 174 ? -3.93 16.297 8.117 1 98.88 174 MET B C 1
ATOM 2902 O O . MET B 1 174 ? -3.789 15.461 9.008 1 98.88 174 MET B O 1
ATOM 2906 N N . CYS B 1 175 ? -5.113 16.703 7.715 1 98.88 175 CYS B N 1
ATOM 2907 C CA . CYS B 1 175 ? -6.367 16.062 8.109 1 98.88 175 CYS B CA 1
ATOM 2908 C C . CYS B 1 175 ? -7.457 16.328 7.082 1 98.88 175 CYS B C 1
ATOM 2910 O O . CYS B 1 175 ? -7.32 17.203 6.23 1 98.88 175 CYS B O 1
ATOM 2912 N N . ALA B 1 176 ? -8.453 15.602 7.168 1 98.94 176 ALA B N 1
ATOM 2913 C CA . ALA B 1 176 ? -9.633 15.758 6.324 1 98.94 176 ALA B CA 1
ATOM 2914 C C . ALA B 1 176 ? -10.836 15.031 6.922 1 98.94 176 ALA B C 1
ATOM 2916 O O . ALA B 1 176 ? -10.672 14.102 7.719 1 98.94 176 ALA B O 1
ATOM 2917 N N . SER B 1 177 ? -12.016 15.453 6.582 1 98.88 177 SER B N 1
ATOM 2918 C CA . SER B 1 177 ? -13.289 14.852 6.965 1 98.88 177 SER B CA 1
ATOM 2919 C C . SER B 1 177 ? -14.258 14.82 5.785 1 98.88 177 SER B C 1
ATOM 2921 O O . SER B 1 177 ? -15.109 15.703 5.648 1 98.88 177 SER B O 1
ATOM 2923 N N . PRO B 1 178 ? -14.164 13.781 5.016 1 98.56 178 PRO B N 1
ATOM 2924 C CA . PRO B 1 178 ? -14.922 13.773 3.764 1 98.56 178 PRO B CA 1
ATOM 2925 C C . PRO B 1 178 ? -16.438 13.742 3.992 1 98.56 178 PRO B C 1
ATOM 2927 O O . PRO B 1 178 ? -17.172 14.492 3.35 1 98.56 178 PRO B O 1
ATOM 2930 N N . ASP B 1 179 ? -16.922 12.898 4.879 1 97.38 179 ASP B N 1
ATOM 2931 C CA . ASP B 1 179 ? -18.359 12.625 4.992 1 97.38 179 ASP B CA 1
ATOM 2932 C C . ASP B 1 179 ? -18.906 13.141 6.316 1 97.38 179 ASP B C 1
ATOM 2934 O O . ASP B 1 179 ? -20.109 13.016 6.586 1 97.38 179 ASP B O 1
ATOM 2938 N N . GLY B 1 180 ? -17.984 13.625 7.117 1 97.25 180 GLY B N 1
ATOM 2939 C CA . GLY B 1 180 ? -18.406 14.023 8.453 1 97.25 180 GLY B CA 1
ATOM 2940 C C . GLY B 1 180 ? -18.438 15.523 8.648 1 97.25 180 GLY B C 1
ATOM 2941 O O . GLY B 1 180 ? -18.172 16.281 7.715 1 97.25 180 GLY B O 1
ATOM 2942 N N . ALA B 1 181 ? -18.844 15.93 9.883 1 97.5 181 ALA B N 1
ATOM 2943 C CA . ALA B 1 181 ? -18.969 17.344 10.25 1 97.5 181 ALA B CA 1
ATOM 2944 C C . ALA B 1 181 ? -17.625 17.906 10.688 1 97.5 181 ALA B C 1
ATOM 2946 O O . ALA B 1 181 ? -17.516 19.109 10.984 1 97.5 181 ALA B O 1
ATOM 2947 N N . GLY B 1 182 ? -16.672 17.094 10.648 1 97.88 182 GLY B N 1
ATOM 2948 C CA . GLY B 1 182 ? -15.367 17.469 11.18 1 97.88 182 GLY B CA 1
ATOM 2949 C C . GLY B 1 182 ? -15.055 16.812 12.516 1 97.88 182 GLY B C 1
ATOM 2950 O O . GLY B 1 182 ? -15.945 16.25 13.164 1 97.88 182 GLY B O 1
ATOM 2951 N N . PHE B 1 183 ? -13.828 16.812 12.914 1 98.31 183 PHE B N 1
ATOM 2952 C CA . PHE B 1 183 ? -13.344 16.234 14.164 1 98.31 183 PHE B CA 1
ATOM 2953 C C . PHE B 1 183 ? -12.031 16.891 14.594 1 98.31 183 PHE B C 1
ATOM 2955 O O . PHE B 1 183 ? -11.273 17.375 13.75 1 98.31 183 PHE B O 1
ATOM 2962 N N . PRO B 1 184 ? -11.789 17.016 15.828 1 98 184 PRO B N 1
ATOM 2963 C CA . PRO B 1 184 ? -10.531 17.609 16.281 1 98 184 PRO B CA 1
ATOM 2964 C C . PRO B 1 184 ? -9.359 16.625 16.219 1 98 184 PRO B C 1
ATOM 2966 O O . PRO B 1 184 ? -9.531 15.438 16.484 1 98 184 PRO B O 1
ATOM 2969 N N . ILE B 1 185 ? -8.18 17.109 15.898 1 98.44 185 ILE B N 1
ATOM 2970 C CA . ILE B 1 185 ? -6.918 16.375 15.859 1 98.44 185 ILE B CA 1
ATOM 2971 C C . ILE B 1 185 ? -5.828 17.203 16.547 1 98.44 185 ILE B C 1
ATOM 2973 O O . ILE B 1 185 ? -5.793 18.422 16.422 1 98.44 185 ILE B O 1
ATOM 2977 N N . ARG B 1 186 ? -4.996 16.531 17.234 1 98.06 186 ARG B N 1
ATOM 2978 C CA . ARG B 1 186 ? -3.852 17.188 17.859 1 98.06 186 ARG B CA 1
ATOM 2979 C C . ARG B 1 186 ? -2.545 16.5 17.453 1 98.06 186 ARG B C 1
ATOM 2981 O O . ARG B 1 186 ? -2.385 15.297 17.641 1 98.06 186 ARG B O 1
ATOM 2988 N N . PHE B 1 187 ? -1.691 17.266 16.906 1 98.31 187 PHE B N 1
ATOM 2989 C CA . PHE B 1 187 ? -0.307 16.844 16.719 1 98.31 187 PHE B CA 1
ATOM 2990 C C . PHE B 1 187 ? 0.568 17.344 17.859 1 98.31 187 PHE B C 1
ATOM 2992 O O . PHE B 1 187 ? 0.837 18.547 17.984 1 98.31 187 PHE B O 1
ATOM 2999 N N . ALA B 1 188 ? 1.044 16.422 18.594 1 95.88 188 ALA B N 1
ATOM 3000 C CA . ALA B 1 188 ? 1.715 16.75 19.844 1 95.88 188 ALA B CA 1
ATOM 3001 C C . ALA B 1 188 ? 3.203 17.016 19.625 1 95.88 188 ALA B C 1
ATOM 3003 O O . ALA B 1 188 ? 3.809 17.828 20.312 1 95.88 188 ALA B O 1
ATOM 3004 N N . GLU B 1 189 ? 3.766 16.266 18.781 1 95.69 189 GLU B N 1
ATOM 3005 C CA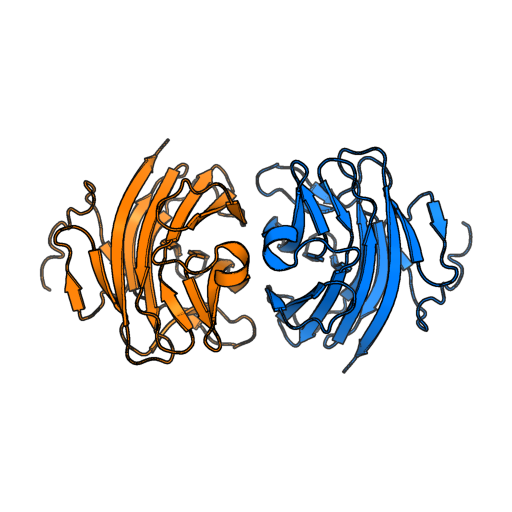 . GLU B 1 189 ? 5.188 16.328 18.469 1 95.69 189 GLU B CA 1
ATOM 3006 C C . GLU B 1 189 ? 5.426 16.156 16.969 1 95.69 189 GLU B C 1
ATOM 3008 O O . GLU B 1 189 ? 4.715 15.391 16.312 1 95.69 189 GLU B O 1
ATOM 3013 N N . LEU B 1 190 ? 6.426 16.906 16.547 1 97.75 190 LEU B N 1
ATOM 3014 C CA . LEU B 1 190 ? 6.887 16.734 15.18 1 97.75 190 LEU B CA 1
ATOM 3015 C C . LEU B 1 190 ? 8.359 17.094 15.047 1 97.75 190 LEU B C 1
ATOM 3017 O O . LEU B 1 190 ? 8.789 18.141 15.555 1 97.75 190 LEU B O 1
ATOM 3021 N N . SER B 1 191 ? 9.07 16.219 14.508 1 98.12 191 SER B N 1
ATOM 3022 C CA . SER B 1 191 ? 10.484 16.469 14.266 1 98.12 191 SER B CA 1
ATOM 3023 C C . SER B 1 191 ? 10.844 16.266 12.797 1 98.12 191 SER B C 1
ATOM 3025 O O . SER B 1 191 ? 10.281 15.391 12.133 1 98.12 191 SER B O 1
ATOM 3027 N N . LEU B 1 192 ? 11.688 17.078 12.328 1 98.38 192 LEU B N 1
ATOM 3028 C CA . LEU B 1 192 ? 12.219 17 10.969 1 98.38 192 LEU B CA 1
ATOM 3029 C C . LEU B 1 192 ? 13.742 16.938 10.984 1 98.38 192 LEU B C 1
ATOM 3031 O O . LEU B 1 192 ? 14.398 17.812 11.555 1 98.38 192 LEU B O 1
ATOM 3035 N N . VAL B 1 193 ? 14.227 15.828 10.43 1 98.06 193 VAL B N 1
ATOM 3036 C CA . VAL B 1 193 ? 15.664 15.664 10.266 1 98.06 193 VAL B CA 1
ATOM 3037 C C . VAL B 1 193 ? 16.016 15.641 8.773 1 98.06 193 VAL B C 1
ATOM 3039 O O . VAL B 1 193 ? 15.492 14.805 8.023 1 98.06 193 VAL B O 1
ATOM 3042 N N . GLU B 1 194 ? 16.875 16.578 8.383 1 94.5 194 GLU B N 1
ATOM 3043 C CA . GLU B 1 194 ? 17.297 16.625 6.984 1 94.5 194 GLU B CA 1
ATOM 3044 C C . GLU B 1 194 ? 18.766 16.203 6.836 1 94.5 194 GLU B C 1
ATOM 3046 O O . GLU B 1 194 ? 19.547 16.344 7.77 1 94.5 194 GLU B O 1
ATOM 3051 N N . GLY B 1 195 ? 19.062 15.609 5.621 1 83.69 195 GLY B N 1
ATOM 3052 C CA . GLY B 1 195 ? 20.422 15.172 5.371 1 83.69 195 GLY B CA 1
ATOM 3053 C C . GLY B 1 195 ? 21.016 15.742 4.09 1 83.69 195 GLY B C 1
ATOM 3054 O O . GLY B 1 195 ? 20.281 16.25 3.24 1 83.69 195 GLY B O 1
#

Secondary structure (DSSP, 8-state):
--------BTTB---EEES--SEEE-TTSEEEEPPBT--EEESTTT--EEE--EEEEEEE-SSEEEEEEEEE---STT-EEEEEEEEETTEEEEEEEEEETTEEEEEEEEEESEEEEEEEEHHHHH-S-S-EEEEEEEETTEEEEEEEETT----EEEEEEE--TT--EEEEEEEEBSSSS--EEEEEEEEEEE-/--------BTTB---EEES--SEEE-TTSEEEEPPBT--EEESTTT--EEE--EEEEEEE-SSEEEEEEEEE---STT-EEEEEEEEETTEEEEEEEEEETTEEEEEEEEEESEEEEEEEEHHHHH-S-S-EEEEEEEETTEEEEEEEETT----EEEEEEE--TT--EEEEEEEEBSSSS--EEEEEEEEEEE-